Protein AF-0000000080208603 (afdb_homodimer)

Organism: Vibrio parahaemolyticus (NCBI:txid670)

Secondary structure (DSSP, 8-state):
-EEEHHHHEEEEEPBPPSS-----TT-SEEEE-GGGB-TTSBB-GGGPEEE--S---GGGB--TT-EEE--BSS---EEE--S--SSEEEBTTSEEEEE--TTS-HHHHHHHHTSHHHHHHHHHT-B-SSS-B--HHHHHT-EEE---HHHHHHHHHHHHHHHHHHHHHHHHHHHHHHHHHHHHHHHHHH--/-EEEHHHHEEEEEPBPPSS-----TT-SEEEE-GGGB-TTSBB-GGGPEEE--S---GGGB--TT-EEE--BSS---EEE--S--SSEEEBTT-EEEEE--TTS-HHHHHHHHTSHHHHHHHHHT-B-SSS-B--HHHHHT-EEE---HHHHHHHHHHHHHHHHHHHHHHHHHHHHHHHHHHHHHHHHHH--

Structure (mmCIF, N/CA/C/O backbone):
data_AF-0000000080208603-model_v1
#
loop_
_entity.id
_entity.type
_entity.pdbx_description
1 polymer 'Restriction endonuclease subunit S'
#
loop_
_atom_site.group_PDB
_atom_site.id
_atom_site.type_symbol
_atom_site.label_atom_id
_atom_site.label_alt_id
_atom_site.label_comp_id
_atom_site.label_asym_id
_atom_site.label_entity_id
_atom_site.label_seq_id
_atom_site.pdbx_PDB_ins_code
_atom_site.Cartn_x
_atom_site.Cartn_y
_atom_site.Cartn_z
_atom_site.occupancy
_atom_site.B_iso_or_equiv
_atom_site.auth_seq_id
_atom_site.auth_comp_id
_atom_site.auth_asym_id
_atom_site.auth_atom_id
_atom_site.pdbx_PDB_model_num
ATOM 1 N N . MET A 1 1 ? 10.594 -24.516 -26.125 1 76.94 1 MET A N 1
ATOM 2 C CA . MET A 1 1 ? 9.398 -25.312 -26.359 1 76.94 1 MET A CA 1
ATOM 3 C C . MET A 1 1 ? 8.258 -24.875 -25.453 1 76.94 1 MET A C 1
ATOM 5 O O . MET A 1 1 ? 8.484 -24.484 -24.312 1 76.94 1 MET A O 1
ATOM 9 N N . LYS A 1 2 ? 7.055 -24.609 -26.016 1 90.62 2 LYS A N 1
ATOM 10 C CA . LYS A 1 2 ? 5.855 -24.297 -25.234 1 90.62 2 LYS A CA 1
ATOM 11 C C . LYS A 1 2 ? 5.008 -25.547 -25.016 1 90.62 2 LYS A C 1
ATOM 13 O O . LYS A 1 2 ? 4.844 -26.359 -25.938 1 90.62 2 LYS A O 1
ATOM 18 N N . VAL A 1 3 ? 4.707 -25.734 -23.766 1 94.31 3 VAL A N 1
ATOM 19 C CA . VAL A 1 3 ? 3.875 -26.891 -23.438 1 94.31 3 VAL A CA 1
ATOM 20 C C . VAL A 1 3 ? 2.682 -26.438 -22.594 1 94.31 3 VAL A C 1
ATOM 22 O O . VAL A 1 3 ? 2.785 -25.5 -21.812 1 94.31 3 VAL A O 1
ATOM 25 N N . ASN A 1 4 ? 1.584 -27.078 -22.781 1 96.12 4 ASN A N 1
ATOM 26 C CA . ASN A 1 4 ? 0.442 -26.812 -21.922 1 96.12 4 ASN A CA 1
ATOM 27 C C . ASN A 1 4 ? 0.724 -27.203 -20.484 1 96.12 4 ASN A C 1
ATOM 29 O O . ASN A 1 4 ? 1.347 -28.234 -20.234 1 96.12 4 ASN A O 1
ATOM 33 N N . LEU A 1 5 ? 0.228 -26.406 -19.594 1 98.06 5 LEU A N 1
ATOM 34 C CA . LEU A 1 5 ? 0.46 -26.656 -18.188 1 98.06 5 LEU A CA 1
ATOM 35 C C . LEU A 1 5 ? 0.043 -28.078 -17.812 1 98.06 5 LEU A C 1
ATOM 37 O O . LEU A 1 5 ? 0.718 -28.734 -17.016 1 98.06 5 LEU A O 1
ATOM 41 N N . THR A 1 6 ? -1 -28.594 -18.453 1 96.25 6 THR A N 1
ATOM 42 C CA . THR A 1 6 ? -1.561 -29.891 -18.109 1 96.25 6 THR A CA 1
ATOM 43 C C . THR A 1 6 ? -0.566 -31.016 -18.422 1 96.25 6 THR A C 1
ATOM 45 O O . THR A 1 6 ? -0.66 -32.094 -17.875 1 96.25 6 THR A O 1
ATOM 48 N N . LYS A 1 7 ? 0.311 -30.797 -19.266 1 96.56 7 LYS A N 1
ATOM 49 C CA . LYS A 1 7 ? 1.296 -31.797 -19.641 1 96.56 7 LYS A CA 1
ATOM 50 C C . LYS A 1 7 ? 2.393 -31.922 -18.594 1 96.56 7 LYS A C 1
ATOM 52 O O . LYS A 1 7 ? 3.131 -32.906 -18.562 1 96.56 7 LYS A O 1
ATOM 57 N N . ILE A 1 8 ? 2.484 -30.922 -17.766 1 97.56 8 ILE A N 1
ATOM 58 C CA . ILE A 1 8 ? 3.633 -30.953 -16.859 1 97.56 8 ILE A CA 1
ATOM 59 C C . ILE A 1 8 ? 3.154 -30.875 -15.414 1 97.56 8 ILE A C 1
ATOM 61 O O . ILE A 1 8 ? 3.928 -31.125 -14.484 1 97.56 8 ILE A O 1
ATOM 65 N N . ALA A 1 9 ? 1.922 -30.547 -15.18 1 98.31 9 ALA A N 1
ATOM 66 C CA . ALA A 1 9 ? 1.404 -30.359 -13.82 1 98.31 9 ALA A CA 1
ATOM 67 C C . ALA A 1 9 ? -0.078 -30.719 -13.75 1 98.31 9 ALA A C 1
ATOM 69 O O . ALA A 1 9 ? -0.779 -30.688 -14.766 1 98.31 9 ALA A O 1
ATOM 70 N N . SER A 1 10 ? -0.504 -31.109 -12.578 1 97.94 10 SER A N 1
ATOM 71 C CA . SER A 1 10 ? -1.923 -31.328 -12.32 1 97.94 10 SER A CA 1
ATOM 72 C C . SER A 1 10 ? -2.537 -30.141 -11.586 1 97.94 10 SER A C 1
ATOM 74 O O . SER A 1 10 ? -1.849 -29.453 -10.836 1 97.94 10 SER A O 1
ATOM 76 N N . VAL A 1 11 ? -3.754 -29.828 -11.875 1 97.88 11 VAL A N 1
ATOM 77 C CA . VAL A 1 11 ? -4.52 -28.766 -11.242 1 97.88 11 VAL A CA 1
ATOM 78 C C . VAL A 1 11 ? -5.734 -29.359 -10.531 1 97.88 11 VAL A C 1
ATOM 80 O O . VAL A 1 11 ? -6.469 -30.156 -11.102 1 97.88 11 VAL A O 1
ATOM 83 N N . GLN A 1 12 ? -5.859 -28.984 -9.305 1 96.69 12 GLN A N 1
ATOM 84 C CA . GLN A 1 12 ? -6.973 -29.516 -8.516 1 96.69 12 GLN A CA 1
ATOM 85 C C . GLN A 1 12 ? -7.633 -28.406 -7.695 1 96.69 12 GLN A C 1
ATOM 87 O O . GLN A 1 12 ? -6.949 -27.531 -7.148 1 96.69 12 GLN A O 1
ATOM 92 N N . MET A 1 13 ? -8.953 -28.453 -7.625 1 95.88 13 MET A N 1
ATOM 93 C CA . MET A 1 13 ? -9.68 -27.531 -6.758 1 95.88 13 MET A CA 1
ATOM 94 C C . MET A 1 13 ? -9.391 -27.812 -5.289 1 95.88 13 MET A C 1
ATOM 96 O O . MET A 1 13 ? -9.312 -28.969 -4.883 1 95.88 13 MET A O 1
ATOM 100 N N . GLY A 1 14 ? -9.188 -26.688 -4.551 1 96.12 14 GLY A N 1
ATOM 101 C CA . GLY A 1 14 ? -9.047 -26.859 -3.113 1 96.12 14 GLY A CA 1
ATOM 102 C C . GLY A 1 14 ? -10.266 -27.5 -2.465 1 96.12 14 GLY A C 1
ATOM 103 O O . GLY A 1 14 ? -11.328 -27.578 -3.078 1 96.12 14 GLY A O 1
ATOM 104 N N . HIS A 1 15 ? -10 -27.922 -1.301 1 93.19 15 HIS A N 1
ATOM 105 C CA . HIS A 1 15 ? -11.062 -28.594 -0.557 1 93.19 15 HIS A CA 1
ATOM 106 C C . HIS A 1 15 ? -12.203 -27.641 -0.233 1 93.19 15 HIS A C 1
ATOM 108 O O . HIS A 1 15 ? -11.969 -26.547 0.281 1 93.19 15 HIS A O 1
ATOM 114 N N . SER A 1 16 ? -13.406 -28.094 -0.528 1 91.19 16 SER A N 1
ATOM 115 C CA . SER A 1 16 ? -14.594 -27.312 -0.211 1 91.19 16 SER A CA 1
ATOM 116 C C . SER A 1 16 ? -15.109 -27.625 1.189 1 91.19 16 SER A C 1
ATOM 118 O O . SER A 1 16 ? -15.445 -28.781 1.49 1 91.19 16 SER A O 1
ATOM 120 N N . PHE A 1 17 ? -15.094 -26.594 1.971 1 86.75 17 PHE A N 1
ATOM 121 C CA . PHE A 1 17 ? -15.641 -26.781 3.312 1 86.75 17 PHE A CA 1
ATOM 122 C C . PHE A 1 17 ? -17.094 -26.328 3.369 1 86.75 17 PHE A C 1
ATOM 124 O O . PHE A 1 17 ? -17.438 -25.234 2.928 1 86.75 17 PHE A O 1
ATOM 131 N N . ARG A 1 18 ? -17.984 -27.188 3.691 1 78.31 18 ARG A N 1
ATOM 132 C CA . ARG A 1 18 ? -19.422 -26.969 3.695 1 78.31 18 ARG A CA 1
ATOM 133 C C . ARG A 1 18 ? -19.828 -25.969 4.773 1 78.31 18 ARG A C 1
ATOM 135 O O . ARG A 1 18 ? -20.844 -25.281 4.648 1 78.31 18 ARG A O 1
ATOM 142 N N . SER A 1 19 ? -19.109 -25.953 5.812 1 76.81 19 SER A N 1
ATOM 143 C CA . SER A 1 19 ? -19.391 -25.031 6.906 1 76.81 19 SER A CA 1
ATOM 144 C C . SER A 1 19 ? -18.188 -24.156 7.227 1 76.81 19 SER A C 1
ATOM 146 O O . SER A 1 19 ? -17.094 -24.391 6.695 1 76.81 19 SER A O 1
ATOM 148 N N . LYS A 1 20 ? -18.484 -23.062 7.953 1 82.69 20 LYS A N 1
ATOM 149 C CA . LYS A 1 20 ? -17.406 -22.234 8.453 1 82.69 20 LYS A CA 1
ATOM 150 C C . LYS A 1 20 ? -16.359 -23.078 9.172 1 82.69 20 LYS A C 1
ATOM 152 O O . LYS A 1 20 ? -16.688 -24 9.922 1 82.69 20 LYS A O 1
ATOM 157 N N . LEU A 1 21 ? -15.125 -22.781 8.859 1 86.81 21 LEU A N 1
ATOM 158 C CA . LEU A 1 21 ? -14.039 -23.5 9.516 1 86.81 21 LEU A CA 1
ATOM 159 C C . LEU A 1 21 ? -14.109 -23.312 11.031 1 86.81 21 LEU A C 1
ATOM 161 O O . LEU A 1 21 ? -14.312 -22.203 11.516 1 86.81 21 LEU A O 1
ATOM 165 N N . GLU A 1 22 ? -14.18 -24.406 11.727 1 86.56 22 GLU A N 1
ATOM 166 C CA . GLU A 1 22 ? -14.125 -24.375 13.188 1 86.56 22 GLU A CA 1
ATOM 167 C C . GLU A 1 22 ? -12.703 -24.625 13.688 1 86.56 22 GLU A C 1
ATOM 169 O O . GLU A 1 22 ? -12.266 -25.781 13.766 1 86.56 22 GLU A O 1
ATOM 174 N N . PRO A 1 23 ? -12.156 -23.5 13.953 1 90.75 23 PRO A N 1
ATOM 175 C CA . PRO A 1 23 ? -10.773 -23.688 14.414 1 90.75 23 PRO A CA 1
ATOM 176 C C . PRO A 1 23 ? -10.672 -24.594 15.633 1 90.75 23 PRO A C 1
ATOM 178 O O . PRO A 1 23 ? -11.539 -24.562 16.5 1 90.75 23 PRO A O 1
ATOM 181 N N . ASP A 1 24 ? -9.734 -25.438 15.602 1 90.62 24 ASP A N 1
ATOM 182 C CA . ASP A 1 24 ? -9.406 -26.359 16.688 1 90.62 24 ASP A CA 1
ATOM 183 C C . ASP A 1 24 ? -7.906 -26.328 17 1 90.62 24 ASP A C 1
ATOM 185 O O . ASP A 1 24 ? -7.094 -26.797 16.203 1 90.62 24 ASP A O 1
ATOM 189 N N . ALA A 1 25 ? -7.582 -25.797 18.156 1 86.44 25 ALA A N 1
ATOM 190 C CA . ALA A 1 25 ? -6.176 -25.672 18.531 1 86.44 25 ALA A CA 1
ATOM 191 C C . ALA A 1 25 ? -5.488 -27.031 18.531 1 86.44 25 ALA A C 1
ATOM 193 O O . ALA A 1 25 ? -4.273 -27.125 18.344 1 86.44 25 ALA A O 1
ATOM 194 N N . ASN A 1 26 ? -6.273 -28.062 18.766 1 88.69 26 ASN A N 1
ATOM 195 C CA . ASN A 1 26 ? -5.727 -29.422 18.766 1 88.69 26 ASN A CA 1
ATOM 196 C C . ASN A 1 26 ? -5.969 -30.125 17.422 1 88.69 26 ASN A C 1
ATOM 198 O O . ASN A 1 26 ? -5.891 -31.344 17.344 1 88.69 26 ASN A O 1
ATOM 202 N N . GLY A 1 27 ? -6.199 -29.359 16.469 1 89.25 27 GLY A N 1
ATOM 203 C CA . GLY A 1 27 ? -6.473 -29.922 15.156 1 89.25 27 GLY A CA 1
ATOM 204 C C . GLY A 1 27 ? -5.254 -30.547 14.516 1 89.25 27 GLY A C 1
ATOM 205 O O . GLY A 1 27 ? -4.121 -30.203 14.852 1 89.25 27 GLY A O 1
ATOM 206 N N . ASN A 1 28 ? -5.523 -31.516 13.578 1 90.94 28 ASN A N 1
ATOM 207 C CA . ASN A 1 28 ? -4.438 -32.25 12.961 1 90.94 28 ASN A CA 1
ATOM 208 C C . ASN A 1 28 ? -4.184 -31.797 11.523 1 90.94 28 ASN A C 1
ATOM 210 O O . ASN A 1 28 ? -3.256 -32.281 10.867 1 90.94 28 ASN A O 1
ATOM 214 N N . ILE A 1 29 ? -5.012 -30.891 11.047 1 92.81 29 ILE A N 1
ATOM 215 C CA . ILE A 1 29 ? -4.883 -30.453 9.664 1 92.81 29 ILE A CA 1
ATOM 216 C C . ILE A 1 29 ? -4.824 -28.938 9.594 1 92.81 29 ILE A C 1
ATOM 218 O O . ILE A 1 29 ? -5.625 -28.25 10.234 1 92.81 29 ILE A O 1
ATOM 222 N N . SER A 1 30 ? -3.846 -28.484 8.852 1 94.25 30 SER A N 1
ATOM 223 C CA . SER A 1 30 ? -3.771 -27.047 8.578 1 94.25 30 SER A CA 1
ATOM 224 C C . SER A 1 30 ? -4.516 -26.703 7.293 1 94.25 30 SER A C 1
ATOM 226 O O . SER A 1 30 ? -4.445 -27.438 6.305 1 94.25 30 SER A O 1
ATOM 228 N N . VAL A 1 31 ? -5.195 -25.609 7.352 1 95.44 31 VAL A N 1
ATOM 229 C CA . VAL A 1 31 ? -5.953 -25.188 6.176 1 95.44 31 VAL A CA 1
ATOM 230 C C . VAL A 1 31 ? -5.344 -23.922 5.59 1 95.44 31 VAL A C 1
ATOM 232 O O . VAL A 1 31 ? -5.215 -22.906 6.285 1 95.44 31 VAL A O 1
ATOM 235 N N . ILE A 1 32 ? -4.926 -24 4.328 1 96.62 32 ILE A N 1
ATOM 236 C CA . ILE A 1 32 ? -4.426 -22.844 3.607 1 96.62 32 ILE A CA 1
ATOM 237 C C . ILE A 1 32 ? -5.578 -22.125 2.91 1 96.62 32 ILE A C 1
ATOM 239 O O . ILE A 1 32 ? -6.258 -22.719 2.064 1 96.62 32 ILE A O 1
ATOM 243 N N . GLN A 1 33 ? -5.742 -20.922 3.293 1 96.12 33 GLN A N 1
ATOM 244 C CA . GLN A 1 33 ? -6.809 -20.094 2.73 1 96.12 33 GLN A CA 1
ATOM 245 C C . GLN A 1 33 ? -6.238 -18.906 1.979 1 96.12 33 GLN A C 1
ATOM 247 O O . GLN A 1 33 ? -5.027 -18.672 1.981 1 96.12 33 GLN A O 1
ATOM 252 N N . MET A 1 34 ? -7.062 -18.172 1.329 1 94.88 34 MET A N 1
ATOM 253 C CA . MET A 1 34 ? -6.66 -17 0.562 1 94.88 34 MET A CA 1
ATOM 254 C C . MET A 1 34 ? -5.895 -16.016 1.438 1 94.88 34 MET A C 1
ATOM 256 O O . MET A 1 34 ? -4.859 -15.484 1.024 1 94.88 34 MET A O 1
ATOM 260 N N . LYS A 1 35 ? -6.336 -15.766 2.617 1 93.5 35 LYS A N 1
ATOM 261 C CA . LYS A 1 35 ? -5.742 -14.797 3.531 1 93.5 35 LYS A CA 1
ATOM 262 C C . LYS A 1 35 ? -4.332 -15.211 3.941 1 93.5 35 LYS A C 1
ATOM 264 O O . LYS A 1 35 ? -3.572 -14.406 4.477 1 93.5 35 LYS A O 1
ATOM 269 N N . ASP A 1 36 ? -4.047 -16.516 3.729 1 95.88 36 ASP A N 1
ATOM 270 C CA . ASP A 1 36 ? -2.771 -17.031 4.199 1 95.88 36 ASP A CA 1
ATOM 271 C C . ASP A 1 36 ? -1.681 -16.859 3.145 1 95.88 36 ASP A C 1
ATOM 273 O O . ASP A 1 36 ? -0.514 -17.172 3.393 1 95.88 36 ASP A O 1
ATOM 277 N N . LEU A 1 37 ? -2.07 -16.406 1.951 1 95.5 37 LEU A N 1
ATOM 278 C CA . LEU A 1 37 ? -1.105 -16.141 0.892 1 95.5 37 LEU A CA 1
ATOM 279 C C . LEU A 1 37 ? -0.621 -14.695 0.958 1 95.5 37 LEU A C 1
ATOM 281 O O . LEU A 1 37 ? -1.43 -13.758 0.954 1 95.5 37 LEU A O 1
ATOM 285 N N . THR A 1 38 ? 0.679 -14.602 0.962 1 91.69 38 THR A N 1
ATOM 286 C CA . THR A 1 38 ? 1.281 -13.289 1.161 1 91.69 38 THR A CA 1
ATOM 287 C C . THR A 1 38 ? 1.367 -12.531 -0.158 1 91.69 38 THR A C 1
ATOM 289 O O . THR A 1 38 ? 1.154 -13.102 -1.228 1 91.69 38 THR A O 1
ATOM 292 N N . GLU A 1 39 ? 1.696 -11.273 -0.062 1 86.62 39 GLU A N 1
ATOM 293 C CA . GLU A 1 39 ? 1.803 -10.406 -1.234 1 86.62 39 GLU A CA 1
ATOM 294 C C . GLU A 1 39 ? 2.918 -10.875 -2.166 1 86.62 39 GLU A C 1
ATOM 296 O O . GLU A 1 39 ? 2.818 -10.727 -3.385 1 86.62 39 GLU A O 1
ATOM 301 N N . ASP A 1 40 ? 3.938 -11.477 -1.636 1 86.12 40 ASP A N 1
ATOM 302 C CA . ASP A 1 40 ? 5.062 -11.93 -2.449 1 86.12 40 ASP A CA 1
ATOM 303 C C . ASP A 1 40 ? 4.863 -13.375 -2.895 1 86.12 40 ASP A C 1
ATOM 305 O O . ASP A 1 40 ? 5.824 -14.055 -3.268 1 86.12 40 ASP A O 1
ATOM 309 N N . ASN A 1 41 ? 3.633 -13.852 -2.779 1 93 41 ASN A N 1
ATOM 310 C CA . ASN A 1 41 ? 3.234 -15.141 -3.328 1 93 41 ASN A CA 1
ATOM 311 C C . ASN A 1 41 ? 3.916 -16.297 -2.6 1 93 41 ASN A C 1
ATOM 313 O O . ASN A 1 41 ? 4.457 -17.203 -3.234 1 93 41 ASN A O 1
ATOM 317 N N . ARG A 1 42 ? 3.879 -16.203 -1.329 1 93.31 42 ARG A N 1
ATOM 318 C CA . ARG A 1 42 ? 4.277 -17.266 -0.427 1 93.31 42 ARG A CA 1
ATOM 319 C C . ARG A 1 42 ? 3.156 -17.609 0.548 1 93.31 42 ARG A C 1
ATOM 321 O O . ARG A 1 42 ? 2.092 -17 0.52 1 93.31 42 ARG A O 1
ATOM 328 N N . VAL A 1 43 ? 3.359 -18.656 1.32 1 95.19 43 VAL A N 1
ATOM 329 C CA . VAL A 1 43 ? 2.387 -19.047 2.336 1 95.19 43 VAL A CA 1
ATOM 330 C C . VAL A 1 43 ? 2.871 -18.609 3.715 1 95.19 43 VAL A C 1
ATOM 332 O O . VAL A 1 43 ? 4.02 -18.859 4.086 1 95.19 43 VAL A O 1
ATOM 335 N N . ASN A 1 44 ? 2.002 -17.891 4.363 1 94.38 44 ASN A N 1
ATOM 336 C CA . ASN A 1 44 ? 2.256 -17.594 5.77 1 94.38 44 ASN A CA 1
ATOM 337 C C . ASN A 1 44 ? 1.862 -18.75 6.672 1 94.38 44 ASN A C 1
ATOM 339 O O . ASN A 1 44 ? 0.725 -18.828 7.141 1 94.38 44 ASN A O 1
ATOM 343 N N . ALA A 1 45 ? 2.781 -19.562 6.992 1 90.81 45 ALA A N 1
ATOM 344 C CA . ALA A 1 45 ? 2.514 -20.828 7.668 1 90.81 45 ALA A CA 1
ATOM 345 C C . ALA A 1 45 ? 2.242 -20.625 9.148 1 90.81 45 ALA A C 1
ATOM 347 O O . ALA A 1 45 ? 1.638 -21.469 9.812 1 90.81 45 ALA A O 1
ATOM 348 N N . GLN A 1 46 ? 2.664 -19.5 9.688 1 88.25 46 GLN A N 1
ATOM 349 C CA . GLN A 1 46 ? 2.588 -19.25 11.117 1 88.25 46 GLN A CA 1
ATOM 350 C C . GLN A 1 46 ? 1.15 -18.969 11.555 1 88.25 46 GLN A C 1
ATOM 352 O O . GLN A 1 46 ? 0.813 -19.109 12.727 1 88.25 46 GLN A O 1
ATOM 357 N N . GLU A 1 47 ? 0.269 -18.719 10.633 1 88.38 47 GLU A N 1
ATOM 358 C CA . GLU A 1 47 ? -1.065 -18.266 11.016 1 88.38 47 GLU A CA 1
ATOM 359 C C . GLU A 1 47 ? -2.145 -19.172 10.43 1 88.38 47 GLU A C 1
ATOM 361 O O . GLU A 1 47 ? -3.312 -18.781 10.352 1 88.38 47 GLU A O 1
ATOM 366 N N . LEU A 1 48 ? -1.795 -20.328 10.07 1 93.62 48 LEU A N 1
ATOM 367 C CA . LEU A 1 48 ? -2.768 -21.219 9.438 1 93.62 48 LEU A CA 1
ATOM 368 C C . LEU A 1 48 ? -3.777 -21.734 10.453 1 93.62 48 LEU A C 1
ATOM 370 O O . LEU A 1 48 ? -3.41 -22.062 11.586 1 93.62 48 LEU A O 1
ATOM 374 N N . VAL A 1 49 ? -4.969 -21.75 10.039 1 93.56 49 VAL A N 1
ATOM 375 C CA . VAL A 1 49 ? -6.027 -22.312 10.867 1 93.56 49 VAL A CA 1
ATOM 376 C C . VAL A 1 49 ? -5.859 -23.828 10.945 1 93.56 49 VAL A C 1
ATOM 378 O O . VAL A 1 49 ? -5.594 -24.5 9.938 1 93.56 49 VAL A O 1
ATOM 381 N N . GLN A 1 50 ? -6.012 -24.312 12.156 1 93.31 50 GLN A N 1
ATOM 382 C CA . GLN A 1 50 ? -5.98 -25.766 12.375 1 93.31 50 GLN A CA 1
ATOM 383 C C . GLN A 1 50 ? -7.387 -26.312 12.578 1 93.31 50 GLN A C 1
ATOM 385 O O . GLN A 1 50 ? -8.203 -25.703 13.266 1 93.31 50 GLN A O 1
ATOM 390 N N . ILE A 1 51 ? -7.617 -27.484 11.906 1 92.19 51 ILE A N 1
ATOM 391 C CA . ILE A 1 51 ? -8.914 -28.125 12.086 1 92.19 51 ILE A CA 1
ATOM 392 C C . ILE A 1 51 ? -8.711 -29.625 12.367 1 92.19 51 ILE A C 1
ATOM 394 O O . ILE A 1 51 ? -7.652 -30.172 12.062 1 92.19 51 ILE A O 1
ATOM 398 N N . ALA A 1 52 ? -9.781 -30.172 13.016 1 89.31 52 ALA A N 1
ATOM 399 C CA . ALA A 1 52 ? -9.812 -31.625 13.203 1 89.31 52 ALA A CA 1
ATOM 400 C C . ALA A 1 52 ? -10.609 -32.312 12.094 1 89.31 52 ALA A C 1
ATOM 402 O O . ALA A 1 52 ? -11.797 -32.031 11.906 1 89.31 52 ALA A O 1
ATOM 403 N N . MET A 1 53 ? -9.844 -33 11.391 1 83.31 53 MET A N 1
ATOM 404 C CA . MET A 1 53 ? -10.492 -33.719 10.297 1 83.31 53 MET A CA 1
ATOM 405 C C . MET A 1 53 ? -9.992 -35.156 10.227 1 83.31 53 MET A C 1
ATOM 407 O O . MET A 1 53 ? -8.797 -35.438 10.367 1 83.31 53 MET A O 1
ATOM 411 N N . GLN A 1 54 ? -10.922 -36.188 10.234 1 79.69 54 GLN A N 1
ATOM 412 C CA . GLN A 1 54 ? -10.547 -37.594 10.273 1 79.69 54 GLN A CA 1
ATOM 413 C C . GLN A 1 54 ? -10.352 -38.156 8.867 1 79.69 54 GLN A C 1
ATOM 415 O O . GLN A 1 54 ? -9.578 -39.094 8.672 1 79.69 54 GLN A O 1
ATOM 420 N N . ASP A 1 55 ? -10.945 -37.625 7.859 1 79.06 55 ASP A N 1
ATOM 421 C CA . ASP A 1 55 ? -10.953 -38.281 6.555 1 79.06 55 ASP A CA 1
ATOM 422 C C . ASP A 1 55 ? -10.414 -37.344 5.473 1 79.06 55 ASP A C 1
ATOM 424 O O . ASP A 1 55 ? -11.094 -37.062 4.484 1 79.06 55 ASP A O 1
ATOM 428 N N . LEU A 1 56 ? -9.141 -36.938 5.762 1 79.38 56 LEU A N 1
ATOM 429 C CA . LEU A 1 56 ? -8.57 -36.188 4.66 1 79.38 56 LEU A CA 1
ATOM 430 C C . LEU A 1 56 ? -8.016 -37.094 3.582 1 79.38 56 LEU A C 1
ATOM 432 O O . LEU A 1 56 ? -7.16 -37.938 3.861 1 79.38 56 LEU A O 1
ATOM 436 N N . LYS A 1 57 ? -8.617 -36.969 2.438 1 84.62 57 LYS A N 1
ATOM 437 C CA . LYS A 1 57 ? -8.148 -37.781 1.31 1 84.62 57 LYS A CA 1
ATOM 438 C C . LYS A 1 57 ? -6.723 -37.406 0.925 1 84.62 57 LYS A C 1
ATOM 440 O O . LYS A 1 57 ? -6.352 -36.219 0.968 1 84.62 57 LYS A O 1
ATOM 445 N N . ASP A 1 58 ? -5.914 -38.375 0.511 1 85.31 58 ASP A N 1
ATOM 446 C CA . ASP A 1 58 ? -4.496 -38.188 0.197 1 85.31 58 ASP A CA 1
ATOM 447 C C . ASP A 1 58 ? -4.305 -37.188 -0.93 1 85.31 58 ASP A C 1
ATOM 449 O O . ASP A 1 58 ? -3.375 -36.375 -0.896 1 85.31 58 ASP A O 1
ATOM 453 N N . HIS A 1 59 ? -5.223 -37.25 -1.852 1 86.88 59 HIS A N 1
ATOM 454 C CA . HIS A 1 59 ? -5.031 -36.406 -3.018 1 86.88 59 HIS A CA 1
ATOM 455 C C . HIS A 1 59 ? -5.289 -34.938 -2.678 1 86.88 59 HIS A C 1
ATOM 457 O O . HIS A 1 59 ? -4.953 -34.062 -3.459 1 86.88 59 HIS A O 1
ATOM 463 N N . HIS A 1 60 ? -5.789 -34.625 -1.473 1 90.56 60 HIS A N 1
ATOM 464 C CA . HIS A 1 60 ? -6.027 -33.25 -1.066 1 90.56 60 HIS A CA 1
ATOM 465 C C . HIS A 1 60 ? -4.895 -32.75 -0.186 1 90.56 60 HIS A C 1
ATOM 467 O O . HIS A 1 60 ? -4.816 -31.531 0.091 1 90.56 60 HIS A O 1
ATOM 473 N N . ARG A 1 61 ? -4.074 -33.625 0.165 1 92.94 61 ARG A N 1
ATOM 474 C CA . ARG A 1 61 ? -2.965 -33.219 1.023 1 92.94 61 ARG A CA 1
ATOM 475 C C . ARG A 1 61 ? -1.95 -32.406 0.251 1 92.94 61 ARG A C 1
ATOM 477 O O . ARG A 1 61 ? -1.539 -32.781 -0.849 1 92.94 61 ARG A O 1
ATOM 484 N N . VAL A 1 62 ? -1.588 -31.359 0.896 1 95.38 62 VAL A N 1
ATOM 485 C CA . VAL A 1 62 ? -0.587 -30.484 0.301 1 95.38 62 VAL A CA 1
ATOM 486 C C . VAL A 1 62 ? 0.799 -31.109 0.439 1 95.38 62 VAL A C 1
ATOM 488 O O . VAL A 1 62 ? 1.116 -31.719 1.468 1 95.38 62 VAL A O 1
ATOM 491 N N . LYS A 1 63 ? 1.603 -31 -0.606 1 94.94 63 LYS A N 1
ATOM 492 C CA . LYS A 1 63 ? 2.996 -31.438 -0.578 1 94.94 63 LYS A CA 1
ATOM 493 C C . LYS A 1 63 ? 3.945 -30.25 -0.742 1 94.94 63 LYS A C 1
ATOM 495 O O . LYS A 1 63 ? 3.559 -29.219 -1.276 1 94.94 63 LYS A O 1
ATOM 500 N N . HIS A 1 64 ? 5.145 -30.531 -0.261 1 95.62 64 HIS A N 1
ATOM 501 C CA . HIS A 1 64 ? 6.199 -29.547 -0.485 1 95.62 64 HIS A CA 1
ATOM 502 C C . HIS A 1 64 ? 6.359 -29.234 -1.97 1 95.62 64 HIS A C 1
ATOM 504 O O . HIS A 1 64 ? 6.363 -30.141 -2.801 1 95.62 64 HIS A O 1
ATOM 510 N N . ASN A 1 65 ? 6.301 -27.938 -2.373 1 97 65 ASN A N 1
ATOM 511 C CA . ASN A 1 65 ? 6.523 -27.422 -3.721 1 97 65 ASN A CA 1
ATOM 512 C C . ASN A 1 65 ? 5.238 -27.438 -4.543 1 97 65 ASN A C 1
ATOM 514 O O . ASN A 1 65 ? 5.27 -27.188 -5.75 1 97 65 ASN A O 1
ATOM 518 N N . ASP A 1 66 ? 4.109 -27.719 -3.805 1 97.94 66 ASP A N 1
ATOM 519 C CA . ASP A 1 66 ? 2.834 -27.422 -4.445 1 97.94 66 ASP A CA 1
ATOM 520 C C . ASP A 1 66 ? 2.648 -25.922 -4.625 1 97.94 66 ASP A C 1
ATOM 522 O O . ASP A 1 66 ? 3.281 -25.125 -3.928 1 97.94 66 ASP A O 1
ATOM 526 N N . LEU A 1 67 ? 1.884 -25.531 -5.641 1 98.5 67 LEU A N 1
ATOM 527 C CA . LEU A 1 67 ? 1.491 -24.125 -5.82 1 98.5 67 LEU A CA 1
ATOM 528 C C . LEU A 1 67 ? 0.024 -23.938 -5.457 1 98.5 67 LEU A C 1
ATOM 530 O O . LEU A 1 67 ? -0.824 -24.766 -5.793 1 98.5 67 LEU A O 1
ATOM 534 N N . ALA A 1 68 ? -0.267 -22.922 -4.719 1 98.12 68 ALA A N 1
ATOM 535 C CA . ALA A 1 68 ? -1.635 -22.453 -4.496 1 98.12 68 ALA A CA 1
ATOM 536 C C . ALA A 1 68 ? -1.982 -21.297 -5.422 1 98.12 68 ALA A C 1
ATOM 538 O O . ALA A 1 68 ? -1.298 -20.266 -5.426 1 98.12 68 ALA A O 1
ATOM 539 N N . PHE A 1 69 ? -2.996 -21.438 -6.211 1 98.38 69 PHE A N 1
ATOM 540 C CA . PHE A 1 69 ? -3.395 -20.438 -7.188 1 98.38 69 PHE A CA 1
ATOM 541 C C . PHE A 1 69 ? -4.68 -19.734 -6.754 1 98.38 69 PHE A C 1
ATOM 543 O O . PHE A 1 69 ? -5.668 -20.391 -6.43 1 98.38 69 PHE A O 1
ATOM 550 N N . ARG A 1 70 ? -4.613 -18.453 -6.711 1 97.25 70 ARG A N 1
ATOM 551 C CA . ARG A 1 70 ? -5.789 -17.656 -6.41 1 97.25 70 ARG A CA 1
ATOM 552 C C . ARG A 1 70 ? -6.746 -17.609 -7.598 1 97.25 70 ARG A C 1
ATOM 554 O O . ARG A 1 70 ? -6.602 -16.781 -8.492 1 97.25 70 ARG A O 1
ATOM 561 N N . SER A 1 71 ? -7.766 -18.375 -7.539 1 96.06 71 SER A N 1
ATOM 562 C CA . SER A 1 71 ? -8.641 -18.516 -8.703 1 96.06 71 SER A CA 1
ATOM 563 C C . SER A 1 71 ? -9.695 -17.422 -8.734 1 96.06 71 SER A C 1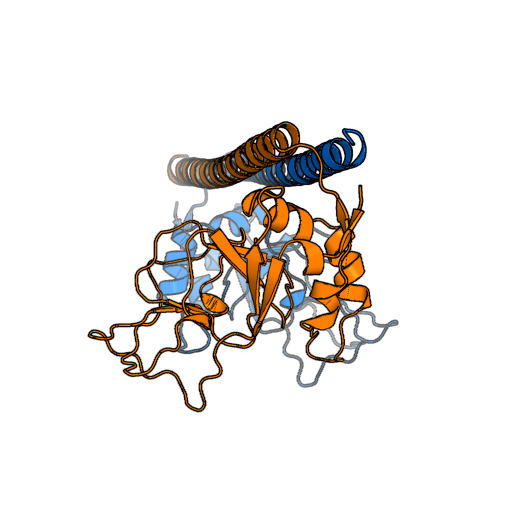
ATOM 565 O O . SER A 1 71 ? -10.328 -17.188 -9.766 1 96.06 71 SER A O 1
ATOM 567 N N . ARG A 1 72 ? -9.852 -16.734 -7.574 1 91.5 72 ARG A N 1
ATOM 568 C CA . ARG A 1 72 ? -10.859 -15.68 -7.473 1 91.5 72 ARG A CA 1
ATOM 569 C C . ARG A 1 72 ? -10.281 -14.438 -6.812 1 91.5 72 ARG A C 1
ATOM 571 O O . ARG A 1 72 ? -9.359 -14.531 -6 1 91.5 72 ARG A O 1
ATOM 578 N N . GLY A 1 73 ? -10.898 -13.305 -7.203 1 84 73 GLY A N 1
ATOM 579 C CA . GLY A 1 73 ? -10.523 -12.07 -6.531 1 84 73 GLY A CA 1
ATOM 580 C C . GLY A 1 73 ? -9.781 -11.102 -7.438 1 84 73 GLY A C 1
ATOM 581 O O . GLY A 1 73 ? -9.844 -11.227 -8.664 1 84 73 GLY A O 1
ATOM 582 N N . GLN A 1 74 ? -9.109 -10.164 -6.797 1 80.88 74 GLN A N 1
ATOM 583 C CA . GLN A 1 74 ? -8.453 -9.094 -7.531 1 80.88 74 GLN A CA 1
ATOM 584 C C . GLN A 1 74 ? -7.07 -9.523 -8.023 1 80.88 74 GLN A C 1
ATOM 586 O O . GLN A 1 74 ? -6.543 -8.961 -8.977 1 80.88 74 GLN A O 1
ATOM 591 N N . THR A 1 75 ? -6.504 -10.492 -7.367 1 88.19 75 THR A N 1
ATOM 592 C CA . THR A 1 75 ? -5.18 -10.984 -7.723 1 88.19 75 THR A CA 1
ATOM 593 C C . THR A 1 75 ? -5.227 -12.469 -8.062 1 88.19 75 THR A C 1
ATOM 595 O O . THR A 1 75 ? -5.66 -13.281 -7.246 1 88.19 75 THR A O 1
ATOM 598 N N . ASN A 1 76 ? -4.891 -12.805 -9.258 1 94 76 ASN A N 1
ATOM 599 C CA . ASN A 1 76 ? -4.867 -14.195 -9.695 1 94 76 ASN A CA 1
ATOM 600 C C . ASN A 1 76 ? -3.441 -14.711 -9.867 1 94 76 ASN A C 1
ATOM 602 O O . ASN A 1 76 ? -3.043 -15.086 -10.969 1 94 76 ASN A O 1
ATOM 606 N N . THR A 1 77 ? -2.752 -14.781 -8.797 1 96.69 77 THR A N 1
ATOM 607 C CA . THR A 1 77 ? -1.365 -15.234 -8.836 1 96.69 77 THR A CA 1
ATOM 608 C C . THR A 1 77 ? -1.221 -16.594 -8.156 1 96.69 77 THR A C 1
ATOM 610 O O . THR A 1 77 ? -2.145 -17.062 -7.488 1 96.69 77 THR A O 1
ATOM 613 N N . ALA A 1 78 ? -0.101 -17.203 -8.438 1 98.19 78 ALA A N 1
ATOM 614 C CA . ALA A 1 78 ? 0.282 -18.469 -7.789 1 98.19 78 ALA A CA 1
ATOM 615 C C . ALA A 1 78 ? 1.272 -18.219 -6.656 1 98.19 78 ALA A C 1
ATOM 617 O O . ALA A 1 78 ? 2.143 -17.344 -6.762 1 98.19 78 ALA A O 1
ATOM 618 N N . ALA A 1 79 ? 1.108 -18.969 -5.613 1 98 79 ALA A N 1
ATOM 619 C CA . ALA A 1 79 ? 2.027 -18.938 -4.48 1 98 79 ALA A CA 1
ATOM 620 C C . ALA A 1 79 ? 2.711 -20.281 -4.281 1 98 79 ALA A C 1
ATOM 622 O O . ALA A 1 79 ? 2.066 -21.328 -4.371 1 98 79 ALA A O 1
ATOM 623 N N . LEU A 1 80 ? 3.986 -20.266 -4.059 1 97.88 80 LEU A N 1
ATOM 624 C CA . LEU A 1 80 ? 4.766 -21.469 -3.844 1 97.88 80 LEU A CA 1
ATOM 625 C C . LEU A 1 80 ? 4.715 -21.906 -2.381 1 97.88 80 LEU A C 1
ATOM 627 O O . LEU A 1 80 ? 4.926 -21.078 -1.483 1 97.88 80 LEU A O 1
ATOM 631 N N . ILE A 1 81 ? 4.371 -23.109 -2.129 1 96.75 81 ILE A N 1
ATOM 632 C CA . ILE A 1 81 ? 4.438 -23.703 -0.794 1 96.75 81 ILE A CA 1
ATOM 633 C C . ILE A 1 81 ? 5.816 -24.312 -0.57 1 96.75 81 ILE A C 1
ATOM 635 O O . ILE A 1 81 ? 6.023 -25.5 -0.837 1 96.75 81 ILE A O 1
ATOM 639 N N . ASP A 1 82 ? 6.691 -23.5 -0.073 1 93.06 82 ASP A N 1
ATO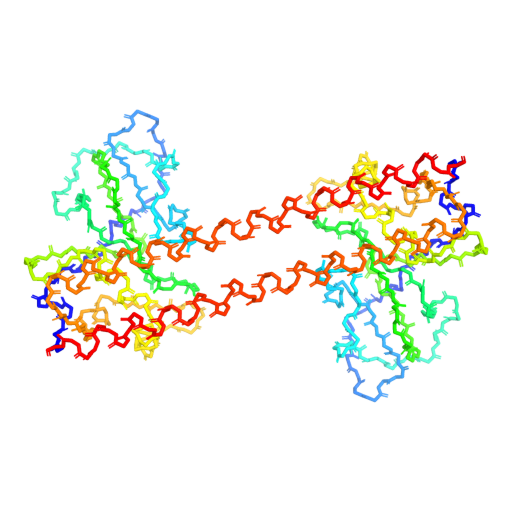M 640 C CA . ASP A 1 82 ? 8.094 -23.922 -0.009 1 93.06 82 ASP A CA 1
ATOM 641 C C . ASP A 1 82 ? 8.469 -24.359 1.4 1 93.06 82 ASP A C 1
ATOM 643 O O . ASP A 1 82 ? 9.633 -24.641 1.679 1 93.06 82 ASP A O 1
ATOM 647 N N . GLN A 1 83 ? 7.465 -24.406 2.252 1 91.19 83 GLN A N 1
ATOM 648 C CA . GLN A 1 83 ? 7.676 -24.906 3.605 1 91.19 83 GLN A CA 1
ATOM 649 C C . GLN A 1 83 ? 7.117 -26.328 3.764 1 91.19 83 GLN A C 1
ATOM 651 O O . GLN A 1 83 ? 6.191 -26.719 3.051 1 91.19 83 GLN A O 1
ATOM 656 N N . GLU A 1 84 ? 7.836 -27.016 4.605 1 88.44 84 GLU A N 1
ATOM 657 C CA . GLU A 1 84 ? 7.277 -28.312 4.957 1 88.44 84 GLU A CA 1
ATOM 658 C C . GLU A 1 84 ? 6.117 -28.172 5.934 1 88.44 84 GLU A C 1
ATOM 660 O O . GLU A 1 84 ? 6.285 -27.641 7.035 1 88.44 84 GLU A O 1
ATOM 665 N N . LEU A 1 85 ? 5.031 -28.406 5.441 1 85.94 85 LEU A N 1
ATOM 666 C CA . LEU A 1 85 ? 3.838 -28.344 6.277 1 85.94 85 LEU A CA 1
ATOM 667 C C . LEU A 1 85 ? 3.385 -29.734 6.699 1 85.94 85 LEU A C 1
ATOM 669 O O . LEU A 1 85 ? 3.527 -30.688 5.941 1 85.94 85 LEU A O 1
ATOM 673 N N . SER A 1 86 ? 3.111 -29.75 7.961 1 79.88 86 SER A N 1
ATOM 674 C CA . SER A 1 86 ? 2.428 -30.984 8.336 1 79.88 86 SER A CA 1
ATOM 675 C C . SER A 1 86 ? 1.155 -31.188 7.516 1 79.88 86 SER A C 1
ATOM 677 O O . SER A 1 86 ? 0.922 -30.469 6.539 1 79.88 86 SER A O 1
ATOM 679 N N . ASP A 1 87 ? 0.243 -32.219 7.852 1 88.69 87 ASP A N 1
ATOM 680 C CA . ASP A 1 87 ? -1.006 -32.469 7.137 1 88.69 87 ASP A CA 1
ATOM 681 C C . ASP A 1 87 ? -1.767 -31.156 6.883 1 88.69 87 ASP A C 1
ATOM 683 O O . ASP A 1 87 ? -2.152 -30.469 7.824 1 88.69 87 ASP A O 1
ATOM 687 N N . ALA A 1 88 ? -1.686 -30.719 5.57 1 94.62 88 ALA A N 1
ATOM 688 C CA . ALA A 1 88 ? -2.355 -29.484 5.195 1 94.62 88 ALA A CA 1
ATOM 689 C C . ALA A 1 88 ? -3.227 -29.672 3.957 1 94.62 88 ALA A C 1
ATOM 691 O O . ALA A 1 88 ? -2.992 -30.594 3.164 1 94.62 88 ALA A O 1
ATOM 692 N N . VAL A 1 89 ? -4.227 -28.828 3.902 1 95.56 89 VAL A N 1
ATOM 693 C CA . VAL A 1 89 ? -5.09 -28.812 2.729 1 95.56 89 VAL A CA 1
ATOM 694 C C . VAL A 1 89 ? -5.285 -27.375 2.244 1 95.56 89 VAL A C 1
ATOM 696 O O . VAL A 1 89 ? -5.25 -26.438 3.043 1 95.56 89 VAL A O 1
ATOM 699 N N . ILE A 1 90 ? -5.352 -27.188 0.942 1 96.62 90 ILE A N 1
ATOM 700 C CA . ILE A 1 90 ? -5.727 -25.906 0.345 1 96.62 90 ILE A CA 1
ATOM 701 C C . ILE A 1 90 ? -7.25 -25.812 0.265 1 96.62 90 ILE A C 1
ATOM 703 O O . ILE A 1 90 ? -7.922 -26.75 -0.154 1 96.62 90 ILE A O 1
ATOM 707 N N . ALA A 1 91 ? -7.742 -24.719 0.726 1 95.62 91 ALA A N 1
ATOM 708 C CA . ALA A 1 91 ? -9.188 -24.531 0.697 1 95.62 91 ALA A CA 1
ATOM 709 C C . ALA A 1 91 ? -9.625 -23.875 -0.611 1 95.62 91 ALA A C 1
ATOM 711 O O . ALA A 1 91 ? -8.961 -22.969 -1.116 1 95.62 91 ALA A O 1
ATOM 712 N N . ALA A 1 92 ? -10.758 -24.359 -1.09 1 94.19 92 ALA A N 1
ATOM 713 C CA . ALA A 1 92 ? -11.406 -23.625 -2.166 1 94.19 92 ALA A CA 1
ATOM 714 C C . ALA A 1 92 ? -11.703 -22.188 -1.742 1 94.19 92 ALA A C 1
ATOM 716 O O . ALA A 1 92 ? -11.922 -21.906 -0.559 1 94.19 92 ALA A O 1
ATOM 717 N N . PRO A 1 93 ? -11.625 -21.219 -2.67 1 95.19 93 PRO A N 1
ATOM 718 C CA . PRO A 1 93 ? -11.57 -21.391 -4.125 1 95.19 93 PRO A CA 1
ATOM 719 C C . PRO A 1 93 ? -10.141 -21.438 -4.656 1 95.19 93 PRO A C 1
ATOM 721 O O . PRO A 1 93 ? -9.914 -21.297 -5.859 1 95.19 93 PRO A O 1
ATOM 724 N N . LEU A 1 94 ? -9.203 -21.609 -3.768 1 97.25 94 LEU A N 1
ATOM 725 C CA . LEU A 1 94 ? -7.84 -21.781 -4.258 1 97.25 94 LEU A CA 1
ATOM 726 C C . LEU A 1 94 ? -7.715 -23.078 -5.066 1 97.25 94 LEU A C 1
ATOM 728 O O . LEU A 1 94 ? -8.414 -24.047 -4.793 1 97.25 94 LEU A O 1
ATOM 732 N N . LEU A 1 95 ? -6.863 -23.016 -6.023 1 97.94 95 LEU A N 1
ATOM 733 C CA . LEU A 1 95 ? -6.496 -24.219 -6.77 1 97.94 95 LEU A CA 1
ATOM 734 C C . LEU A 1 95 ? -5.094 -24.672 -6.395 1 97.94 95 LEU A C 1
ATOM 736 O O . LEU A 1 95 ? -4.203 -23.859 -6.16 1 97.94 95 LEU A O 1
ATOM 740 N N . ARG A 1 96 ? -4.941 -25.969 -6.355 1 98.12 96 ARG A N 1
ATOM 741 C CA . ARG A 1 96 ? -3.617 -26.562 -6.152 1 98.12 96 ARG A CA 1
ATOM 742 C C . ARG A 1 96 ? -2.988 -26.969 -7.48 1 98.12 96 ARG A C 1
ATOM 744 O O . ARG A 1 96 ? -3.627 -27.641 -8.297 1 98.12 96 ARG A O 1
ATOM 751 N N . ILE A 1 97 ? -1.792 -26.5 -7.766 1 98.44 97 ILE A N 1
ATOM 752 C CA . ILE A 1 97 ? -0.994 -26.922 -8.906 1 98.44 97 ILE A CA 1
ATOM 753 C C . ILE A 1 97 ? 0.187 -27.766 -8.422 1 98.44 97 ILE A C 1
ATOM 755 O O . ILE A 1 97 ? 0.95 -27.344 -7.559 1 98.44 97 ILE A O 1
ATOM 759 N N . ARG A 1 98 ? 0.327 -29.062 -8.945 1 98.06 98 ARG A N 1
ATOM 760 C CA . ARG A 1 98 ? 1.438 -29.938 -8.586 1 98.06 98 ARG A CA 1
ATOM 761 C C . ARG A 1 98 ? 2.234 -30.344 -9.82 1 98.06 98 ARG A C 1
ATOM 763 O O . ARG A 1 98 ? 1.687 -30.938 -10.75 1 98.06 98 ARG A O 1
ATOM 770 N N . VAL A 1 99 ? 3.494 -30 -9.789 1 98.38 99 VAL A N 1
ATOM 771 C CA . VAL A 1 99 ? 4.363 -30.375 -10.891 1 98.38 99 VAL A CA 1
ATOM 772 C C . VAL A 1 99 ? 4.562 -31.891 -10.898 1 98.38 99 VAL A C 1
ATOM 774 O O . VAL A 1 99 ? 4.875 -32.5 -9.859 1 98.38 99 VAL A O 1
ATOM 777 N N . GLU A 1 100 ? 4.32 -32.5 -12.062 1 97.06 100 GLU A N 1
ATOM 778 C CA . GLU A 1 100 ? 4.438 -33.938 -12.219 1 97.06 100 GLU A CA 1
ATOM 779 C C . GLU A 1 100 ? 5.609 -34.281 -13.133 1 97.06 100 GLU A C 1
ATOM 781 O O . GLU A 1 100 ? 5.945 -35.469 -13.281 1 97.06 100 GLU A O 1
ATOM 786 N N . SER A 1 101 ? 6.191 -33.344 -13.664 1 96.19 101 SER A N 1
ATOM 787 C CA . SER A 1 101 ? 7.289 -33.562 -14.602 1 96.19 101 SER A CA 1
ATOM 788 C C . SER A 1 101 ? 8.633 -33.219 -13.961 1 96.19 101 SER A C 1
ATOM 790 O O . SER A 1 101 ? 8.742 -32.25 -13.195 1 96.19 101 SER A O 1
ATOM 792 N N . ASP A 1 102 ? 9.664 -33.938 -14.336 1 96.38 102 ASP A N 1
ATOM 793 C CA . ASP A 1 102 ? 11.008 -33.656 -13.844 1 96.38 102 ASP A CA 1
ATOM 794 C C . ASP A 1 102 ? 11.68 -32.562 -14.664 1 96.38 102 ASP A C 1
ATOM 796 O O . ASP A 1 102 ? 12.797 -32.156 -14.344 1 96.38 102 ASP A O 1
ATOM 800 N N . SER A 1 103 ? 10.953 -32.094 -15.641 1 95.69 103 SER A N 1
ATOM 801 C CA . SER A 1 103 ? 11.555 -31.125 -16.531 1 95.69 103 SER A CA 1
ATOM 802 C C . SER A 1 103 ? 11.266 -29.703 -16.062 1 95.69 103 SER A C 1
ATOM 804 O O . SER A 1 103 ? 11.773 -28.734 -16.641 1 95.69 103 SER A O 1
ATOM 806 N N . VAL A 1 104 ? 10.5 -29.562 -15 1 97.81 104 VAL A N 1
ATOM 807 C CA . VAL A 1 104 ? 10.109 -28.219 -14.578 1 97.81 104 VAL A CA 1
ATOM 808 C C . VAL A 1 104 ? 10.297 -28.078 -13.07 1 97.81 104 VAL A C 1
ATOM 810 O O . VAL A 1 104 ? 9.859 -28.938 -12.305 1 97.81 104 VAL A O 1
ATOM 813 N N . ILE A 1 105 ? 10.977 -27.016 -12.711 1 97.94 105 ILE A N 1
ATOM 814 C CA . ILE A 1 105 ? 11.125 -26.656 -11.305 1 97.94 105 ILE A CA 1
ATOM 815 C C . ILE A 1 105 ? 9.875 -25.938 -10.82 1 97.94 105 ILE A C 1
ATOM 817 O O . ILE A 1 105 ? 9.422 -24.984 -11.445 1 97.94 105 ILE A O 1
ATOM 821 N N . PRO A 1 106 ? 9.289 -26.406 -9.734 1 98.5 106 PRO A N 1
ATOM 822 C CA . PRO A 1 106 ? 8.047 -25.797 -9.25 1 98.5 106 PRO A CA 1
ATOM 823 C C . PRO A 1 106 ? 8.172 -24.281 -9.078 1 98.5 106 PRO A C 1
ATOM 825 O O . PRO A 1 106 ? 7.266 -23.547 -9.469 1 98.5 106 PRO A O 1
ATOM 828 N N . ALA A 1 107 ? 9.281 -23.859 -8.578 1 97.88 107 ALA A N 1
ATOM 829 C CA . ALA A 1 107 ? 9.508 -22.422 -8.391 1 97.88 107 ALA A CA 1
ATOM 830 C C . ALA A 1 107 ? 9.508 -21.688 -9.727 1 97.88 107 ALA A C 1
ATOM 832 O O . ALA A 1 107 ? 9.031 -20.547 -9.812 1 97.88 107 ALA A O 1
ATOM 833 N N . TYR A 1 108 ? 10.055 -22.312 -10.742 1 98 108 TYR A N 1
ATOM 834 C CA . TYR A 1 108 ? 10.047 -21.719 -12.07 1 98 108 TYR A CA 1
ATOM 835 C C . TYR A 1 108 ? 8.625 -21.594 -12.609 1 98 108 TYR A C 1
ATOM 837 O O . TYR A 1 108 ? 8.242 -20.562 -13.148 1 98 108 TYR A O 1
ATOM 845 N N . LEU A 1 109 ? 7.926 -22.656 -12.445 1 98.38 109 LEU A N 1
ATOM 846 C CA . LEU A 1 109 ? 6.543 -22.625 -12.898 1 98.38 109 LEU A CA 1
ATOM 847 C C . LEU A 1 109 ? 5.758 -21.516 -12.195 1 98.38 109 LEU A C 1
ATOM 849 O O . LEU A 1 109 ? 5.004 -20.781 -12.844 1 98.38 109 LEU A O 1
ATOM 853 N N . CYS A 1 110 ? 5.934 -21.406 -10.891 1 98.25 110 CYS A N 1
ATOM 854 C CA . CYS A 1 110 ? 5.289 -20.344 -10.117 1 98.25 110 CYS A CA 1
ATOM 855 C C . CYS A 1 110 ? 5.637 -18.969 -10.672 1 98.25 110 CYS A C 1
ATOM 857 O O . CYS A 1 110 ? 4.75 -18.141 -10.891 1 98.25 110 CYS A O 1
ATOM 859 N N . TRP A 1 111 ? 6.895 -18.766 -10.867 1 97.44 111 TRP A N 1
ATOM 860 C CA . TRP A 1 111 ? 7.383 -17.516 -11.422 1 97.44 111 TRP A CA 1
ATOM 861 C C . TRP A 1 111 ? 6.754 -17.234 -12.781 1 97.44 111 TRP A C 1
ATOM 863 O O . TRP A 1 111 ? 6.25 -16.141 -13.031 1 97.44 111 TRP A O 1
ATOM 873 N N . PHE A 1 112 ? 6.73 -18.219 -13.641 1 97.44 112 PHE A N 1
ATOM 874 C CA . PHE A 1 112 ? 6.25 -18.062 -15.008 1 97.44 112 PHE A CA 1
ATOM 875 C C . PHE A 1 112 ? 4.77 -17.703 -15.023 1 97.44 112 PHE A C 1
ATOM 877 O O . PHE A 1 112 ? 4.348 -16.797 -15.742 1 97.44 112 PHE A O 1
ATOM 884 N N . ILE A 1 113 ? 4.035 -18.375 -14.195 1 97.62 113 ILE A N 1
ATOM 885 C CA . ILE A 1 113 ? 2.596 -18.141 -14.109 1 97.62 113 ILE A CA 1
ATOM 886 C C . ILE A 1 113 ? 2.328 -16.703 -13.703 1 97.62 113 ILE A C 1
ATOM 888 O O . ILE A 1 113 ? 1.369 -16.078 -14.18 1 97.62 113 ILE A O 1
ATOM 892 N N . ASN A 1 114 ? 3.188 -16.188 -12.945 1 96.56 114 ASN A N 1
ATOM 893 C CA . ASN A 1 114 ? 2.949 -14.875 -12.359 1 96.56 114 ASN A CA 1
ATOM 894 C C . ASN A 1 114 ? 3.486 -13.758 -13.25 1 96.56 114 ASN A C 1
ATOM 896 O O . ASN A 1 114 ? 3.324 -12.578 -12.938 1 96.56 114 ASN A O 1
ATOM 900 N N . GLN A 1 115 ? 4.094 -14.094 -14.359 1 94.75 115 GLN A N 1
ATOM 901 C CA . GLN A 1 115 ? 4.609 -13.086 -15.281 1 94.75 115 GLN A CA 1
ATOM 902 C C . GLN A 1 115 ? 3.471 -12.352 -15.992 1 94.75 115 GLN A C 1
ATOM 904 O O . GLN A 1 115 ? 2.416 -12.945 -16.25 1 94.75 115 GLN A O 1
ATOM 909 N N . PRO A 1 116 ? 3.697 -11.086 -16.391 1 93.25 116 PRO A N 1
ATOM 910 C CA . PRO A 1 116 ? 2.65 -10.281 -17.016 1 93.25 116 PRO A CA 1
ATOM 911 C C . PRO A 1 116 ? 2.064 -10.945 -18.266 1 93.25 116 PRO A C 1
ATOM 913 O O . PRO A 1 116 ? 0.85 -10.898 -18.469 1 93.25 116 PRO A O 1
ATOM 916 N N . THR A 1 117 ? 2.844 -11.555 -19.016 1 92.69 117 THR A N 1
ATOM 917 C CA . THR A 1 117 ? 2.363 -12.188 -20.234 1 92.69 117 THR A CA 1
ATOM 918 C C . THR A 1 117 ? 1.439 -13.359 -19.906 1 92.69 117 THR A C 1
ATOM 920 O O . THR A 1 117 ? 0.391 -13.523 -20.547 1 92.69 117 THR A O 1
ATOM 923 N N . SER A 1 118 ? 1.833 -14.211 -18.969 1 95.94 118 SER A N 1
ATOM 924 C CA . SER A 1 118 ? 0.992 -15.32 -18.531 1 95.94 118 SER A CA 1
ATOM 925 C C . SER A 1 118 ? -0.301 -14.82 -17.891 1 95.94 118 SER A C 1
ATOM 927 O O . SER A 1 118 ? -1.382 -15.336 -18.188 1 95.94 118 SER A O 1
ATOM 929 N N . GLN A 1 119 ? -0.152 -13.781 -17.078 1 95.5 119 GLN A N 1
ATOM 930 C CA . GLN A 1 119 ? -1.311 -13.203 -16.406 1 95.5 119 GLN A CA 1
ATOM 931 C C . GLN A 1 119 ? -2.295 -12.609 -17.422 1 95.5 119 GLN A C 1
ATOM 933 O O . GLN A 1 119 ? -3.51 -12.742 -17.25 1 95.5 119 GLN A O 1
ATOM 938 N N . ALA A 1 120 ? -1.793 -12.016 -18.438 1 94.75 120 ALA A N 1
ATOM 939 C CA . ALA A 1 120 ? -2.654 -11.461 -19.469 1 94.75 120 ALA A CA 1
ATOM 940 C C . ALA A 1 120 ? -3.477 -12.555 -20.141 1 94.75 120 ALA A C 1
ATOM 942 O O . ALA A 1 120 ? -4.672 -12.383 -20.391 1 94.75 120 ALA A O 1
ATOM 943 N N . VAL A 1 121 ? -2.854 -13.641 -20.438 1 95.81 121 VAL A N 1
ATOM 944 C CA . VAL A 1 121 ? -3.531 -14.781 -21.047 1 95.81 121 VAL A CA 1
ATOM 945 C C . VAL A 1 121 ? -4.613 -15.305 -20.109 1 95.81 121 VAL A C 1
ATOM 947 O O . VAL A 1 121 ? -5.754 -15.523 -20.516 1 95.81 121 VAL A O 1
ATOM 950 N N . LEU A 1 122 ? -4.293 -15.461 -18.844 1 96.25 122 LEU A N 1
ATOM 951 C CA . LEU A 1 122 ? -5.238 -15.969 -17.859 1 96.25 122 LEU A CA 1
ATOM 952 C C . LEU A 1 122 ? -6.414 -15.016 -17.688 1 96.25 122 LEU A C 1
ATOM 954 O O . LEU A 1 122 ? -7.57 -15.445 -17.641 1 96.25 122 LEU A O 1
ATOM 958 N N . GLN A 1 123 ? -6.125 -13.727 -17.656 1 93.75 123 GLN A N 1
ATOM 959 C CA . GLN A 1 123 ? -7.168 -12.719 -17.484 1 93.75 123 GLN A CA 1
ATOM 960 C C . GLN A 1 123 ? -8.125 -12.711 -18.672 1 93.75 123 GLN A C 1
ATOM 962 O O . GLN A 1 123 ? -9.32 -12.461 -18.516 1 93.75 123 GLN A O 1
ATOM 967 N N . SER A 1 124 ? -7.594 -12.914 -19.812 1 94 124 SER A N 1
ATOM 968 C CA . SER A 1 124 ? -8.43 -12.953 -21.016 1 94 124 SER A CA 1
ATOM 969 C C . SER A 1 124 ? -9.406 -14.125 -20.969 1 94 124 SER A C 1
ATOM 971 O O . SER A 1 124 ? -10.414 -14.133 -21.688 1 94 124 SER A O 1
ATOM 973 N N . LYS A 1 125 ? -9.117 -15.086 -20.141 1 93.75 125 LYS A N 1
ATOM 974 C CA . LYS A 1 125 ? -9.953 -16.281 -20.031 1 93.75 125 LYS A CA 1
ATOM 975 C C . LYS A 1 125 ? -10.82 -16.234 -18.766 1 93.75 125 LYS A C 1
ATOM 977 O O . LYS A 1 125 ? -11.5 -17.203 -18.438 1 93.75 125 LYS A O 1
ATOM 982 N N . ALA A 1 126 ? -10.633 -15.148 -18.078 1 91.19 126 ALA A N 1
ATOM 983 C CA . ALA A 1 126 ? -11.375 -14.992 -16.828 1 91.19 126 ALA A CA 1
ATOM 984 C C . ALA A 1 126 ? -12.875 -14.859 -17.094 1 91.19 126 ALA A C 1
ATOM 986 O O . ALA A 1 126 ? -13.273 -14.359 -18.156 1 91.19 126 ALA A O 1
ATOM 987 N N . THR A 1 127 ? -13.578 -15.391 -16.234 1 86.69 127 THR A N 1
ATOM 988 C CA . THR A 1 127 ? -15.031 -15.273 -16.312 1 86.69 127 THR A CA 1
ATOM 989 C C . THR A 1 127 ? -15.578 -14.531 -15.094 1 86.69 127 THR A C 1
ATOM 991 O O . THR A 1 127 ? -14.875 -14.375 -14.086 1 86.69 127 THR A O 1
ATOM 994 N N . GLY A 1 128 ? -16.797 -13.977 -15.203 1 79 128 GLY A N 1
ATOM 995 C CA . GLY A 1 128 ? -17.422 -13.273 -14.094 1 79 128 GLY A CA 1
ATOM 996 C C . GLY A 1 128 ? -17.297 -11.766 -14.188 1 79 128 GLY A C 1
ATOM 997 O O . GLY A 1 128 ? -16.328 -11.25 -14.758 1 79 128 GLY A O 1
ATOM 998 N N . THR A 1 129 ? -18.234 -10.914 -13.914 1 68.69 129 THR A N 1
ATOM 999 C CA . THR A 1 129 ? -18.281 -9.461 -14.07 1 68.69 129 THR A CA 1
ATOM 1000 C C . THR A 1 129 ? -17.812 -8.773 -12.789 1 68.69 129 THR A C 1
ATOM 1002 O O . THR A 1 129 ? -16.906 -7.941 -12.82 1 68.69 129 THR A O 1
ATOM 1005 N N . ALA A 1 130 ? -18.344 -9.109 -11.664 1 69.62 130 ALA A N 1
ATOM 1006 C CA . ALA A 1 130 ? -18.047 -8.391 -10.43 1 69.62 130 ALA A CA 1
ATOM 1007 C C . ALA A 1 130 ? -16.797 -8.961 -9.758 1 69.62 130 ALA A C 1
ATOM 1009 O O . ALA A 1 130 ? -15.906 -8.211 -9.344 1 69.62 130 ALA A O 1
ATOM 1010 N N . VAL A 1 131 ? -16.812 -10.344 -9.688 1 76.94 131 VAL A N 1
ATOM 1011 C CA . VAL A 1 131 ? -15.672 -11.086 -9.156 1 76.94 131 VAL A CA 1
ATOM 1012 C C . VAL A 1 131 ? -15.039 -11.922 -10.266 1 76.94 131 VAL A C 1
ATOM 1014 O O . VAL A 1 131 ? -15.633 -12.883 -10.75 1 76.94 131 VAL A O 1
ATOM 1017 N N . ARG A 1 132 ? -13.82 -11.5 -10.672 1 84.44 132 ARG A N 1
ATOM 1018 C CA . ARG A 1 132 ? -13.133 -12.227 -11.727 1 84.44 132 ARG A CA 1
ATOM 1019 C C . ARG A 1 132 ? -12.727 -13.617 -11.266 1 84.44 132 ARG A C 1
ATOM 1021 O O . ARG A 1 132 ? -12.219 -13.781 -10.148 1 84.44 132 ARG A O 1
ATOM 1028 N N . MET A 1 133 ? -13.078 -14.656 -12.148 1 92.62 133 MET A N 1
ATOM 1029 C CA . MET A 1 133 ? -12.75 -16.047 -11.828 1 92.62 133 MET A CA 1
ATOM 1030 C C . MET A 1 133 ? -11.914 -16.672 -12.938 1 92.62 133 MET A C 1
ATOM 1032 O O . MET A 1 133 ? -12.258 -16.562 -14.117 1 92.62 133 MET A O 1
ATOM 1036 N N . ILE A 1 134 ? -10.773 -17.203 -12.562 1 95.25 134 ILE A N 1
ATOM 1037 C CA . ILE A 1 134 ? -9.953 -18.016 -13.453 1 95.25 134 ILE A CA 1
ATOM 1038 C C . ILE A 1 134 ? -10.039 -19.484 -13.039 1 95.25 134 ILE A C 1
ATOM 1040 O O . ILE A 1 134 ? -9.523 -19.875 -11.992 1 95.25 134 ILE A O 1
ATOM 1044 N N . GLY A 1 135 ? -10.656 -20.234 -13.859 1 94.31 135 GLY A N 1
ATOM 1045 C CA . GLY A 1 135 ? -10.922 -21.625 -13.508 1 94.31 135 GLY A CA 1
ATOM 1046 C C . GLY A 1 135 ? -9.812 -22.578 -13.922 1 94.31 135 GLY A C 1
ATOM 1047 O O . GLY A 1 135 ? -8.836 -22.156 -14.547 1 94.31 135 GLY A O 1
ATOM 1048 N N . LYS A 1 136 ? -10.039 -23.844 -13.5 1 95.88 136 LYS A N 1
ATOM 1049 C CA . LYS A 1 136 ? -9.094 -24.922 -13.758 1 95.88 136 LYS A CA 1
ATOM 1050 C C . LYS A 1 136 ? -8.789 -25.047 -15.25 1 95.88 136 LYS A C 1
ATOM 1052 O O . LYS A 1 136 ? -7.625 -25.125 -15.648 1 95.88 136 LYS A O 1
ATOM 1057 N N . PRO A 1 137 ? -9.781 -24.922 -16.141 1 95.38 137 PRO A N 1
ATOM 1058 C CA . PRO A 1 137 ? -9.477 -25.078 -17.562 1 95.38 137 PRO A CA 1
ATOM 1059 C C . PRO A 1 137 ? -8.547 -23.984 -18.094 1 95.38 137 PRO A C 1
ATOM 1061 O O . PRO A 1 137 ? -7.664 -24.25 -18.906 1 95.38 137 PRO A O 1
ATOM 1064 N N . ALA A 1 138 ? -8.781 -22.781 -17.641 1 95.69 138 AL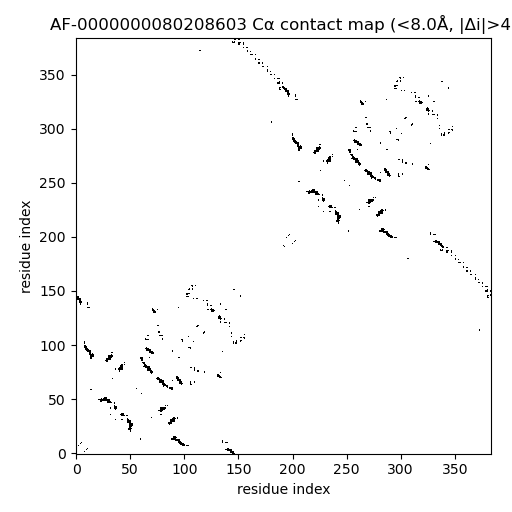A A N 1
ATOM 1065 C CA . ALA A 1 138 ? -7.934 -21.672 -18.078 1 95.69 138 ALA A CA 1
ATOM 1066 C C . ALA A 1 138 ? -6.477 -21.922 -17.703 1 95.69 138 ALA A C 1
ATOM 1068 O O . ALA A 1 138 ? -5.574 -21.672 -18.5 1 95.69 138 ALA A O 1
ATOM 1069 N N . LEU A 1 139 ? -6.195 -22.406 -16.516 1 96.94 139 LEU A N 1
ATOM 1070 C CA . LEU A 1 139 ? -4.848 -22.734 -16.062 1 96.94 139 LEU A CA 1
ATOM 1071 C C . LEU A 1 139 ? -4.262 -23.875 -16.859 1 96.94 139 LEU A C 1
ATOM 1073 O O . LEU A 1 139 ? -3.107 -23.828 -17.297 1 96.94 139 LEU A O 1
ATOM 1077 N N . GLU A 1 140 ? -5.113 -24.875 -17.078 1 96.69 140 GLU A N 1
ATOM 1078 C CA . GLU A 1 140 ? -4.672 -26.062 -17.781 1 96.69 140 GLU A CA 1
ATOM 1079 C C . GLU A 1 140 ? -4.246 -25.734 -19.203 1 96.69 140 GLU A C 1
ATOM 1081 O O . GLU A 1 140 ? -3.328 -26.359 -19.75 1 96.69 140 GLU A O 1
ATOM 1086 N N . ASP A 1 141 ? -4.828 -24.719 -19.734 1 95.5 141 ASP A N 1
ATOM 1087 C CA . ASP A 1 141 ? -4.59 -24.359 -21.125 1 95.5 141 ASP A CA 1
ATOM 1088 C C . ASP A 1 141 ? -3.414 -23.391 -21.25 1 95.5 141 ASP A C 1
ATOM 1090 O O . ASP A 1 141 ? -2.99 -23.047 -22.344 1 95.5 141 ASP A O 1
ATOM 1094 N N . LEU A 1 142 ? -2.916 -22.984 -20.188 1 97.5 142 LEU A N 1
ATOM 1095 C CA . LEU A 1 142 ? -1.812 -22.031 -20.234 1 97.5 142 LEU A CA 1
ATOM 1096 C C . LEU A 1 142 ? -0.568 -22.656 -20.844 1 97.5 142 LEU A C 1
ATOM 1098 O O . LEU A 1 142 ? -0.177 -23.766 -20.469 1 97.5 142 LEU A O 1
ATOM 1102 N N . GLU A 1 143 ? -0.006 -21.969 -21.812 1 97.19 143 GLU A N 1
ATOM 1103 C CA . GLU A 1 143 ? 1.236 -22.438 -22.422 1 97.19 143 GLU A CA 1
ATOM 1104 C C . GLU A 1 143 ? 2.451 -21.969 -21.609 1 97.19 143 GLU A C 1
ATOM 1106 O O . GLU A 1 143 ? 2.598 -20.781 -21.328 1 97.19 143 GLU A O 1
ATOM 1111 N N . ILE A 1 144 ? 3.301 -22.891 -21.281 1 97 144 ILE A N 1
ATOM 1112 C CA . ILE A 1 144 ? 4.477 -22.625 -20.453 1 97 144 ILE A CA 1
ATOM 1113 C C . ILE A 1 144 ? 5.742 -22.797 -21.297 1 97 144 ILE A C 1
ATOM 1115 O O . ILE A 1 144 ? 5.891 -23.781 -22.016 1 97 144 ILE A O 1
ATOM 1119 N N . VAL A 1 145 ? 6.609 -21.844 -21.266 1 96.38 145 VAL A N 1
ATOM 1120 C CA . VAL A 1 145 ? 7.941 -21.984 -21.828 1 96.38 145 VAL A CA 1
ATOM 1121 C C . VAL A 1 145 ? 8.836 -22.766 -20.875 1 96.38 145 VAL A C 1
ATOM 1123 O O . VAL A 1 145 ? 8.984 -22.406 -19.703 1 96.38 145 VAL A O 1
ATOM 1126 N N . VAL A 1 146 ? 9.422 -23.859 -21.359 1 96 146 VAL A N 1
ATOM 1127 C CA . VAL A 1 146 ? 10.211 -24.719 -20.5 1 96 146 VAL A CA 1
ATOM 1128 C C . VAL A 1 146 ? 11.648 -24.812 -21.016 1 96 146 VAL A C 1
ATOM 1130 O O . VAL A 1 146 ? 11.977 -25.688 -21.812 1 96 146 VAL A O 1
ATOM 1133 N N . PRO A 1 147 ? 12.477 -23.969 -20.531 1 96.38 147 PRO A N 1
ATOM 1134 C CA . PRO A 1 147 ? 13.891 -24.094 -20.875 1 96.38 147 PRO A CA 1
ATOM 1135 C C . PRO A 1 147 ? 14.586 -25.203 -20.078 1 96.38 147 PRO A C 1
ATOM 1137 O O . PRO A 1 147 ? 13.922 -25.984 -19.375 1 96.38 147 PRO A O 1
ATOM 1140 N N . SER A 1 148 ? 15.891 -25.328 -20.297 1 95.62 148 SER A N 1
ATOM 1141 C CA . SER A 1 148 ? 16.641 -26.328 -19.547 1 95.62 148 SER A CA 1
ATOM 1142 C C . SER A 1 148 ? 16.562 -26.078 -18.047 1 95.62 148 SER A C 1
ATOM 1144 O O . SER A 1 148 ? 16.344 -24.953 -17.609 1 95.62 148 SER A O 1
ATOM 1146 N N . LEU A 1 149 ? 16.766 -27.109 -17.297 1 96.88 149 LEU A N 1
ATOM 1147 C CA . LEU A 1 149 ? 16.734 -26.984 -15.852 1 96.88 149 LEU A CA 1
ATOM 1148 C C . LEU A 1 149 ? 17.781 -25.984 -15.359 1 96.88 149 LEU A C 1
ATOM 1150 O O . LEU A 1 149 ? 17.547 -25.266 -14.391 1 96.88 149 LEU A O 1
ATOM 1154 N N . ASP A 1 150 ? 18.875 -26 -16.016 1 96.44 150 ASP A N 1
ATOM 1155 C CA . ASP A 1 150 ? 19.938 -25.062 -15.648 1 96.44 150 ASP A CA 1
ATOM 1156 C C . ASP A 1 150 ? 19.469 -23.625 -15.812 1 96.44 150 ASP A C 1
ATOM 1158 O O . ASP A 1 150 ? 19.703 -22.781 -14.93 1 96.44 150 ASP A O 1
ATOM 1162 N N . VAL A 1 151 ? 18.828 -23.312 -16.859 1 96.5 151 VAL A N 1
ATOM 1163 C CA . VAL A 1 151 ? 18.297 -21.969 -17.125 1 96.5 151 VAL A CA 1
ATOM 1164 C C . VAL A 1 151 ? 17.203 -21.641 -16.125 1 96.5 151 VAL A C 1
ATOM 1166 O O . VAL A 1 151 ? 17.141 -20.531 -15.609 1 96.5 151 VAL A O 1
ATOM 1169 N N . GLN A 1 152 ? 16.344 -22.562 -15.82 1 97.56 152 GLN A N 1
ATOM 1170 C CA . GLN A 1 152 ? 15.289 -22.359 -14.828 1 97.56 152 GLN A CA 1
ATOM 1171 C C . GLN A 1 152 ? 15.883 -22 -13.469 1 97.56 152 GLN A C 1
ATOM 1173 O O . GLN A 1 152 ? 15.414 -21.062 -12.82 1 97.56 152 GLN A O 1
ATOM 1178 N N . LYS A 1 153 ? 16.891 -22.703 -13.094 1 97.44 153 LYS A N 1
ATOM 1179 C CA . LYS A 1 153 ? 17.562 -22.453 -11.82 1 97.44 153 LYS A CA 1
ATOM 1180 C C . LYS A 1 153 ? 18.141 -21.031 -11.781 1 97.44 153 LYS A C 1
ATOM 1182 O O . LYS A 1 153 ? 18.016 -20.328 -10.773 1 97.44 153 LYS A O 1
ATOM 1187 N N . LYS A 1 154 ? 18.75 -20.625 -12.859 1 96.56 154 LYS A N 1
ATOM 1188 C CA . LYS A 1 154 ? 19.312 -19.281 -12.938 1 96.56 154 LYS A CA 1
ATOM 1189 C C . LYS A 1 154 ? 18.234 -18.219 -12.836 1 96.56 154 LYS A C 1
ATOM 1191 O O . LYS A 1 154 ? 18.391 -17.219 -12.133 1 96.56 154 LYS A O 1
ATOM 1196 N N . ILE A 1 155 ? 17.156 -18.422 -13.516 1 96.81 155 ILE A N 1
ATOM 1197 C CA . ILE A 1 155 ? 16.031 -17.484 -13.492 1 96.81 155 ILE A CA 1
ATOM 1198 C C . ILE A 1 155 ? 15.523 -17.328 -12.062 1 96.81 155 ILE A C 1
ATOM 1200 O O . ILE A 1 155 ? 15.367 -16.219 -11.562 1 96.81 155 ILE A O 1
ATOM 1204 N N . ILE A 1 156 ? 15.375 -18.422 -11.383 1 97 156 ILE A N 1
ATOM 1205 C CA . ILE A 1 156 ? 14.797 -18.391 -10.047 1 97 156 ILE A CA 1
ATOM 1206 C C . ILE A 1 156 ? 15.789 -17.75 -9.07 1 97 156 ILE A C 1
ATOM 1208 O O . ILE A 1 156 ? 15.391 -17 -8.18 1 97 156 ILE A O 1
ATOM 1212 N N . GLU A 1 157 ? 17.016 -18.047 -9.266 1 96.75 157 GLU A N 1
ATOM 1213 C CA . GLU A 1 157 ? 18.031 -17.453 -8.398 1 96.75 157 GLU A CA 1
ATOM 1214 C C . GLU A 1 157 ? 18.062 -15.93 -8.547 1 96.75 157 GLU A C 1
ATOM 1216 O O . GLU A 1 157 ? 18.062 -15.203 -7.551 1 96.75 157 GLU A O 1
ATOM 1221 N N . ILE A 1 158 ? 18.062 -15.461 -9.766 1 96.56 158 ILE A N 1
ATOM 1222 C CA . ILE A 1 158 ? 18.094 -14.023 -10.031 1 96.56 158 ILE A CA 1
ATOM 1223 C C . ILE A 1 158 ? 16.797 -13.383 -9.531 1 96.56 158 ILE A C 1
ATOM 1225 O O . ILE A 1 158 ? 16.828 -12.312 -8.93 1 96.56 158 ILE A O 1
ATOM 1229 N N . TYR A 1 159 ? 15.75 -14.039 -9.773 1 95.19 159 TYR A N 1
ATOM 1230 C CA . TYR A 1 159 ? 14.453 -13.539 -9.32 1 95.19 159 TYR A CA 1
ATOM 1231 C C . TYR A 1 159 ? 14.43 -13.383 -7.805 1 95.19 159 TYR A C 1
ATOM 1233 O O . TYR A 1 159 ? 14.047 -12.328 -7.293 1 95.19 159 TYR A O 1
ATOM 1241 N N . GLN A 1 160 ? 14.898 -14.383 -7.129 1 93.38 160 GLN A N 1
ATOM 1242 C CA . GLN A 1 160 ? 14.922 -14.344 -5.668 1 93.38 160 GLN A CA 1
ATOM 1243 C C . GLN A 1 160 ? 15.82 -13.219 -5.164 1 93.38 160 GLN A C 1
ATOM 1245 O O . GLN A 1 160 ? 15.461 -12.516 -4.215 1 93.38 160 GLN A O 1
ATOM 1250 N N . LEU A 1 161 ? 16.938 -13.039 -5.785 1 94.06 161 LEU A N 1
ATOM 1251 C CA . LEU A 1 161 ? 17.844 -11.969 -5.414 1 94.06 161 LEU A CA 1
ATOM 1252 C C . LEU A 1 161 ? 17.219 -10.602 -5.668 1 94.06 161 LEU A C 1
ATOM 1254 O O . LEU A 1 161 ? 17.406 -9.672 -4.883 1 94.06 161 LEU A O 1
ATOM 1258 N N . SER A 1 162 ? 16.516 -10.531 -6.773 1 94.25 162 SER A N 1
ATOM 1259 C CA . SER A 1 162 ? 15.844 -9.281 -7.105 1 94.25 162 SER A CA 1
ATOM 1260 C C . SER A 1 162 ? 14.766 -8.938 -6.086 1 94.25 162 SER A C 1
ATOM 1262 O O . SER A 1 162 ? 14.602 -7.777 -5.707 1 94.25 162 SER A O 1
ATOM 1264 N N . ILE A 1 163 ? 14.047 -9.922 -5.629 1 91.88 163 ILE A N 1
ATOM 1265 C CA . ILE A 1 163 ? 13.031 -9.727 -4.605 1 91.88 163 ILE A CA 1
ATOM 1266 C C . ILE A 1 163 ? 13.68 -9.242 -3.312 1 91.88 163 ILE A C 1
ATOM 1268 O O . ILE A 1 163 ? 13.195 -8.305 -2.682 1 91.88 163 ILE A O 1
ATOM 1272 N N . ASN A 1 164 ? 14.734 -9.875 -2.951 1 92.81 164 ASN A N 1
ATOM 1273 C CA . ASN A 1 164 ? 15.445 -9.484 -1.74 1 92.81 164 ASN A CA 1
ATOM 1274 C C . ASN A 1 164 ? 15.961 -8.047 -1.835 1 92.81 164 ASN A C 1
ATOM 1276 O O . ASN A 1 164 ? 15.891 -7.293 -0.863 1 92.81 164 ASN A O 1
ATOM 1280 N N . GLU A 1 165 ? 16.5 -7.738 -2.975 1 93.5 165 GLU A N 1
ATOM 1281 C CA . GLU A 1 165 ? 16.969 -6.375 -3.197 1 93.5 165 GLU A CA 1
ATOM 1282 C C . GLU A 1 165 ? 15.844 -5.363 -3.037 1 93.5 165 GLU A C 1
ATOM 1284 O O . GLU A 1 165 ? 16.016 -4.324 -2.395 1 93.5 165 GLU A O 1
ATOM 1289 N N . GLN A 1 166 ? 14.766 -5.676 -3.631 1 92.94 166 GLN A N 1
ATOM 1290 C CA . GLN A 1 166 ? 13.609 -4.789 -3.547 1 92.94 166 GLN A CA 1
ATOM 1291 C C . GLN A 1 166 ? 13.156 -4.613 -2.102 1 92.94 166 GLN A C 1
ATOM 1293 O O . GLN A 1 166 ? 12.891 -3.49 -1.662 1 92.94 166 GLN A O 1
ATOM 1298 N N . LYS A 1 167 ? 13.125 -5.625 -1.333 1 92 167 LYS A N 1
ATOM 1299 C CA . LYS A 1 167 ? 12.75 -5.574 0.077 1 92 167 LYS A CA 1
ATOM 1300 C C . LYS A 1 167 ? 13.711 -4.699 0.874 1 92 167 LYS A C 1
ATOM 1302 O O . LYS A 1 167 ? 13.281 -3.881 1.689 1 92 167 LYS A O 1
ATOM 1307 N N . LEU A 1 168 ? 14.93 -4.863 0.609 1 92.81 168 LEU A N 1
ATOM 1308 C CA . LEU A 1 168 ? 15.953 -4.105 1.315 1 92.81 168 LEU A CA 1
ATOM 1309 C C . LEU A 1 168 ? 15.883 -2.623 0.957 1 92.81 168 LEU A C 1
ATOM 1311 O O . LEU A 1 168 ? 16.031 -1.762 1.827 1 92.81 168 LEU A O 1
ATOM 1315 N N . MET A 1 169 ? 15.672 -2.348 -0.329 1 93 169 MET A N 1
ATOM 1316 C CA . MET A 1 169 ? 15.547 -0.964 -0.778 1 93 169 MET A CA 1
ATOM 1317 C C . MET A 1 169 ? 14.352 -0.285 -0.122 1 93 169 MET A C 1
ATOM 1319 O O . MET A 1 169 ? 14.445 0.862 0.319 1 93 169 MET A O 1
ATOM 1323 N N . ASN A 1 170 ? 13.32 -0.983 -0.052 1 93.19 170 ASN A N 1
ATOM 1324 C CA . ASN A 1 170 ? 12.125 -0.438 0.588 1 93.19 170 ASN A CA 1
ATOM 1325 C C . ASN A 1 170 ? 12.336 -0.231 2.086 1 93.19 170 ASN A C 1
ATOM 1327 O O . ASN A 1 170 ? 11.922 0.788 2.641 1 93.19 170 ASN A O 1
ATOM 1331 N N . ALA A 1 171 ? 12.961 -1.173 2.771 1 93.12 171 ALA A N 1
ATOM 1332 C CA . ALA A 1 171 ? 13.266 -1.042 4.191 1 93.12 171 ALA A CA 1
ATOM 1333 C C . ALA A 1 171 ? 14.188 0.145 4.449 1 93.12 171 ALA A C 1
ATOM 1335 O O . ALA A 1 171 ? 14 0.892 5.41 1 93.12 171 ALA A O 1
ATOM 1336 N N . LEU A 1 172 ? 15.164 0.309 3.586 1 93.12 172 LEU A N 1
ATOM 1337 C CA . LEU A 1 172 ? 16.109 1.418 3.699 1 93.12 172 LEU A CA 1
ATOM 1338 C C . LEU A 1 172 ? 15.391 2.756 3.555 1 93.12 172 LEU A C 1
ATOM 1340 O O . LEU A 1 172 ? 15.633 3.684 4.328 1 93.12 172 LEU A O 1
ATOM 1344 N N . ALA A 1 173 ? 14.562 2.822 2.553 1 92.44 173 ALA A N 1
ATOM 1345 C CA . ALA A 1 173 ? 13.789 4.043 2.328 1 92.44 173 ALA A CA 1
ATOM 1346 C C . ALA A 1 173 ? 12.961 4.402 3.559 1 92.44 173 ALA A C 1
ATOM 1348 O O . ALA A 1 173 ? 12.93 5.559 3.98 1 92.44 173 ALA A O 1
ATOM 1349 N N . LYS A 1 174 ? 12.367 3.428 4.148 1 93.25 174 LYS A N 1
ATOM 1350 C CA . LYS A 1 174 ? 11.531 3.652 5.328 1 93.25 174 LYS A CA 1
ATOM 1351 C C . LYS A 1 174 ? 12.375 4.078 6.527 1 93.25 174 LYS A C 1
ATOM 1353 O O . LYS A 1 174 ? 12 4.992 7.262 1 93.25 174 LYS A O 1
ATOM 1358 N N . LYS A 1 175 ? 13.469 3.463 6.766 1 93.56 175 LYS A N 1
ATOM 1359 C CA . LYS A 1 175 ? 14.352 3.797 7.883 1 93.56 175 LYS A CA 1
ATOM 1360 C C . LYS A 1 175 ? 14.922 5.203 7.73 1 93.56 175 LYS A C 1
ATOM 1362 O O . LYS A 1 175 ? 15.047 5.938 8.719 1 93.56 175 LYS A O 1
ATOM 1367 N N . LYS A 1 176 ? 15.258 5.551 6.52 1 93.44 176 LYS A N 1
ATOM 1368 C CA . LYS A 1 176 ? 15.758 6.895 6.242 1 93.44 176 LYS A CA 1
ATOM 1369 C C . LYS A 1 176 ? 14.703 7.949 6.562 1 93.44 176 LYS A C 1
ATOM 1371 O O . LYS A 1 176 ? 15.016 9 7.121 1 93.44 176 LYS A O 1
ATOM 1376 N N . GLU A 1 177 ? 13.5 7.605 6.18 1 91.69 177 GLU A N 1
ATOM 1377 C CA . GLU A 1 177 ? 12.391 8.508 6.477 1 91.69 177 GLU A CA 1
ATOM 1378 C C . GLU A 1 177 ? 12.234 8.719 7.98 1 91.69 177 GLU A C 1
ATOM 1380 O O . GLU A 1 177 ? 12.156 9.859 8.438 1 91.69 177 GLU A O 1
ATOM 1385 N N . VAL A 1 178 ? 12.273 7.695 8.773 1 90.81 178 VAL A N 1
ATOM 1386 C CA . VAL A 1 178 ? 12.109 7.75 10.219 1 90.81 178 VAL A CA 1
ATOM 1387 C C . VAL A 1 178 ? 13.266 8.539 10.836 1 90.81 178 VAL A C 1
ATOM 1389 O O . VAL A 1 178 ? 13.047 9.398 11.695 1 90.81 178 VAL A O 1
ATOM 1392 N N . LEU A 1 179 ? 14.461 8.258 10.367 1 93.12 179 LEU A N 1
ATOM 1393 C CA . LEU A 1 179 ? 15.648 8.93 10.883 1 93.12 179 LEU A CA 1
ATOM 1394 C C . LEU A 1 179 ? 15.586 10.43 10.586 1 93.12 179 LEU A C 1
ATOM 1396 O O . LEU A 1 179 ? 15.852 11.25 11.469 1 93.12 179 LEU A O 1
ATOM 1400 N N . THR A 1 180 ? 15.219 10.742 9.375 1 94.56 180 THR A N 1
ATOM 1401 C CA . THR A 1 180 ? 15.133 12.141 8.984 1 94.56 180 THR A CA 1
ATOM 1402 C C . THR A 1 180 ? 14.102 12.883 9.836 1 94.56 180 THR A C 1
ATOM 1404 O O . THR A 1 180 ? 14.375 13.969 10.344 1 94.56 180 THR A O 1
ATOM 1407 N N . ASP A 1 181 ? 12.961 12.266 10.023 1 91.5 181 ASP A N 1
ATOM 1408 C CA . ASP A 1 181 ? 11.922 12.875 10.836 1 91.5 181 ASP A CA 1
ATOM 1409 C C . ASP A 1 181 ? 12.406 13.109 12.266 1 91.5 181 ASP A C 1
ATOM 1411 O O . ASP A 1 181 ? 12.148 14.164 12.852 1 91.5 181 ASP A O 1
ATOM 1415 N N . ALA A 1 182 ? 13.109 12.156 12.844 1 91.75 182 ALA A N 1
ATOM 1416 C CA . ALA A 1 182 ? 13.625 12.273 14.203 1 91.75 182 ALA A CA 1
ATOM 1417 C C . ALA A 1 182 ? 14.641 13.414 14.305 1 91.75 182 ALA A C 1
ATOM 1419 O O . ALA A 1 182 ? 14.617 14.188 15.266 1 91.75 182 ALA A O 1
ATOM 1420 N N . ILE A 1 183 ? 15.469 13.523 13.344 1 93.56 183 ILE A N 1
ATOM 1421 C CA . ILE A 1 183 ? 16.5 14.562 13.328 1 93.56 183 ILE A CA 1
ATOM 1422 C C . ILE A 1 183 ? 15.836 15.938 13.219 1 93.56 183 ILE A C 1
ATOM 1424 O O . ILE A 1 183 ? 16.203 16.875 13.922 1 93.56 183 ILE A O 1
ATOM 1428 N N . LEU A 1 184 ? 14.828 16.031 12.367 1 94.75 184 LEU A N 1
ATOM 1429 C CA . LEU A 1 184 ? 14.148 17.312 12.164 1 94.75 184 LEU A CA 1
ATOM 1430 C C . LEU A 1 184 ? 13.375 17.719 13.414 1 94.75 184 LEU A C 1
ATOM 1432 O O . LEU A 1 184 ? 13.344 18.906 13.773 1 94.75 184 LEU A O 1
ATOM 1436 N N . MET A 1 185 ? 12.789 16.734 14.07 1 92.94 185 MET A N 1
ATOM 1437 C CA . MET A 1 185 ? 12.102 17.047 15.32 1 92.94 185 MET A CA 1
ATOM 1438 C C . MET A 1 185 ? 13.078 17.531 16.375 1 92.94 185 MET A C 1
ATOM 1440 O O . MET A 1 185 ? 12.789 18.469 17.125 1 92.94 185 MET A O 1
ATOM 1444 N N . ASN A 1 186 ? 14.211 16.906 16.422 1 92.56 186 ASN A N 1
ATOM 1445 C CA . ASN A 1 186 ? 15.258 17.344 17.344 1 92.56 186 ASN A CA 1
ATOM 1446 C C . ASN A 1 186 ? 15.719 18.766 17.047 1 92.56 186 ASN A C 1
ATOM 1448 O O . ASN A 1 186 ? 15.961 19.547 17.953 1 92.56 186 ASN A O 1
ATOM 1452 N N . LEU A 1 187 ? 15.844 19.062 15.789 1 91.75 187 LEU A N 1
ATOM 1453 C CA . LEU A 1 187 ? 16.219 20.406 15.375 1 91.75 187 LEU A CA 1
ATOM 1454 C C . LEU A 1 187 ? 15.172 21.422 15.805 1 91.75 187 LEU A C 1
ATOM 1456 O O . LEU A 1 187 ? 15.516 22.5 16.281 1 91.75 187 LEU A O 1
ATOM 1460 N N . ALA A 1 188 ? 13.875 21.078 15.688 1 92.38 188 ALA A N 1
ATOM 1461 C CA . ALA A 1 188 ? 12.781 21.969 16.078 1 92.38 188 ALA A CA 1
ATOM 1462 C C . ALA A 1 188 ? 12.781 22.219 17.578 1 92.38 188 ALA A C 1
ATOM 1464 O O . ALA A 1 188 ? 12.555 23.359 18.016 1 92.38 188 ALA A O 1
ATOM 1465 N N . MET A 1 189 ? 13.125 21.234 18.328 1 90.12 189 MET A N 1
ATOM 1466 C CA . MET A 1 189 ? 13.008 21.297 19.781 1 90.12 189 MET A CA 1
ATOM 1467 C C . MET A 1 189 ? 14.234 21.953 20.406 1 90.12 189 MET A C 1
ATOM 1469 O O . MET A 1 189 ? 14.156 22.531 21.484 1 90.12 189 MET A O 1
ATOM 1473 N N . ASN A 1 190 ? 15.438 21.828 19.859 1 83.19 190 ASN A N 1
ATOM 1474 C CA . ASN A 1 190 ? 16.672 22.266 20.5 1 83.19 190 ASN A CA 1
ATOM 1475 C C . ASN A 1 190 ? 17.141 23.625 19.984 1 83.19 190 ASN A C 1
ATOM 1477 O O . ASN A 1 190 ? 18.141 24.172 20.453 1 83.19 190 ASN A O 1
ATOM 1481 N N . THR A 1 191 ? 16.656 24.156 18.906 1 69.69 191 THR A N 1
ATOM 1482 C CA . THR A 1 191 ? 17.094 25.469 18.438 1 69.69 191 THR A CA 1
ATOM 1483 C C . THR A 1 191 ? 16.156 26.562 18.922 1 69.69 191 THR A C 1
ATOM 1485 O O . THR A 1 191 ? 16.203 27.688 18.422 1 69.69 191 THR A O 1
ATOM 1488 N N . GLN A 1 192 ? 15.492 26.281 20.109 1 56.34 192 GLN A N 1
ATOM 1489 C CA . GLN A 1 192 ? 14.789 27.391 20.734 1 56.34 192 GLN A CA 1
ATOM 1490 C C . GLN A 1 192 ? 15.773 28.391 21.344 1 56.34 192 GLN A C 1
ATOM 1492 O O . GLN A 1 192 ? 16.844 28 21.812 1 56.34 192 GLN A O 1
ATOM 1497 N N . MET B 1 1 ? 10.062 27.531 22.484 1 76.94 1 MET B N 1
ATOM 1498 C CA . MET B 1 1 ? 8.812 27.938 23.109 1 76.94 1 MET B CA 1
ATOM 1499 C C . MET B 1 1 ? 7.641 27.125 22.578 1 76.94 1 MET B C 1
ATOM 1501 O O . MET B 1 1 ? 7.621 26.766 21.406 1 76.94 1 MET B O 1
ATOM 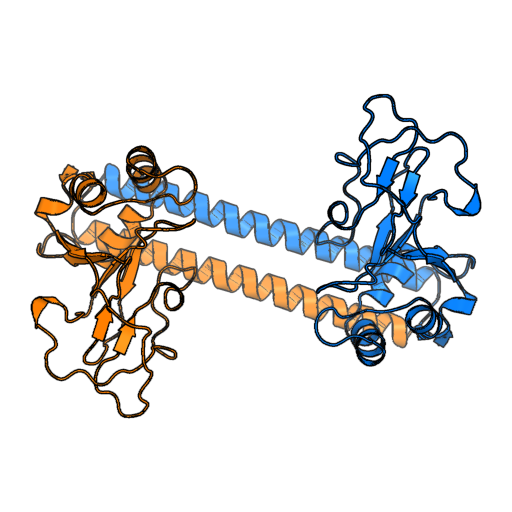1505 N N . LYS B 1 2 ? 6.801 26.531 23.438 1 90.69 2 LYS B N 1
ATOM 1506 C CA . LYS B 1 2 ? 5.578 25.844 23.047 1 90.69 2 LYS B CA 1
ATOM 1507 C C . LYS B 1 2 ? 4.367 26.766 23.156 1 90.69 2 LYS B C 1
ATOM 1509 O O . LYS B 1 2 ? 4.25 27.547 24.109 1 90.69 2 LYS B O 1
ATOM 1514 N N . VAL B 1 3 ? 3.648 26.781 22.078 1 94.31 3 VAL B N 1
ATOM 1515 C CA . VAL B 1 3 ? 2.447 27.609 22.062 1 94.31 3 VAL B CA 1
ATOM 1516 C C . VAL B 1 3 ? 1.252 26.781 21.609 1 94.31 3 VAL B C 1
ATOM 1518 O O . VAL B 1 3 ? 1.399 25.875 20.781 1 94.31 3 VAL B O 1
ATOM 1521 N N . ASN B 1 4 ? 0.127 27.062 22.141 1 96.12 4 ASN B N 1
ATOM 1522 C CA . ASN B 1 4 ? -1.084 26.406 21.656 1 96.12 4 ASN B CA 1
ATOM 1523 C C . ASN B 1 4 ? -1.386 26.812 20.219 1 96.12 4 ASN B C 1
ATOM 1525 O O . ASN B 1 4 ? -1.212 27.969 19.828 1 96.12 4 ASN B O 1
ATOM 1529 N N . LEU B 1 5 ? -1.857 25.859 19.484 1 98.06 5 LEU B N 1
ATOM 1530 C CA . LEU B 1 5 ? -2.15 26.094 18.078 1 98.06 5 LEU B CA 1
ATOM 1531 C C . LEU B 1 5 ? -3.068 27.297 17.922 1 98.06 5 LEU B C 1
ATOM 1533 O O . LEU B 1 5 ? -2.896 28.094 16.984 1 98.06 5 LEU B O 1
ATOM 1537 N N . THR B 1 6 ? -3.977 27.516 18.859 1 96.25 6 THR B N 1
ATOM 1538 C CA . THR B 1 6 ? -4.98 28.562 18.766 1 96.25 6 THR B CA 1
ATOM 1539 C C . THR B 1 6 ? -4.324 29.938 18.828 1 96.25 6 THR B C 1
ATOM 1541 O O . THR B 1 6 ? -4.91 30.938 18.375 1 96.25 6 THR B O 1
ATOM 1544 N N . LYS B 1 7 ? -3.205 30.047 19.328 1 96.56 7 LYS B N 1
ATOM 1545 C CA . LYS B 1 7 ? -2.504 31.328 19.453 1 96.56 7 LYS B CA 1
ATOM 1546 C C . LYS B 1 7 ? -1.866 31.719 18.125 1 96.56 7 LYS B C 1
ATOM 1548 O O . LYS B 1 7 ? -1.502 32.875 17.938 1 96.56 7 LYS B O 1
ATOM 1553 N N . ILE B 1 8 ? -1.73 30.75 17.266 1 97.56 8 ILE B N 1
ATOM 1554 C CA . ILE B 1 8 ? -0.972 31.078 16.062 1 97.56 8 ILE B CA 1
ATOM 1555 C C . ILE B 1 8 ? -1.82 30.797 14.82 1 97.56 8 ILE B C 1
ATOM 1557 O O . ILE B 1 8 ? -1.477 31.219 13.711 1 97.56 8 ILE B O 1
ATOM 1561 N N . ALA B 1 9 ? -2.904 30.094 14.953 1 98.31 9 ALA B N 1
ATOM 1562 C CA . ALA B 1 9 ? -3.729 29.703 13.812 1 98.31 9 ALA B CA 1
ATOM 1563 C C . ALA B 1 9 ? -5.195 29.578 14.211 1 98.31 9 ALA B C 1
ATOM 1565 O O . ALA B 1 9 ? -5.512 29.391 15.383 1 98.31 9 ALA B O 1
ATOM 1566 N N . SER B 1 10 ? -6.059 29.781 13.242 1 97.94 10 SER B N 1
ATOM 1567 C CA . SER B 1 10 ? -7.484 29.547 13.43 1 97.94 10 SER B CA 1
ATOM 1568 C C . SER B 1 10 ? -7.898 28.188 12.867 1 97.94 10 SER B C 1
ATOM 1570 O O . SER B 1 10 ? -7.293 27.688 11.914 1 97.94 10 SER B O 1
ATOM 1572 N N . VAL B 1 11 ? -8.812 27.531 13.5 1 97.88 11 VAL B N 1
ATOM 1573 C CA . VAL B 1 11 ? -9.375 26.25 13.078 1 97.88 11 VAL B CA 1
ATOM 1574 C C . VAL B 1 11 ? -10.867 26.406 12.789 1 97.88 11 VAL B C 1
ATOM 1576 O O . VAL B 1 11 ? -11.602 26.984 13.602 1 97.88 11 VAL B O 1
ATOM 1579 N N . GLN B 1 12 ? -11.242 25.984 11.641 1 96.75 12 GLN B N 1
ATOM 1580 C CA . GLN B 1 12 ? -12.641 26.109 11.25 1 96.75 12 GLN B CA 1
ATOM 1581 C C . GLN B 1 12 ? -13.148 24.812 10.625 1 96.75 12 GLN B C 1
ATOM 1583 O O . GLN B 1 12 ? -12.438 24.172 9.852 1 96.75 12 GLN B O 1
ATOM 1588 N N . MET B 1 13 ? -14.383 24.453 10.953 1 95.88 13 MET B N 1
ATOM 1589 C CA . MET B 1 13 ? -15.023 23.312 10.305 1 95.88 13 MET B CA 1
ATOM 1590 C C . MET B 1 13 ? -15.289 23.609 8.836 1 95.88 13 MET B C 1
ATOM 1592 O O . MET B 1 13 ? -15.695 24.703 8.477 1 95.88 13 MET B O 1
ATOM 1596 N N . GLY B 1 14 ? -15 22.547 8.023 1 96.12 14 GLY B N 1
ATOM 1597 C CA . GLY B 1 14 ? -15.359 22.688 6.617 1 96.12 14 GLY B CA 1
ATOM 1598 C C . GLY B 1 14 ? -16.844 22.891 6.398 1 96.12 14 GLY B C 1
ATOM 1599 O O . GLY B 1 14 ? -17.656 22.688 7.309 1 96.12 14 GLY B O 1
ATOM 1600 N N . HIS B 1 15 ? -17.078 23.328 5.23 1 93.25 15 HIS B N 1
ATOM 1601 C CA . HIS B 1 15 ? -18.469 23.609 4.871 1 93.25 15 HIS B CA 1
ATOM 1602 C C . HIS B 1 15 ? -19.312 22.344 4.867 1 93.25 15 HIS B C 1
ATOM 1604 O O . HIS B 1 15 ? -18.922 21.344 4.266 1 93.25 15 HIS B O 1
ATOM 1610 N N . SER B 1 16 ? -20.438 22.422 5.535 1 91.12 16 SER B N 1
ATOM 1611 C CA . SER B 1 16 ? -21.375 21.297 5.559 1 91.12 16 SER B CA 1
ATOM 1612 C C . SER B 1 16 ? -22.359 21.375 4.402 1 91.12 16 SER B C 1
ATOM 1614 O O . SER B 1 16 ? -23.109 22.359 4.273 1 91.12 16 SER B O 1
ATOM 1616 N N . PHE B 1 17 ? -22.281 20.359 3.609 1 86.69 17 PHE B N 1
ATOM 1617 C CA . PHE B 1 17 ? -23.234 20.297 2.506 1 86.69 17 PHE B CA 1
ATOM 1618 C C . PHE B 1 17 ? -24.438 19.438 2.875 1 86.69 17 PHE B C 1
ATOM 1620 O O . PHE B 1 17 ? -24.281 18.312 3.355 1 86.69 17 PHE B O 1
ATOM 1627 N N . ARG B 1 18 ? -25.594 19.969 2.881 1 78.19 18 ARG B N 1
ATOM 1628 C CA . ARG B 1 18 ? -26.844 19.328 3.305 1 78.19 18 ARG B CA 1
ATOM 1629 C C . ARG B 1 18 ? -27.234 18.203 2.357 1 78.19 18 ARG B C 1
ATOM 1631 O O . ARG B 1 18 ? -27.906 17.25 2.76 1 78.19 18 ARG B O 1
ATOM 1638 N N . SER B 1 19 ? -26.875 18.344 1.158 1 76.5 19 SER B N 1
ATOM 1639 C CA . SER B 1 19 ? -27.172 17.312 0.168 1 76.5 19 SER B CA 1
ATOM 1640 C C . SER B 1 19 ? -25.906 16.844 -0.54 1 76.5 19 SER B C 1
ATOM 1642 O O . SER B 1 19 ? -24.828 17.422 -0.35 1 76.5 19 SER B O 1
ATOM 1644 N N . LYS B 1 20 ? -26.078 15.672 -1.181 1 82.38 20 LYS B N 1
ATOM 1645 C CA . LYS B 1 20 ? -25 15.188 -2.023 1 82.38 20 LYS B CA 1
ATOM 1646 C C . LYS B 1 20 ? -24.516 16.266 -2.984 1 82.38 20 LYS B C 1
ATOM 1648 O O . LYS B 1 20 ? -25.328 17 -3.555 1 82.38 20 LYS B O 1
ATOM 1653 N N . LEU B 1 21 ? -23.219 16.359 -3.08 1 86.69 21 LEU B N 1
ATOM 1654 C CA . LEU B 1 21 ? -22.656 17.344 -4.004 1 86.69 21 LEU B CA 1
ATOM 1655 C C . LEU B 1 21 ? -23.125 17.078 -5.43 1 86.69 21 LEU B C 1
ATOM 1657 O O . LEU B 1 21 ? -23.109 15.93 -5.887 1 86.69 21 LEU B O 1
ATOM 1661 N N . GLU B 1 22 ? -23.734 18.078 -6.016 1 86.44 22 GLU B N 1
ATOM 1662 C CA . GLU B 1 22 ? -24.109 17.984 -7.422 1 86.44 22 GLU B CA 1
ATOM 1663 C C . GLU B 1 22 ? -23.062 18.625 -8.32 1 86.44 22 GLU B C 1
ATOM 1665 O O . GLU B 1 22 ? -23.031 19.844 -8.469 1 86.44 22 GLU B O 1
ATOM 1670 N N . PRO B 1 23 ? -22.297 17.703 -8.797 1 90.69 23 PRO B N 1
ATOM 1671 C CA . PRO B 1 23 ? -21.234 18.266 -9.648 1 90.69 23 PRO B CA 1
ATOM 1672 C C . PRO B 1 23 ? -21.781 19.109 -10.797 1 90.69 23 PRO B C 1
ATOM 1674 O O . PRO B 1 23 ? -22.828 18.781 -11.367 1 90.69 23 PRO B O 1
ATOM 1677 N N . ASP B 1 24 ? -21.188 20.203 -11.016 1 90.62 24 ASP B N 1
ATOM 1678 C CA . ASP B 1 24 ? -21.5 21.109 -12.109 1 90.62 24 ASP B CA 1
ATOM 1679 C C . ASP B 1 24 ? -20.219 21.516 -12.859 1 90.62 24 ASP B C 1
ATOM 1681 O O . ASP B 1 24 ? -19.406 22.266 -12.328 1 90.62 24 ASP B O 1
ATOM 1685 N N . ALA B 1 25 ? -20.125 21.047 -14.062 1 86.25 25 ALA B N 1
ATOM 1686 C CA . ALA B 1 25 ? -18.938 21.328 -14.852 1 86.25 25 ALA B CA 1
ATOM 1687 C C . ALA B 1 25 ? -18.719 22.828 -15.008 1 86.25 25 ALA B C 1
ATOM 1689 O O . ALA B 1 25 ? -17.594 23.297 -15.195 1 86.25 25 ALA B O 1
ATOM 1690 N N . ASN B 1 26 ? -19.812 23.578 -14.945 1 88.56 26 ASN B N 1
ATOM 1691 C CA . ASN B 1 26 ? -19.719 25.031 -15.055 1 88.56 26 ASN B CA 1
ATOM 1692 C C . ASN B 1 26 ? -19.75 25.688 -13.68 1 88.56 26 ASN B C 1
ATOM 1694 O O . ASN B 1 26 ? -20.031 26.891 -13.57 1 88.56 26 ASN B O 1
ATOM 1698 N N . GLY B 1 27 ? -19.453 24.953 -12.75 1 89.31 27 GLY B N 1
ATOM 1699 C CA . GLY B 1 27 ? -19.469 25.484 -11.391 1 89.31 27 GLY B CA 1
ATOM 1700 C C . GLY B 1 27 ? -18.359 26.469 -11.125 1 89.31 27 GLY B C 1
ATOM 1701 O O . GLY B 1 27 ? -17.328 26.469 -11.805 1 89.31 27 GLY B O 1
ATOM 1702 N N . ASN B 1 28 ? -18.609 27.359 -10.125 1 90.88 28 ASN B N 1
ATOM 1703 C CA . ASN B 1 28 ? -17.656 28.422 -9.828 1 90.88 28 ASN B CA 1
ATOM 1704 C C . ASN B 1 28 ? -16.859 28.125 -8.57 1 90.88 28 ASN B C 1
ATOM 1706 O O . ASN B 1 28 ? -15.961 28.891 -8.203 1 90.88 28 ASN B O 1
ATOM 1710 N N . ILE B 1 29 ? -17.203 27.047 -7.898 1 92.81 29 ILE B N 1
ATOM 1711 C CA . ILE B 1 29 ? -16.531 26.75 -6.637 1 92.81 29 ILE B CA 1
ATOM 1712 C C . ILE B 1 29 ? -16 25.312 -6.66 1 92.81 29 ILE B C 1
ATOM 1714 O O . ILE B 1 29 ? -16.703 24.391 -7.055 1 92.81 29 ILE B O 1
ATOM 1718 N N . SER B 1 30 ? -14.75 25.203 -6.266 1 94.25 30 SER B N 1
ATOM 1719 C CA . SER B 1 30 ? -14.172 23.875 -6.086 1 94.25 30 SER B CA 1
ATOM 1720 C C . SER B 1 30 ? -14.344 23.375 -4.656 1 94.25 30 SER B C 1
ATOM 1722 O O . SER B 1 30 ? -14.211 24.156 -3.705 1 94.25 30 SER B O 1
ATOM 1724 N N . VAL B 1 31 ? -14.648 22.141 -4.562 1 95.5 31 VAL B N 1
ATOM 1725 C CA . VAL B 1 31 ? -14.852 21.578 -3.234 1 95.5 31 VAL B CA 1
ATOM 1726 C C . VAL B 1 31 ? -13.742 20.578 -2.92 1 95.5 31 VAL B C 1
ATOM 1728 O O . VAL B 1 31 ? -13.523 19.625 -3.67 1 95.5 31 VAL B O 1
ATOM 1731 N N . ILE B 1 32 ? -13 20.844 -1.84 1 96.62 32 ILE B N 1
ATOM 1732 C CA . ILE B 1 32 ? -11.977 19.922 -1.361 1 96.62 32 ILE B CA 1
ATOM 1733 C C . ILE B 1 32 ? -12.594 18.922 -0.378 1 96.62 32 ILE B C 1
ATOM 1735 O O . ILE B 1 32 ? -13.125 19.328 0.661 1 96.62 32 ILE B O 1
ATOM 1739 N N . GLN B 1 33 ? -12.5 17.719 -0.739 1 96.19 33 GLN B N 1
ATOM 1740 C CA . GLN B 1 33 ? -13.047 16.641 0.082 1 96.19 33 GLN B CA 1
ATOM 1741 C C . GLN B 1 33 ? -11.945 15.703 0.568 1 96.19 33 GLN B C 1
ATOM 1743 O O . GLN B 1 33 ? -10.781 15.859 0.185 1 96.19 33 GLN B O 1
ATOM 1748 N N . MET B 1 34 ? -12.266 14.805 1.401 1 94.94 34 MET B N 1
ATOM 1749 C CA . MET B 1 34 ? -11.32 13.844 1.953 1 94.94 34 MET B CA 1
ATOM 1750 C C . MET B 1 34 ? -10.594 13.094 0.839 1 94.94 34 MET B C 1
ATOM 1752 O O . MET B 1 34 ? -9.375 12.922 0.896 1 94.94 34 MET B O 1
ATOM 1756 N N . LYS B 1 35 ? -11.273 12.672 -0.157 1 93.56 35 LYS B N 1
ATOM 1757 C CA . LYS B 1 35 ? -10.727 11.875 -1.253 1 93.56 35 LYS B CA 1
ATOM 1758 C C . LYS B 1 35 ? -9.703 12.68 -2.053 1 93.56 35 LYS B C 1
ATOM 1760 O O . LYS B 1 35 ? -8.938 12.117 -2.836 1 93.56 35 LYS B O 1
ATOM 1765 N N . ASP B 1 36 ? -9.766 14.008 -1.893 1 95.88 36 ASP B N 1
ATOM 1766 C CA . ASP B 1 36 ? -8.906 14.875 -2.701 1 95.88 36 ASP B CA 1
ATOM 1767 C C . ASP B 1 36 ? -7.551 15.086 -2.037 1 95.88 36 ASP B C 1
ATOM 1769 O O . ASP B 1 36 ? -6.664 15.719 -2.613 1 95.88 36 ASP B O 1
ATOM 1773 N N . LEU B 1 37 ? -7.41 14.602 -0.792 1 95.56 37 LEU B N 1
ATOM 1774 C CA . LEU B 1 37 ? -6.133 14.68 -0.088 1 95.56 37 LEU B CA 1
ATOM 1775 C C . LEU B 1 37 ? -5.277 13.453 -0.364 1 95.56 37 LEU B C 1
ATOM 1777 O O . LEU B 1 37 ? -5.723 12.32 -0.161 1 95.56 37 LEU B O 1
ATOM 1781 N N . THR B 1 38 ? -4.078 13.766 -0.763 1 91.69 38 THR B N 1
ATOM 1782 C CA . THR B 1 38 ? -3.195 12.688 -1.196 1 91.69 38 THR B CA 1
ATOM 1783 C C . THR B 1 38 ? -2.49 12.055 -0 1 91.69 38 THR B C 1
ATOM 1785 O O . THR B 1 38 ? -2.537 12.586 1.109 1 91.69 38 THR B O 1
ATOM 1788 N N . GLU B 1 39 ? -1.83 10.953 -0.241 1 86.69 39 GLU B N 1
ATOM 1789 C CA . GLU B 1 39 ? -1.118 10.219 0.803 1 86.69 39 GLU B CA 1
ATOM 1790 C C . GLU B 1 39 ? 0.026 11.047 1.376 1 86.69 39 GLU B C 1
ATOM 1792 O O . GLU B 1 39 ? 0.343 10.945 2.562 1 86.69 39 GLU B O 1
ATOM 1797 N N . ASP B 1 40 ? 0.602 11.898 0.58 1 86 40 ASP B N 1
ATOM 1798 C CA . ASP B 1 40 ? 1.722 12.719 1.037 1 86 40 ASP B CA 1
ATOM 1799 C C . ASP B 1 40 ? 1.235 14.055 1.588 1 86 40 ASP B C 1
ATOM 1801 O O . ASP B 1 40 ? 2.01 15.016 1.688 1 86 40 ASP B O 1
ATOM 1805 N N . ASN B 1 41 ? -0.052 14.133 1.873 1 93.06 41 ASN B N 1
ATOM 1806 C CA . ASN B 1 41 ? -0.638 15.266 2.578 1 93.06 41 ASN B CA 1
ATOM 1807 C C . ASN B 1 41 ? -0.592 16.531 1.731 1 93.06 41 ASN B C 1
ATOM 1809 O O . ASN B 1 41 ? -0.186 17.594 2.213 1 93.06 41 ASN B O 1
ATOM 1813 N N . ARG B 1 42 ? -0.979 16.359 0.531 1 93.31 42 ARG B N 1
ATOM 1814 C CA . ARG B 1 42 ? -1.216 17.469 -0.4 1 93.31 42 ARG B CA 1
ATOM 1815 C C . ARG B 1 42 ? -2.627 17.406 -0.975 1 93.31 42 ARG B C 1
ATOM 1817 O O . ARG B 1 42 ? -3.395 16.484 -0.653 1 93.31 42 ARG B O 1
ATOM 1824 N N . VAL B 1 43 ? -2.986 18.406 -1.729 1 95.19 43 VAL B N 1
ATOM 1825 C CA . VAL B 1 43 ? -4.289 18.438 -2.385 1 95.19 43 VAL B CA 1
ATOM 1826 C C . VAL B 1 43 ? -4.133 18.094 -3.863 1 95.19 43 VAL B C 1
ATOM 1828 O O . VAL B 1 43 ? -3.287 18.656 -4.555 1 95.19 43 VAL B O 1
ATOM 1831 N N . ASN B 1 44 ? -4.91 17.125 -4.25 1 94.31 44 ASN B N 1
ATOM 1832 C CA . ASN B 1 44 ? -5.016 16.844 -5.68 1 94.31 44 ASN B CA 1
ATOM 1833 C C . ASN B 1 44 ? -5.996 17.781 -6.363 1 94.31 44 ASN B C 1
ATOM 1835 O O . ASN B 1 44 ? -7.188 17.484 -6.465 1 94.31 44 ASN B O 1
ATOM 1839 N N . ALA B 1 45 ? -5.512 18.812 -6.922 1 90.69 45 ALA B N 1
ATOM 1840 C CA . ALA B 1 45 ? -6.344 19.906 -7.418 1 90.69 45 ALA B CA 1
ATOM 1841 C C . ALA B 1 45 ? -6.977 19.547 -8.758 1 90.69 45 ALA B C 1
ATOM 1843 O O . ALA B 1 45 ? -7.973 20.141 -9.164 1 90.69 45 ALA B O 1
ATOM 1844 N N . GLN B 1 46 ? -6.414 18.594 -9.438 1 88.25 46 GLN B N 1
ATOM 1845 C CA . GLN B 1 46 ? -6.844 18.266 -10.797 1 88.25 46 GLN B CA 1
ATOM 1846 C C . GLN B 1 46 ? -8.188 17.547 -10.789 1 88.25 46 GLN B C 1
ATOM 1848 O O . GLN B 1 46 ? -8.898 17.531 -11.797 1 88.25 46 GLN B O 1
ATOM 1853 N N . GLU B 1 47 ? -8.625 17.078 -9.672 1 88.25 47 GLU B N 1
ATOM 1854 C CA . GLU B 1 47 ? -9.812 16.234 -9.656 1 88.25 47 GLU B CA 1
ATOM 1855 C C . GLU B 1 47 ? -10.883 16.797 -8.719 1 88.25 47 GLU B C 1
ATOM 1857 O O . GLU B 1 47 ? -11.797 16.078 -8.312 1 88.25 47 GLU B O 1
ATOM 1862 N N . LEU B 1 48 ? -10.812 18.016 -8.422 1 93.69 48 LEU B N 1
ATOM 1863 C CA . LEU B 1 48 ? -11.758 18.594 -7.477 1 93.69 48 LEU B CA 1
ATOM 1864 C C . LEU B 1 48 ? -13.141 18.719 -8.117 1 93.69 48 LEU B C 1
ATOM 1866 O O . LEU B 1 48 ? -13.258 19.094 -9.281 1 93.69 48 LEU B O 1
ATOM 1870 N N . VAL B 1 49 ? -14.094 18.406 -7.355 1 93.56 49 VAL B N 1
ATOM 1871 C CA . VAL B 1 49 ? -15.469 18.594 -7.793 1 93.56 49 VAL B CA 1
ATOM 1872 C C . VAL B 1 49 ? -15.805 20.078 -7.848 1 93.56 49 VAL B C 1
ATOM 1874 O O . VAL B 1 49 ? -15.461 20.844 -6.938 1 93.56 49 VAL B O 1
ATOM 1877 N N . GLN B 1 50 ? -16.453 20.422 -8.938 1 93.31 50 GLN B N 1
ATOM 1878 C CA . GLN B 1 50 ? -16.922 21.797 -9.078 1 93.31 50 GLN B CA 1
ATOM 1879 C C . GLN B 1 50 ? -18.422 21.891 -8.82 1 93.31 50 GLN B C 1
ATOM 1881 O O . GLN B 1 50 ? -19.188 21.031 -9.25 1 93.31 50 GLN B O 1
ATOM 1886 N N . ILE B 1 51 ? -18.781 22.984 -8.055 1 92.12 51 ILE B N 1
ATOM 1887 C CA . ILE B 1 51 ? -20.203 23.188 -7.809 1 92.12 51 ILE B CA 1
ATOM 1888 C C . ILE B 1 51 ? -20.562 24.656 -8.062 1 92.12 51 ILE B C 1
ATOM 1890 O O . ILE B 1 51 ? -19.672 25.516 -8.07 1 92.12 51 ILE B O 1
ATOM 1894 N N . ALA B 1 52 ? -21.891 24.812 -8.352 1 89.38 52 ALA B N 1
ATOM 1895 C CA . ALA B 1 52 ? -22.406 26.188 -8.453 1 89.38 52 ALA B CA 1
ATOM 1896 C C . ALA B 1 52 ? -23 26.641 -7.121 1 89.38 52 ALA B C 1
ATOM 1898 O O . ALA B 1 52 ? -23.922 26.031 -6.598 1 89.38 52 ALA B O 1
ATOM 1899 N N . MET B 1 53 ? -22.312 27.578 -6.633 1 83.31 53 MET B N 1
ATOM 1900 C CA . MET B 1 53 ? -22.781 28.125 -5.363 1 83.31 53 MET B CA 1
ATOM 1901 C C . MET B 1 53 ? -22.75 29.656 -5.383 1 83.31 53 MET B C 1
ATOM 1903 O O . MET B 1 53 ? -21.797 30.25 -5.871 1 83.31 53 MET B O 1
ATOM 1907 N N . GLN B 1 54 ? -23.891 30.328 -5.07 1 79.56 54 GLN B N 1
ATOM 1908 C CA . GLN B 1 54 ? -24 31.781 -5.156 1 79.56 54 GLN B CA 1
ATOM 1909 C C . GLN B 1 54 ? -23.578 32.438 -3.852 1 79.56 54 GLN B C 1
ATOM 1911 O O . GLN B 1 54 ? -23.094 33.594 -3.852 1 79.56 54 GLN B O 1
ATOM 1916 N N . ASP B 1 55 ? -23.656 31.812 -2.734 1 78.94 55 ASP B N 1
ATOM 1917 C CA . ASP B 1 55 ? -23.469 32.5 -1.458 1 78.94 55 ASP B CA 1
ATOM 1918 C C . ASP B 1 55 ? -22.359 31.828 -0.637 1 78.94 55 ASP B C 1
ATOM 1920 O O . ASP B 1 55 ? -22.594 31.406 0.496 1 78.94 55 ASP B O 1
ATOM 1924 N N . LEU B 1 56 ? -21.188 31.812 -1.312 1 79.25 56 LEU B N 1
ATOM 1925 C CA . LEU B 1 56 ? -20.109 31.312 -0.481 1 79.25 56 LEU B CA 1
ATOM 1926 C C . LEU B 1 56 ? -19.562 32.406 0.427 1 79.25 56 LEU B C 1
ATOM 1928 O O . LEU B 1 56 ? -19.141 33.469 -0.053 1 79.25 56 LEU B O 1
ATOM 1932 N N . LYS B 1 57 ? -19.719 32.156 1.68 1 84.5 57 LYS B N 1
ATOM 1933 C CA . LYS B 1 57 ? -19.188 33.125 2.652 1 84.5 57 LYS B CA 1
ATOM 1934 C C . LYS B 1 57 ? -17.672 33.219 2.57 1 84.5 57 LYS B C 1
ATOM 1936 O O . LYS B 1 57 ? -16.984 32.188 2.359 1 84.5 57 LYS B O 1
ATOM 1941 N N . ASP B 1 58 ? -17.109 34.406 2.764 1 85.12 58 ASP B N 1
ATOM 1942 C CA . ASP B 1 58 ? -15.68 34.656 2.627 1 85.12 58 ASP B CA 1
ATOM 1943 C C . ASP B 1 58 ? -14.859 33.812 3.596 1 85.12 58 ASP B C 1
ATOM 1945 O O . ASP B 1 58 ? -13.781 33.344 3.246 1 85.12 58 ASP B O 1
ATOM 1949 N N . HIS B 1 59 ? -15.438 33.656 4.758 1 86.81 59 HIS B N 1
ATOM 1950 C CA . HIS B 1 59 ? -14.648 32.969 5.77 1 86.81 59 HIS B CA 1
ATOM 1951 C C . HIS B 1 59 ? -14.547 31.484 5.461 1 86.81 59 HIS B C 1
ATOM 1953 O O . HIS B 1 59 ? -13.734 30.781 6.062 1 86.81 59 HIS B O 1
ATOM 1959 N N . HIS B 1 60 ? -15.266 30.984 4.449 1 90.56 60 HIS B N 1
ATOM 1960 C CA . HIS B 1 60 ? -15.18 29.578 4.07 1 90.56 60 HIS B CA 1
ATOM 1961 C C . HIS B 1 60 ? -14.258 29.375 2.869 1 90.56 60 HIS B C 1
ATOM 1963 O O . HIS B 1 60 ? -13.898 28.25 2.533 1 90.56 60 HIS B O 1
ATOM 1969 N N . ARG B 1 61 ? -13.898 30.469 2.328 1 93 61 ARG B N 1
ATOM 1970 C CA . ARG B 1 61 ? -13.031 30.375 1.157 1 93 61 ARG B CA 1
ATOM 1971 C C . ARG B 1 61 ? -11.625 29.922 1.547 1 93 61 ARG B C 1
ATOM 1973 O O . ARG B 1 61 ? -11.039 30.453 2.494 1 93 61 ARG B O 1
ATOM 1980 N N . VAL B 1 62 ? -11.188 29.031 0.772 1 95.38 62 VAL B N 1
ATOM 1981 C CA . VAL B 1 62 ? -9.836 28.516 0.991 1 95.38 62 VAL B CA 1
ATOM 1982 C C . VAL B 1 62 ? -8.812 29.531 0.471 1 95.38 62 VAL B C 1
ATOM 1984 O O . VAL B 1 62 ? -9.023 30.141 -0.575 1 95.38 62 VAL B O 1
ATOM 1987 N N . LYS B 1 63 ? -7.73 29.719 1.213 1 94.94 63 LYS B N 1
ATOM 1988 C CA . LYS B 1 63 ? -6.609 30.562 0.786 1 94.94 63 LYS B CA 1
ATOM 1989 C C . LYS B 1 63 ? -5.344 29.719 0.601 1 94.94 63 LYS B C 1
ATOM 1991 O O . LYS B 1 63 ? -5.219 28.641 1.178 1 94.94 63 LYS B O 1
ATOM 1996 N N . HIS B 1 64 ? -4.492 30.312 -0.204 1 95.62 64 HIS B N 1
ATOM 1997 C CA . HIS B 1 64 ? -3.174 29.719 -0.358 1 95.62 64 HIS B CA 1
ATOM 1998 C C . HIS B 1 64 ? -2.486 29.531 0.992 1 95.62 64 HIS B C 1
ATOM 2000 O O . HIS B 1 64 ? -2.51 30.438 1.829 1 95.62 64 HIS B O 1
ATOM 2006 N N . ASN B 1 65 ? -2.027 28.312 1.329 1 97.06 65 ASN B N 1
ATOM 2007 C CA . ASN B 1 65 ? -1.264 27.938 2.52 1 97.06 65 ASN B CA 1
ATOM 2008 C C . ASN B 1 65 ? -2.18 27.594 3.689 1 97.06 65 ASN B C 1
ATOM 2010 O O . ASN B 1 65 ? -1.713 27.422 4.816 1 97.06 65 ASN B O 1
ATOM 2014 N N . ASP B 1 66 ? -3.516 27.516 3.34 1 97.94 66 ASP B N 1
ATOM 2015 C CA . ASP B 1 66 ? -4.383 26.875 4.324 1 97.94 66 ASP B CA 1
ATOM 2016 C C . ASP B 1 66 ? -4.043 25.391 4.48 1 97.94 66 ASP B C 1
ATOM 2018 O O . ASP B 1 66 ? -3.438 24.797 3.588 1 97.94 66 ASP B O 1
ATOM 2022 N N . LEU B 1 67 ? -4.305 24.844 5.66 1 98.5 67 LEU B N 1
ATOM 2023 C CA . LEU B 1 67 ? -4.188 23.406 5.883 1 98.5 67 LEU B CA 1
ATOM 2024 C C . LEU B 1 67 ? -5.562 22.75 5.973 1 98.5 67 LEU B C 1
ATOM 2026 O O . LEU B 1 67 ? -6.477 23.297 6.59 1 98.5 67 LEU B O 1
ATOM 2030 N N . ALA B 1 68 ? -5.742 21.656 5.309 1 98.12 68 ALA B N 1
ATOM 2031 C CA . ALA B 1 68 ? -6.906 20.797 5.488 1 98.12 68 ALA B CA 1
ATOM 2032 C C . ALA B 1 68 ? -6.59 19.641 6.422 1 98.12 68 ALA B C 1
ATOM 2034 O O . ALA B 1 68 ? -5.656 18.875 6.176 1 98.12 68 ALA B O 1
ATOM 2035 N N . PHE B 1 69 ? -7.324 19.5 7.484 1 98.38 69 PHE B N 1
ATOM 2036 C CA . PHE B 1 69 ? -7.082 18.484 8.492 1 98.38 69 PHE B CA 1
ATOM 2037 C C . PHE B 1 69 ? -8.164 17.406 8.43 1 98.38 69 PHE B C 1
ATOM 2039 O O . PHE B 1 69 ? -9.352 17.719 8.453 1 98.38 69 PHE B O 1
ATOM 2046 N N . ARG B 1 70 ? -7.727 16.203 8.328 1 97.25 70 ARG B N 1
ATOM 2047 C CA . ARG B 1 70 ? -8.633 15.062 8.352 1 97.25 70 ARG B CA 1
ATOM 2048 C C . ARG B 1 70 ? -9.133 14.789 9.773 1 97.25 70 ARG B C 1
ATOM 2050 O O . ARG B 1 70 ? -8.484 14.086 10.539 1 97.25 70 ARG B O 1
ATOM 2057 N N . SER B 1 71 ? -10.305 15.211 10.055 1 96.12 71 SER B N 1
ATOM 2058 C CA . SER B 1 71 ? -10.789 15.141 11.43 1 96.12 71 SER B CA 1
ATOM 2059 C C . SER B 1 71 ? -11.406 13.781 11.734 1 96.12 71 SER B C 1
ATOM 2061 O O . SER B 1 71 ? -11.586 13.414 12.898 1 96.12 71 SER B O 1
ATOM 2063 N N . ARG B 1 72 ? -11.688 13.039 10.656 1 91.56 72 ARG B N 1
ATOM 2064 C CA . ARG B 1 72 ? -12.305 11.727 10.82 1 91.56 72 ARG B CA 1
ATOM 2065 C C . ARG B 1 72 ? -11.617 10.688 9.945 1 91.56 72 ARG B C 1
ATOM 2067 O O . ARG B 1 72 ? -11.062 11.016 8.898 1 91.56 72 ARG B O 1
ATOM 2074 N N . GLY B 1 73 ? -11.703 9.43 10.438 1 84.12 73 GLY B N 1
ATOM 2075 C CA . GLY B 1 73 ? -11.195 8.336 9.625 1 84.12 73 GLY B CA 1
ATOM 2076 C C . GLY B 1 73 ? -9.961 7.676 10.219 1 84.12 73 GLY B C 1
ATOM 2077 O O . GLY B 1 73 ? -9.68 7.832 11.406 1 84.12 73 GLY B O 1
ATOM 2078 N N . GLN B 1 74 ? -9.273 6.957 9.367 1 81.06 74 GLN B N 1
ATOM 2079 C CA . GLN B 1 74 ? -8.133 6.168 9.812 1 81.06 74 GLN B CA 1
ATOM 2080 C C . GLN B 1 74 ? -6.871 7.02 9.891 1 81.06 74 GLN B C 1
ATOM 2082 O O . GLN B 1 74 ? -5.934 6.684 10.617 1 81.06 74 GLN B O 1
ATOM 2087 N N . THR B 1 75 ? -6.844 8.078 9.148 1 88.25 75 THR B N 1
ATOM 2088 C CA . THR B 1 75 ? -5.684 8.961 9.117 1 88.25 75 THR B CA 1
ATOM 2089 C C . THR B 1 75 ? -6.074 10.375 9.523 1 88.25 75 THR B C 1
ATOM 2091 O O . THR B 1 75 ? -6.969 10.977 8.93 1 88.25 75 THR B O 1
ATOM 2094 N N . ASN B 1 76 ? -5.504 10.867 10.562 1 93.94 76 ASN B N 1
ATOM 2095 C CA . ASN B 1 76 ? -5.773 12.219 11.039 1 93.94 76 ASN B CA 1
ATOM 2096 C C . ASN B 1 76 ? -4.586 13.148 10.797 1 93.94 76 ASN B C 1
ATOM 2098 O O . ASN B 1 76 ? -4.004 13.68 11.742 1 93.94 76 ASN B O 1
ATOM 2102 N N . THR B 1 77 ? -4.301 13.367 9.57 1 96.69 77 THR B N 1
ATOM 2103 C CA . THR B 1 77 ? -3.17 14.219 9.211 1 96.69 77 THR B CA 1
ATOM 2104 C C . THR B 1 77 ? -3.656 15.523 8.586 1 96.69 77 THR B C 1
ATOM 2106 O O . THR B 1 77 ? -4.836 15.656 8.25 1 96.69 77 THR B O 1
ATOM 2109 N N . ALA B 1 78 ? -2.748 16.453 8.547 1 98.19 78 ALA B N 1
ATOM 2110 C CA . ALA B 1 78 ? -2.975 17.734 7.871 1 98.19 78 ALA B CA 1
ATOM 2111 C C . ALA B 1 78 ? -2.346 17.75 6.48 1 98.19 78 ALA B C 1
ATOM 2113 O O . ALA B 1 78 ? -1.265 17.188 6.277 1 98.19 78 ALA B O 1
ATOM 2114 N N . ALA B 1 79 ? -3.037 18.359 5.574 1 98 79 ALA B N 1
ATOM 2115 C CA . ALA B 1 79 ? -2.535 18.547 4.215 1 98 79 ALA B CA 1
ATOM 2116 C C . ALA B 1 79 ? -2.383 20.031 3.879 1 98 79 ALA B C 1
ATOM 2118 O O . ALA B 1 79 ? -3.25 20.844 4.215 1 98 79 ALA B O 1
ATOM 2119 N N . LEU B 1 80 ? -1.294 20.375 3.275 1 97.88 80 LEU B N 1
ATOM 2120 C CA . LEU B 1 80 ? -1.021 21.766 2.891 1 97.88 80 LEU B CA 1
ATOM 2121 C C . LEU B 1 80 ? -1.639 22.078 1.533 1 97.88 80 LEU B C 1
ATOM 2123 O O . LEU B 1 80 ? -1.479 21.312 0.579 1 97.88 80 LEU B O 1
ATOM 2127 N N . ILE B 1 81 ? -2.389 23.109 1.458 1 96.81 81 ILE B N 1
ATOM 2128 C CA . ILE B 1 81 ? -2.908 23.625 0.194 1 96.81 81 ILE B CA 1
ATOM 2129 C C . ILE B 1 81 ? -1.917 24.609 -0.41 1 96.81 81 ILE B C 1
ATOM 2131 O O . ILE B 1 81 ? -2.002 25.828 -0.157 1 96.81 81 ILE B O 1
ATOM 2135 N N . ASP B 1 82 ? -1.045 24.094 -1.192 1 93.12 82 ASP B N 1
ATOM 2136 C CA . ASP B 1 82 ? 0.076 24.906 -1.659 1 93.12 82 ASP B CA 1
ATOM 2137 C C . ASP B 1 82 ? -0.147 25.375 -3.096 1 93.12 82 ASP B C 1
ATOM 2139 O O . ASP B 1 82 ? 0.743 25.984 -3.703 1 93.12 82 ASP B O 1
ATOM 2143 N N . GLN B 1 83 ? -1.323 25.062 -3.598 1 91.19 83 GLN B N 1
ATOM 2144 C CA . GLN B 1 83 ? -1.693 25.547 -4.926 1 91.19 83 GLN B CA 1
ATOM 2145 C C . GLN B 1 83 ? -2.668 26.719 -4.84 1 91.19 83 GLN B C 1
ATOM 2147 O O . GLN B 1 83 ? -3.408 26.844 -3.859 1 91.19 83 GLN B O 1
ATOM 2152 N N . GLU B 1 84 ? -2.477 27.531 -5.828 1 88.19 84 GLU B N 1
ATOM 2153 C CA . GLU B 1 84 ? -3.479 28.594 -5.93 1 88.19 84 GLU B CA 1
ATOM 2154 C C . GLU B 1 84 ? -4.785 28.062 -6.516 1 88.19 84 GLU B C 1
ATOM 2156 O O . GLU B 1 84 ? -4.805 27.562 -7.645 1 88.19 84 GLU B O 1
ATOM 2161 N N . LEU B 1 85 ? -5.688 28 -5.703 1 85.69 85 LEU B N 1
ATOM 2162 C CA . LEU B 1 85 ? -6.996 27.531 -6.141 1 85.69 85 LEU B CA 1
ATOM 2163 C C . LEU B 1 85 ? -7.953 28.703 -6.332 1 85.69 85 LEU B C 1
ATOM 2165 O O . LEU B 1 85 ? -7.883 29.688 -5.605 1 85.69 85 LEU B O 1
ATOM 2169 N N . SER B 1 86 ? -8.594 28.578 -7.449 1 80 86 SER B N 1
ATOM 2170 C CA . SER B 1 86 ? -9.688 29.547 -7.527 1 80 86 SER B CA 1
ATOM 2171 C C . SER B 1 86 ? -10.648 29.375 -6.355 1 80 86 SER B C 1
ATOM 2173 O O . SER B 1 86 ? -10.344 28.688 -5.383 1 80 86 SER B O 1
ATOM 2175 N N . ASP B 1 87 ? -11.891 30.047 -6.367 1 88.69 87 ASP B N 1
ATOM 2176 C CA . ASP B 1 87 ? -12.891 29.938 -5.305 1 88.69 87 ASP B CA 1
ATOM 2177 C C . ASP B 1 87 ? -13.102 28.484 -4.891 1 88.69 87 ASP B C 1
ATOM 2179 O O . ASP B 1 87 ? -13.531 27.672 -5.707 1 88.69 87 ASP B O 1
ATOM 2183 N N . ALA B 1 88 ? -12.492 28.172 -3.684 1 94.62 88 ALA B N 1
ATOM 2184 C CA . ALA B 1 88 ? -12.609 26.797 -3.184 1 94.62 88 ALA B CA 1
ATOM 2185 C C . ALA B 1 88 ? -13.078 26.781 -1.731 1 94.62 88 ALA B C 1
ATOM 2187 O O . ALA B 1 88 ? -12.898 27.766 -1.005 1 94.62 88 ALA B O 1
ATOM 2188 N N . VAL B 1 89 ? -13.711 25.672 -1.409 1 95.5 89 VAL B N 1
ATOM 2189 C CA . VAL B 1 89 ? -14.117 25.453 -0.027 1 95.5 89 VAL B CA 1
ATOM 2190 C C . VAL B 1 89 ? -13.711 24.047 0.419 1 95.5 89 VAL B C 1
ATOM 2192 O O . VAL B 1 89 ? -13.633 23.141 -0.398 1 95.5 89 VAL B O 1
ATOM 2195 N N . ILE B 1 90 ? -13.328 23.922 1.668 1 96.5 90 ILE B N 1
ATOM 2196 C CA . ILE B 1 90 ? -13.109 22.609 2.287 1 96.5 90 ILE B CA 1
ATOM 2197 C C . ILE B 1 90 ? -14.43 22.062 2.816 1 96.5 90 ILE B C 1
ATOM 2199 O O . ILE B 1 90 ? -15.203 22.781 3.453 1 96.5 90 ILE B O 1
ATOM 2203 N N . ALA B 1 91 ? -14.68 20.859 2.484 1 95.69 91 ALA B N 1
ATOM 2204 C CA . ALA B 1 91 ? -15.922 20.234 2.939 1 95.69 91 ALA B CA 1
ATOM 2205 C C . ALA B 1 91 ? -15.727 19.547 4.285 1 95.69 91 ALA B C 1
ATOM 2207 O O . ALA B 1 91 ? -14.695 18.906 4.52 1 95.69 91 ALA B O 1
ATOM 2208 N N . ALA B 1 92 ? -16.75 19.688 5.105 1 94.25 92 ALA B N 1
ATOM 2209 C CA . ALA B 1 92 ? -16.797 18.828 6.285 1 94.25 92 ALA B CA 1
ATOM 2210 C C . ALA B 1 92 ? -16.75 17.344 5.898 1 94.25 92 ALA B C 1
ATOM 2212 O O . ALA B 1 92 ? -17.219 16.969 4.82 1 94.25 92 ALA B O 1
ATOM 2213 N N . PRO B 1 93 ? -16.109 16.5 6.711 1 95.19 93 PRO B N 1
ATOM 2214 C CA . PRO B 1 93 ? -15.68 16.766 8.086 1 95.19 93 PRO B CA 1
ATOM 2215 C C . PRO B 1 93 ? -14.242 17.266 8.164 1 95.19 93 PRO B C 1
ATOM 2217 O O . PRO B 1 93 ? -13.633 17.266 9.234 1 95.19 93 PRO B O 1
ATOM 2220 N N . LEU B 1 94 ? -13.711 17.672 7.047 1 97.25 94 LEU B N 1
ATOM 2221 C CA . LEU B 1 94 ? -12.383 18.281 7.113 1 97.25 94 LEU B CA 1
ATOM 2222 C C . LEU B 1 94 ? -12.414 19.578 7.906 1 97.25 94 LEU B C 1
ATOM 2224 O O . LEU B 1 94 ? -13.422 20.297 7.902 1 97.25 94 LEU B O 1
ATOM 2228 N N . LEU B 1 95 ? -11.336 19.828 8.555 1 97.94 95 LEU B N 1
ATOM 2229 C CA . LEU B 1 95 ? -11.141 21.125 9.219 1 97.94 95 LEU B CA 1
ATOM 2230 C C . LEU B 1 95 ? -10.125 21.969 8.453 1 97.94 95 LEU B C 1
ATOM 2232 O O . LEU B 1 95 ? -9.148 21.438 7.922 1 97.94 95 LEU B O 1
ATOM 2236 N N . ARG B 1 96 ? -10.391 23.25 8.43 1 98.12 96 ARG B N 1
ATOM 2237 C CA . ARG B 1 96 ? -9.43 24.188 7.867 1 98.12 96 ARG B CA 1
ATOM 2238 C C . ARG B 1 96 ? -8.578 24.828 8.961 1 98.12 96 ARG B C 1
ATOM 2240 O O . ARG B 1 96 ? -9.109 25.312 9.961 1 98.12 96 ARG B O 1
ATOM 2247 N N . ILE B 1 97 ? -7.277 24.75 8.844 1 98.44 97 ILE B N 1
ATOM 2248 C CA . ILE B 1 97 ? -6.34 25.469 9.711 1 98.44 97 ILE B CA 1
ATOM 2249 C C . ILE B 1 97 ? -5.672 26.594 8.93 1 98.44 97 ILE B C 1
ATOM 2251 O O . ILE B 1 97 ? -5.117 26.375 7.852 1 98.44 97 ILE B O 1
ATOM 2255 N N . ARG B 1 98 ? -5.77 27.891 9.453 1 98.06 98 ARG B N 1
ATOM 2256 C CA . ARG B 1 98 ? -5.141 29.047 8.812 1 98.06 98 ARG B CA 1
ATOM 2257 C C . ARG B 1 98 ? -4.172 29.734 9.758 1 98.06 98 ARG B C 1
ATOM 2259 O O . ARG B 1 98 ? -4.566 30.188 10.836 1 98.06 98 ARG B O 1
ATOM 2266 N N . VAL B 1 99 ? -2.943 29.797 9.328 1 98.38 99 VAL B N 1
ATOM 2267 C CA . VAL B 1 99 ? -1.936 30.469 10.133 1 98.38 99 VAL B CA 1
ATOM 2268 C C . VAL B 1 99 ? -2.213 31.969 10.148 1 98.38 99 VAL B C 1
ATOM 2270 O O . VAL B 1 99 ? -2.428 32.594 9.102 1 98.38 99 VAL B O 1
ATOM 2273 N N . GLU B 1 100 ? -2.258 32.531 11.352 1 97.06 100 GLU B N 1
ATOM 2274 C CA . GLU B 1 100 ? -2.539 33.938 11.539 1 97.06 100 GLU B CA 1
ATOM 2275 C C . GLU B 1 100 ? -1.316 34.688 12.07 1 97.06 100 GLU B C 1
ATOM 2277 O O . GLU B 1 100 ? -1.324 35.906 12.18 1 97.06 100 GLU B O 1
ATOM 2282 N N . SER B 1 101 ? -0.327 33.969 12.359 1 96.25 101 SER B N 1
ATOM 2283 C CA . SER B 1 101 ? 0.885 34.531 12.93 1 96.25 101 SER B CA 1
ATOM 2284 C C . SER B 1 101 ? 2.008 34.594 11.898 1 96.25 101 SER B C 1
ATOM 2286 O O . SER B 1 101 ? 2.168 33.688 11.094 1 96.25 101 SER B O 1
ATOM 2288 N N . ASP B 1 102 ? 2.826 35.594 11.984 1 96.31 102 ASP B N 1
ATOM 2289 C CA . ASP B 1 102 ? 3.977 35.75 11.094 1 96.31 102 ASP B CA 1
ATOM 2290 C C . ASP B 1 102 ? 5.164 34.938 11.617 1 96.31 102 ASP B C 1
ATOM 2292 O O . ASP B 1 102 ? 6.207 34.844 10.961 1 96.31 102 ASP B O 1
ATOM 2296 N N . SER B 1 103 ? 4.938 34.312 12.75 1 95.75 103 SER B N 1
ATOM 2297 C CA . SER B 1 103 ? 6.051 33.594 13.367 1 95.75 103 SER B CA 1
ATOM 2298 C C . SER B 1 103 ? 6.074 32.125 12.945 1 95.75 103 SER B C 1
ATOM 2300 O O . SER B 1 103 ? 7.004 31.406 13.289 1 95.75 103 SER B O 1
ATOM 2302 N N . VAL B 1 104 ? 5.094 31.719 12.156 1 97.81 104 VAL B N 1
ATOM 2303 C CA . VAL B 1 104 ? 5.02 30.312 11.812 1 97.81 104 VAL B CA 1
ATOM 2304 C C . VAL B 1 104 ? 4.773 30.156 10.312 1 97.81 104 VAL B C 1
ATOM 2306 O O . VAL B 1 104 ? 3.893 30.812 9.75 1 97.81 104 VAL B O 1
ATOM 2309 N N . ILE B 1 105 ? 5.594 29.344 9.719 1 97.94 105 ILE B N 1
ATOM 2310 C CA . ILE B 1 105 ? 5.414 28.969 8.32 1 97.94 105 ILE B CA 1
ATOM 2311 C C . ILE B 1 105 ? 4.348 27.891 8.203 1 97.94 105 ILE B C 1
ATOM 2313 O O . ILE B 1 105 ? 4.414 26.875 8.891 1 97.94 105 ILE B O 1
ATOM 2317 N N . PRO B 1 106 ? 3.355 28.109 7.367 1 98.5 106 PRO B N 1
ATOM 2318 C CA . PRO B 1 106 ? 2.275 27.125 7.246 1 98.5 106 PRO B CA 1
ATOM 2319 C C . PRO B 1 106 ? 2.791 25.719 6.98 1 98.5 106 PRO B C 1
ATOM 2321 O O . PRO B 1 106 ? 2.318 24.75 7.59 1 98.5 106 PRO B O 1
ATOM 2324 N N . ALA B 1 107 ? 3.771 25.609 6.141 1 97.88 107 ALA B N 1
ATOM 2325 C CA . ALA B 1 107 ? 4.348 24.312 5.828 1 97.88 107 ALA B CA 1
ATOM 2326 C C . ALA B 1 107 ? 4.973 23.672 7.066 1 97.8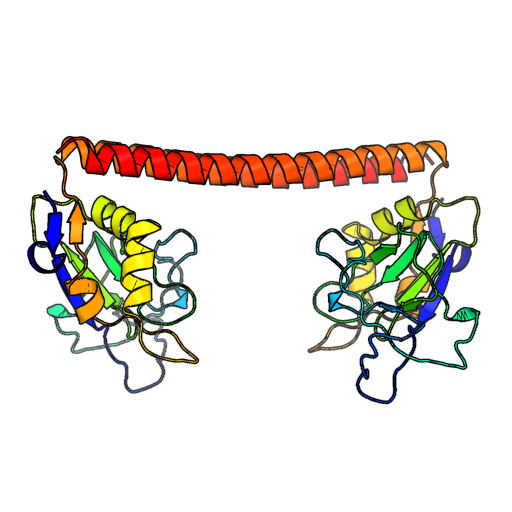8 107 ALA B C 1
ATOM 2328 O O . ALA B 1 107 ? 4.91 22.453 7.246 1 97.88 107 ALA B O 1
ATOM 2329 N N . TYR B 1 108 ? 5.59 24.484 7.898 1 98 108 TYR B N 1
ATOM 2330 C CA . TYR B 1 108 ? 6.16 23.984 9.141 1 98 108 TYR B CA 1
ATOM 2331 C C . TYR B 1 108 ? 5.07 23.469 10.078 1 98 108 TYR B C 1
ATOM 2333 O O . TYR B 1 108 ? 5.199 22.391 10.656 1 98 108 TYR B O 1
ATOM 2341 N N . LEU B 1 109 ? 4.07 24.25 10.18 1 98.44 109 LEU B N 1
ATOM 2342 C CA . LEU B 1 109 ? 2.961 23.828 11.031 1 98.44 109 LEU B CA 1
ATOM 2343 C C . LEU B 1 109 ? 2.375 22.516 10.547 1 98.44 109 LEU B C 1
ATOM 2345 O O . LEU B 1 109 ? 2.107 21.609 11.352 1 98.44 109 LEU B O 1
ATOM 2349 N N . CYS B 1 110 ? 2.178 22.391 9.25 1 98.25 110 CYS B N 1
ATOM 2350 C CA . CYS B 1 110 ? 1.677 21.156 8.656 1 98.25 110 CYS B CA 1
ATOM 2351 C C . CYS B 1 110 ? 2.574 19.984 9.008 1 98.25 110 CYS B C 1
ATOM 2353 O O . CYS B 1 110 ? 2.092 18.938 9.453 1 98.25 110 CYS B O 1
ATOM 2355 N N . TRP B 1 111 ? 3.84 20.172 8.812 1 97.38 111 TRP B N 1
ATOM 2356 C CA . TRP B 1 111 ? 4.832 19.156 9.133 1 97.38 111 TRP B CA 1
ATOM 2357 C C . TRP B 1 111 ? 4.754 18.766 10.609 1 97.38 111 TRP B C 1
ATOM 2359 O O . TRP B 1 111 ? 4.699 17.578 10.938 1 97.38 111 TRP B O 1
ATOM 2369 N N . PHE B 1 112 ? 4.699 19.734 11.484 1 97.5 112 PHE B N 1
ATOM 2370 C CA . PHE B 1 112 ? 4.727 19.5 12.922 1 97.5 112 PHE B CA 1
ATOM 2371 C C . PHE B 1 112 ? 3.496 18.719 13.367 1 97.5 112 PHE B C 1
ATOM 2373 O O . PHE B 1 112 ? 3.605 17.766 14.133 1 97.5 112 PHE B O 1
ATOM 2380 N N . ILE B 1 113 ? 2.371 19.094 12.82 1 97.62 113 ILE B N 1
ATOM 2381 C CA . ILE B 1 113 ? 1.112 18.438 13.164 1 97.62 113 ILE B CA 1
ATOM 2382 C C . ILE B 1 113 ? 1.185 16.969 12.797 1 97.62 113 ILE B C 1
ATOM 2384 O O . ILE B 1 113 ? 0.642 16.109 13.5 1 97.62 113 ILE B O 1
ATOM 2388 N N . ASN B 1 114 ? 1.891 16.703 11.797 1 96.56 114 ASN B N 1
ATOM 2389 C CA . ASN B 1 114 ? 1.896 15.344 11.25 1 96.56 114 ASN B CA 1
ATOM 2390 C C . ASN B 1 114 ? 2.986 14.484 11.883 1 96.56 114 ASN B C 1
ATOM 2392 O O . ASN B 1 114 ? 3.098 13.297 11.578 1 96.56 114 ASN B O 1
ATOM 2396 N N . GLN B 1 115 ? 3.775 15.047 12.758 1 94.69 115 GLN B N 1
ATOM 2397 C CA . GLN B 1 115 ? 4.82 14.281 13.43 1 94.69 115 GLN B CA 1
ATOM 2398 C C . GLN B 1 115 ? 4.223 13.281 14.414 1 94.69 115 GLN B C 1
ATOM 2400 O O . GLN B 1 115 ? 3.172 13.539 15.008 1 94.69 115 GLN B O 1
ATOM 2405 N N . PRO B 1 116 ? 4.93 12.148 14.664 1 93.25 116 PRO B N 1
ATOM 2406 C CA . PRO B 1 116 ? 4.414 11.102 15.547 1 93.25 116 PRO B CA 1
ATOM 2407 C C . PRO B 1 116 ? 4.059 11.617 16.938 1 93.25 116 PRO B C 1
ATOM 2409 O O . PRO B 1 116 ? 3.037 11.219 17.5 1 93.25 116 PRO B O 1
ATOM 2412 N N . THR B 1 117 ? 4.805 12.484 17.453 1 92.62 117 THR B N 1
ATOM 2413 C CA . THR B 1 117 ? 4.551 13 18.797 1 92.62 117 THR B CA 1
ATOM 2414 C C . THR B 1 117 ? 3.264 13.828 18.812 1 92.62 117 THR B C 1
ATOM 2416 O O . THR B 1 117 ? 2.457 13.695 19.734 1 92.62 117 THR B O 1
ATOM 2419 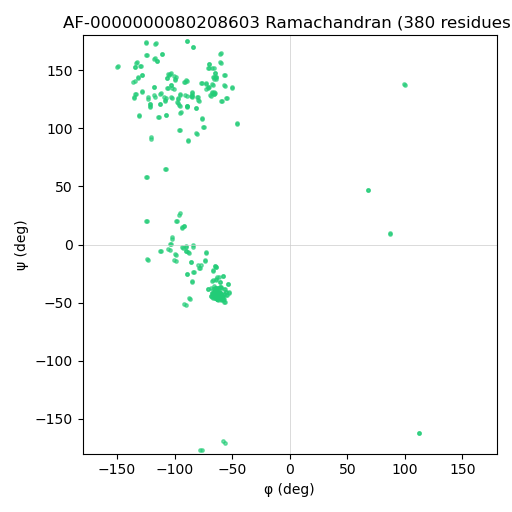N N . SER B 1 118 ? 3.072 14.695 17.828 1 95.88 118 SER B N 1
ATOM 2420 C CA . SER B 1 118 ? 1.847 15.477 17.719 1 95.88 118 SER B CA 1
ATOM 2421 C C . SER B 1 118 ? 0.637 14.578 17.484 1 95.88 118 SER B C 1
ATOM 2423 O O . SER B 1 118 ? -0.41 14.758 18.109 1 95.88 118 SER B O 1
ATOM 2425 N N . GLN B 1 119 ? 0.845 13.602 16.625 1 95.44 119 GLN B N 1
ATOM 2426 C CA . GLN B 1 119 ? -0.232 12.672 16.297 1 95.44 119 GLN B CA 1
ATOM 2427 C C . GLN B 1 119 ? -0.641 11.859 17.531 1 95.44 119 GLN B C 1
ATOM 2429 O O . GLN B 1 119 ? -1.828 11.609 17.734 1 95.44 119 GLN B O 1
ATOM 2434 N N . ALA B 1 120 ? 0.294 11.492 18.312 1 94.75 120 ALA B N 1
ATOM 2435 C CA . ALA B 1 120 ? -0.004 10.75 19.547 1 94.75 120 ALA B CA 1
ATOM 2436 C C . ALA B 1 120 ? -0.875 11.578 20.484 1 94.75 120 ALA B C 1
ATOM 2438 O O . ALA B 1 120 ? -1.834 11.062 21.062 1 94.75 120 ALA B O 1
ATOM 2439 N N . VAL B 1 121 ? -0.545 12.805 20.625 1 95.75 121 VAL B N 1
ATOM 2440 C CA . VAL B 1 121 ? -1.316 13.719 21.469 1 95.75 121 VAL B CA 1
ATOM 2441 C C . VAL B 1 121 ? -2.736 13.844 20.922 1 95.75 121 VAL B C 1
ATOM 2443 O O . VAL B 1 121 ? -3.709 13.727 21.672 1 95.75 121 VAL B O 1
ATOM 2446 N N . LEU B 1 122 ? -2.877 14.023 19.625 1 96.19 122 LEU B N 1
ATOM 2447 C CA . LEU B 1 122 ? -4.184 14.18 19 1 96.19 122 LEU B CA 1
ATOM 2448 C C . LEU B 1 122 ? -5.012 12.906 19.156 1 96.19 122 LEU B C 1
ATOM 2450 O O . LEU B 1 122 ? -6.199 12.969 19.469 1 96.19 122 LEU B O 1
ATOM 2454 N N . GLN B 1 123 ? -4.367 11.773 18.969 1 93.62 123 GLN B N 1
ATOM 2455 C CA . GLN B 1 123 ? -5.062 10.5 19.078 1 93.62 123 GLN B CA 1
ATOM 2456 C C . GLN B 1 123 ? -5.566 10.258 20.5 1 93.62 123 GLN B C 1
ATOM 2458 O O . GLN B 1 123 ? -6.625 9.656 20.688 1 93.62 123 GLN B O 1
ATOM 2463 N N . SER B 1 124 ? -4.797 10.664 21.438 1 93.94 124 SER B N 1
ATOM 2464 C CA . SER B 1 124 ? -5.203 10.508 22.828 1 93.94 124 SER B CA 1
ATOM 2465 C C . SER B 1 124 ? -6.453 11.32 23.141 1 93.94 124 SER B C 1
ATOM 2467 O O . SER B 1 124 ? -7.145 11.062 24.125 1 93.94 124 SER B O 1
ATOM 2469 N N . LYS B 1 125 ? -6.727 12.297 22.312 1 93.69 125 LYS B N 1
ATOM 2470 C CA . LYS B 1 125 ? -7.875 13.172 22.516 1 93.69 125 LYS B CA 1
ATOM 2471 C C . LYS B 1 125 ? -9.023 12.805 21.578 1 93.69 125 LYS B C 1
ATOM 2473 O O . LYS B 1 125 ? -10.031 13.508 21.516 1 93.69 125 LYS B O 1
ATOM 2478 N N . ALA B 1 126 ? -8.742 11.797 20.812 1 91.12 126 ALA B N 1
ATOM 2479 C CA . ALA B 1 126 ? -9.75 11.359 19.844 1 91.12 126 ALA B CA 1
ATOM 2480 C C . ALA B 1 126 ? -10.984 10.797 20.547 1 91.12 126 ALA B C 1
ATOM 2482 O O . ALA B 1 126 ? -10.883 10.25 21.656 1 91.12 126 ALA B O 1
ATOM 2483 N N . THR B 1 127 ? -12.039 11.047 19.984 1 86.5 127 THR B N 1
ATOM 2484 C CA . THR B 1 127 ? -13.297 10.5 20.484 1 86.5 127 THR B CA 1
ATOM 2485 C C . THR B 1 127 ? -13.922 9.57 19.453 1 86.5 127 THR B C 1
ATOM 2487 O O . THR B 1 127 ? -13.539 9.578 18.281 1 86.5 127 THR B O 1
ATOM 2490 N N . GLY B 1 128 ? -14.836 8.688 19.875 1 78.62 128 GLY B N 1
ATOM 2491 C CA . GLY B 1 128 ? -15.531 7.785 18.969 1 78.62 128 GLY B CA 1
ATOM 2492 C C . GLY B 1 128 ? -14.953 6.387 18.969 1 78.62 128 GLY B C 1
ATOM 2493 O O . GLY B 1 128 ? -13.75 6.203 19.188 1 78.62 128 GLY B O 1
ATOM 2494 N N . THR B 1 129 ? -15.633 5.301 18.969 1 68.38 129 THR B N 1
ATOM 2495 C CA . THR B 1 129 ? -15.211 3.91 19.062 1 68.38 129 THR B CA 1
ATOM 2496 C C . THR B 1 129 ? -14.961 3.32 17.688 1 68.38 129 THR B C 1
ATOM 2498 O O . THR B 1 129 ? -13.875 2.809 17.406 1 68.38 129 THR B O 1
ATOM 2501 N N . ALA B 1 130 ? -15.891 3.432 16.781 1 69.44 130 ALA B N 1
ATOM 2502 C CA . ALA B 1 130 ? -15.766 2.773 15.484 1 69.44 130 ALA B CA 1
ATOM 2503 C C . ALA B 1 130 ? -15.008 3.654 14.492 1 69.44 130 ALA B C 1
ATOM 2505 O O . ALA B 1 130 ? -14.102 3.184 13.805 1 69.44 130 ALA B O 1
ATOM 2506 N N . VAL B 1 131 ? -15.453 4.973 14.492 1 76.75 131 VAL B N 1
ATOM 2507 C CA . VAL B 1 131 ? -14.805 5.992 13.672 1 76.75 131 VAL B CA 1
ATOM 2508 C C . VAL B 1 131 ? -14.133 7.027 14.57 1 76.75 131 VAL B C 1
ATOM 2510 O O . VAL B 1 131 ? -14.812 7.785 15.266 1 76.75 131 VAL B O 1
ATOM 2513 N N . ARG B 1 132 ? -12.781 7 14.555 1 84.5 132 ARG B N 1
ATOM 2514 C CA . ARG B 1 132 ? -12.047 7.949 15.391 1 84.5 132 ARG B CA 1
ATOM 2515 C C . ARG B 1 132 ? -12.234 9.375 14.891 1 84.5 132 ARG B C 1
ATOM 2517 O O . ARG B 1 132 ? -12.164 9.633 13.688 1 84.5 132 ARG B O 1
ATOM 2524 N N . MET B 1 133 ? -12.602 10.305 15.883 1 92.56 133 MET B N 1
ATOM 2525 C CA . MET B 1 133 ? -12.812 11.711 15.539 1 92.56 133 MET B CA 1
ATOM 2526 C C . MET B 1 133 ? -11.914 12.609 16.375 1 92.56 133 MET B C 1
ATOM 2528 O O . MET B 1 133 ? -11.828 12.461 17.594 1 92.56 133 MET B O 1
ATOM 2532 N N . ILE B 1 134 ? -11.164 13.453 15.703 1 95.25 134 ILE B N 1
ATOM 2533 C CA . ILE B 1 134 ? -10.398 14.523 16.344 1 95.25 134 ILE B CA 1
ATOM 2534 C C . ILE B 1 134 ? -11.039 15.867 16.047 1 95.25 134 ILE B C 1
ATOM 2536 O O . ILE B 1 134 ? -11 16.344 14.906 1 95.25 134 ILE B O 1
ATOM 2540 N N . GLY B 1 135 ? -11.57 16.438 17.031 1 94.25 135 GLY B N 1
ATOM 2541 C CA . GLY B 1 135 ? -12.344 17.656 16.859 1 94.25 135 GLY B CA 1
ATOM 2542 C C . GLY B 1 135 ? -11.5 18.922 16.953 1 94.25 135 GLY B C 1
ATOM 2543 O O . GLY B 1 135 ? -10.305 18.844 17.234 1 94.25 135 GLY B O 1
ATOM 2544 N N . LYS B 1 136 ? -12.211 20.031 16.688 1 95.81 136 LYS B N 1
ATOM 2545 C CA . LYS B 1 136 ? -11.602 21.359 16.688 1 95.81 136 LYS B CA 1
ATOM 2546 C C . LYS B 1 136 ? -10.906 21.641 18.016 1 95.81 136 LYS B C 1
ATOM 2548 O O . LYS B 1 136 ? -9.758 22.078 18.047 1 95.81 136 LYS B O 1
ATOM 2553 N N . PRO B 1 137 ? -11.492 21.266 19.156 1 95.31 137 PRO B N 1
ATOM 2554 C CA . PRO B 1 137 ? -10.828 21.578 20.438 1 95.31 137 PRO B CA 1
ATOM 2555 C C . PRO B 1 137 ? -9.5 20.828 20.594 1 95.31 137 PRO B C 1
ATOM 2557 O O . PRO B 1 137 ? -8.539 21.406 21.125 1 95.31 137 PRO B O 1
ATOM 2560 N N . ALA B 1 138 ? -9.484 19.594 20.188 1 95.62 138 ALA B N 1
ATOM 2561 C CA . ALA B 1 138 ? -8.258 18.812 20.281 1 95.62 138 ALA B CA 1
ATOM 2562 C C . ALA B 1 138 ? -7.125 19.469 19.5 1 95.62 138 ALA B C 1
ATOM 2564 O O . ALA B 1 138 ? -5.988 19.547 19.984 1 95.62 138 ALA B O 1
ATOM 2565 N N . LEU B 1 139 ? -7.391 19.953 18.312 1 96.94 139 LEU B N 1
ATOM 2566 C CA . LEU B 1 139 ? -6.406 20.656 17.484 1 96.94 139 LEU B CA 1
ATOM 2567 C C . LEU B 1 139 ? -5.98 21.969 18.141 1 96.94 139 LEU B C 1
ATOM 2569 O O . LEU B 1 139 ? -4.789 22.281 18.188 1 96.94 139 LEU B O 1
ATOM 2573 N N . GLU B 1 140 ? -6.98 22.672 18.625 1 96.62 140 GLU B N 1
ATOM 2574 C CA . GLU B 1 140 ? -6.719 23.969 19.219 1 96.62 140 GLU B CA 1
ATOM 2575 C C . GLU B 1 140 ? -5.801 23.859 20.438 1 96.62 140 GLU B C 1
ATOM 2577 O O . GLU B 1 140 ? -4.992 24.75 20.703 1 96.62 140 GLU B O 1
ATOM 2582 N N . ASP B 1 141 ? -5.871 22.734 21.062 1 95.44 141 ASP B N 1
ATOM 2583 C CA . ASP B 1 141 ? -5.121 22.531 22.297 1 95.44 141 ASP B CA 1
ATOM 2584 C C . ASP B 1 141 ? -3.732 21.969 22.016 1 95.44 141 ASP B C 1
ATOM 2586 O O . ASP B 1 141 ? -2.912 21.828 22.922 1 95.44 141 ASP B O 1
ATOM 2590 N N . LEU B 1 142 ? -3.469 21.672 20.844 1 97.5 142 LEU B N 1
ATOM 2591 C CA . LEU B 1 142 ? -2.172 21.094 20.5 1 97.5 142 LEU B CA 1
ATOM 2592 C C . LEU B 1 142 ? -1.052 22.109 20.75 1 97.5 142 LEU B C 1
ATOM 2594 O O . LEU B 1 142 ? -1.146 23.25 20.312 1 97.5 142 LEU B O 1
ATOM 2598 N N . GLU B 1 143 ? -0.058 21.672 21.453 1 97.19 143 GLU B N 1
ATOM 2599 C CA . GLU B 1 143 ? 1.111 22.516 21.688 1 97.19 143 GLU B CA 1
ATOM 2600 C C . GLU B 1 143 ? 2.105 22.406 20.531 1 97.19 143 GLU B C 1
ATOM 2602 O O . GLU B 1 143 ? 2.51 21.297 20.156 1 97.19 143 GLU B O 1
ATOM 2607 N N . ILE B 1 144 ? 2.492 23.516 20 1 97 144 ILE B N 1
ATOM 2608 C CA . ILE B 1 144 ? 3.387 23.578 18.859 1 97 144 ILE B CA 1
ATOM 2609 C C . ILE B 1 144 ? 4.734 24.172 19.281 1 97 144 ILE B C 1
ATOM 2611 O O . ILE B 1 144 ? 4.785 25.188 19.969 1 97 144 ILE B O 1
ATOM 2615 N N . VAL B 1 145 ? 5.797 23.531 18.938 1 96.38 145 VAL B N 1
ATOM 2616 C CA . VAL B 1 145 ? 7.137 24.094 19.094 1 96.38 145 VAL B CA 1
ATOM 2617 C C . VAL B 1 145 ? 7.418 25.078 17.938 1 96.38 145 VAL B C 1
ATOM 2619 O O . VAL B 1 145 ? 7.316 24.703 16.766 1 96.38 145 VAL B O 1
ATOM 2622 N N . VAL B 1 146 ? 7.762 26.297 18.281 1 96 146 VAL B N 1
ATOM 2623 C CA . VAL B 1 146 ? 7.953 27.328 17.25 1 96 146 VAL B CA 1
ATOM 2624 C C . VAL B 1 146 ? 9.383 27.859 17.312 1 96 146 VAL B C 1
ATOM 2626 O O . VAL B 1 146 ? 9.648 28.844 18 1 96 146 VAL B O 1
ATOM 2629 N N . PRO B 1 147 ? 10.242 27.281 16.594 1 96.38 147 PRO B N 1
ATOM 2630 C CA . PRO B 1 147 ? 11.586 27.859 16.484 1 96.38 147 PRO B CA 1
ATOM 2631 C C . PRO B 1 147 ? 11.641 29.078 15.57 1 96.38 147 PRO B C 1
ATOM 2633 O O . PRO B 1 147 ? 10.594 29.578 15.148 1 96.38 147 PRO B O 1
ATOM 2636 N N . SER B 1 148 ? 12.844 29.594 15.383 1 95.62 148 SER B N 1
ATOM 2637 C CA . SER B 1 148 ? 13 30.734 14.5 1 95.62 148 SER B CA 1
ATOM 2638 C C . SER B 1 148 ? 12.547 30.406 13.078 1 95.62 148 SER B C 1
ATOM 2640 O O . SER B 1 148 ? 12.547 29.25 12.68 1 95.62 148 SER B O 1
ATOM 2642 N N . LEU B 1 149 ? 12.203 31.406 12.344 1 96.81 149 LEU B N 1
ATOM 2643 C CA . LEU B 1 149 ? 1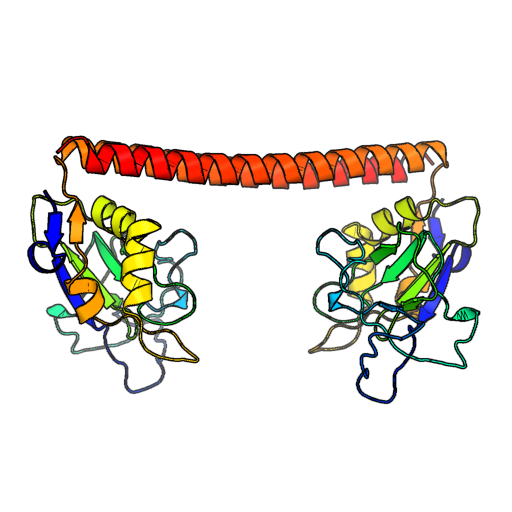1.766 31.219 10.969 1 96.81 149 LEU B CA 1
ATOM 2644 C C . LEU B 1 149 ? 12.859 30.547 10.141 1 96.81 149 LEU B C 1
ATOM 2646 O O . LEU B 1 149 ? 12.57 29.734 9.258 1 96.81 149 LEU B O 1
ATOM 2650 N N . ASP B 1 150 ? 14.062 30.922 10.438 1 96.38 150 ASP B N 1
ATOM 2651 C CA . ASP B 1 150 ? 15.188 30.328 9.719 1 96.38 150 ASP B CA 1
ATOM 2652 C C . ASP B 1 150 ? 15.25 28.812 9.945 1 96.38 150 ASP B C 1
ATOM 2654 O O . ASP B 1 150 ? 15.445 28.047 9 1 96.38 150 ASP B O 1
ATOM 2658 N N . VAL B 1 151 ? 15.062 28.391 11.125 1 96.44 151 VAL B N 1
ATOM 2659 C CA . VAL B 1 151 ? 15.078 26.969 11.469 1 96.44 151 VAL B CA 1
ATOM 2660 C C . VAL B 1 151 ? 13.883 26.266 10.836 1 96.44 151 VAL B C 1
ATOM 2662 O O . VAL B 1 151 ? 14.008 25.156 10.312 1 96.44 151 VAL B O 1
ATOM 2665 N N . GLN B 1 152 ? 12.734 26.875 10.859 1 97.56 152 GLN B N 1
ATOM 2666 C CA . GLN B 1 152 ? 11.547 26.312 10.227 1 97.56 152 GLN B CA 1
ATOM 2667 C C . GLN B 1 152 ? 11.781 26.062 8.734 1 97.56 152 GLN B C 1
ATOM 2669 O O . GLN B 1 152 ? 11.445 25 8.211 1 97.56 152 GLN B O 1
ATOM 2674 N N . LYS B 1 153 ? 12.375 27.047 8.094 1 97.38 153 LYS B N 1
ATOM 2675 C CA . LYS B 1 153 ? 12.664 26.922 6.672 1 97.38 153 LYS B CA 1
ATOM 2676 C C . LYS B 1 153 ? 13.602 25.75 6.391 1 97.38 153 LYS B C 1
ATOM 2678 O O . LYS B 1 153 ? 13.391 25 5.441 1 97.38 153 LYS B O 1
ATOM 2683 N N . LYS B 1 154 ? 14.602 25.609 7.211 1 96.44 154 LYS B N 1
ATOM 2684 C CA . LYS B 1 154 ? 15.547 24.5 7.055 1 96.44 154 LYS B CA 1
ATOM 2685 C C . LYS B 1 154 ? 14.852 23.156 7.238 1 96.44 154 LYS B C 1
ATOM 2687 O O . LYS B 1 154 ? 15.094 22.219 6.473 1 96.44 154 LYS B O 1
ATOM 2692 N N . ILE B 1 155 ? 14.031 23.047 8.211 1 96.75 155 ILE B N 1
ATOM 2693 C CA . ILE B 1 155 ? 13.289 21.828 8.484 1 96.75 155 ILE B CA 1
ATOM 2694 C C . ILE B 1 155 ? 12.438 21.453 7.273 1 96.75 155 ILE B C 1
ATOM 2696 O O . ILE B 1 155 ? 12.492 20.312 6.797 1 96.75 155 ILE B O 1
ATOM 2700 N N . ILE B 1 156 ? 11.773 22.406 6.723 1 96.88 156 ILE B N 1
ATOM 2701 C CA . ILE B 1 156 ? 10.852 22.141 5.621 1 96.88 156 ILE B CA 1
ATOM 2702 C C . ILE B 1 156 ? 11.648 21.781 4.363 1 96.88 156 ILE B C 1
ATOM 2704 O O . ILE B 1 156 ? 11.242 20.906 3.602 1 96.88 156 ILE B O 1
ATOM 2708 N N . GLU B 1 157 ? 12.727 22.453 4.195 1 96.69 157 GLU B N 1
ATOM 2709 C CA . GLU B 1 157 ? 13.562 22.156 3.039 1 96.69 157 GLU B CA 1
ATOM 2710 C C . GLU B 1 157 ? 14.094 20.719 3.098 1 96.69 157 GLU B C 1
ATOM 2712 O O . GLU B 1 157 ? 14.016 19.984 2.113 1 96.69 157 GLU B O 1
ATOM 2717 N N . ILE B 1 158 ? 14.617 20.328 4.227 1 96.5 158 ILE B N 1
ATOM 2718 C CA . ILE B 1 158 ? 15.156 18.984 4.402 1 96.5 158 ILE B CA 1
ATOM 2719 C C . ILE B 1 158 ? 14.023 17.953 4.289 1 96.5 158 ILE B C 1
ATOM 2721 O O . ILE B 1 158 ? 14.195 16.922 3.656 1 96.5 158 ILE B O 1
ATOM 2725 N N . TYR B 1 159 ? 12.953 18.266 4.879 1 95.12 159 TYR B N 1
ATOM 2726 C CA . TYR B 1 159 ? 11.797 17.391 4.816 1 95.12 159 TYR B CA 1
ATOM 2727 C C . TYR B 1 159 ? 11.367 17.156 3.373 1 95.12 159 TYR B C 1
ATOM 2729 O O . TYR B 1 159 ? 11.172 16.016 2.949 1 95.12 159 TYR B O 1
ATOM 2737 N N . GLN B 1 160 ? 11.289 18.219 2.625 1 93.25 160 GLN B N 1
ATOM 2738 C CA . GLN B 1 160 ? 10.875 18.125 1.229 1 93.25 160 GLN B CA 1
ATOM 2739 C C . GLN B 1 160 ? 11.875 17.297 0.423 1 93.25 160 GLN B C 1
ATOM 2741 O O . GLN B 1 160 ? 11.477 16.469 -0.405 1 93.25 160 GLN B O 1
ATOM 2746 N N . LEU B 1 161 ? 13.117 17.5 0.671 1 93.94 161 LEU B N 1
ATOM 2747 C CA . LEU B 1 161 ? 14.156 16.719 -0.009 1 93.94 161 LEU B CA 1
ATOM 2748 C C . LEU B 1 161 ? 14.07 15.25 0.357 1 93.94 161 LEU B C 1
ATOM 2750 O O . LEU B 1 161 ? 14.281 14.375 -0.49 1 93.94 161 LEU B O 1
ATOM 2754 N N . SER B 1 162 ? 13.781 15.023 1.625 1 94.19 162 SER B N 1
ATOM 2755 C CA . SER B 1 162 ? 13.656 13.641 2.08 1 94.19 162 SER B CA 1
ATOM 2756 C C . SER B 1 162 ? 12.469 12.953 1.416 1 94.19 162 SER B C 1
ATOM 2758 O O . SER B 1 162 ? 12.562 11.781 1.043 1 94.19 162 SER B O 1
ATOM 2760 N N . ILE B 1 163 ? 11.406 13.648 1.248 1 91.75 163 ILE B N 1
ATOM 2761 C CA . ILE B 1 163 ? 10.227 13.109 0.568 1 91.75 163 ILE B CA 1
ATOM 2762 C C . ILE B 1 163 ? 10.578 12.781 -0.882 1 91.75 163 ILE B C 1
ATOM 2764 O O . ILE B 1 163 ? 10.234 11.711 -1.384 1 91.75 163 ILE B O 1
ATOM 2768 N N . ASN B 1 164 ? 11.227 13.688 -1.521 1 92.69 164 ASN B N 1
ATOM 2769 C CA . ASN B 1 164 ? 11.625 13.469 -2.906 1 92.69 164 ASN B CA 1
ATOM 2770 C C . ASN B 1 164 ? 12.555 12.266 -3.039 1 92.69 164 ASN B C 1
ATOM 2772 O O . ASN B 1 164 ? 12.422 11.477 -3.979 1 92.69 164 ASN B O 1
ATOM 2776 N N . GLU B 1 165 ? 13.477 12.18 -2.133 1 93.44 165 GLU B N 1
ATOM 2777 C CA . GLU B 1 165 ? 14.383 11.039 -2.127 1 93.44 165 GLU B CA 1
ATOM 2778 C C . GLU B 1 165 ? 13.617 9.727 -1.991 1 93.44 165 GLU B C 1
ATOM 2780 O O . GLU B 1 165 ? 13.891 8.758 -2.707 1 93.44 165 GLU B O 1
ATOM 2785 N N . GLN B 1 166 ? 12.734 9.727 -1.092 1 92.94 166 GLN B N 1
ATOM 2786 C CA . GLN B 1 166 ? 11.93 8.531 -0.87 1 92.94 166 GLN B CA 1
ATOM 2787 C C . GLN B 1 166 ? 11.141 8.156 -2.121 1 92.94 166 GLN B C 1
ATOM 2789 O O . GLN B 1 166 ? 11.102 6.988 -2.516 1 92.94 166 GLN B O 1
ATOM 2794 N N . LYS B 1 167 ? 10.57 9.078 -2.787 1 91.88 167 LYS B N 1
ATOM 2795 C CA . LYS B 1 167 ? 9.82 8.852 -4.02 1 91.88 167 LYS B CA 1
ATOM 2796 C C . LYS B 1 167 ? 10.719 8.266 -5.109 1 91.88 167 LYS B C 1
ATOM 2798 O O . LYS B 1 167 ? 10.328 7.32 -5.801 1 91.88 167 LYS B O 1
ATOM 2803 N N . LEU B 1 168 ? 11.844 8.812 -5.219 1 92.75 168 LEU B N 1
ATOM 2804 C CA . LEU B 1 168 ? 12.789 8.367 -6.238 1 92.75 168 LEU B CA 1
ATOM 2805 C C . LEU B 1 168 ? 13.273 6.949 -5.945 1 92.75 168 LEU B C 1
ATOM 2807 O O . LEU B 1 168 ? 13.398 6.133 -6.859 1 92.75 168 LEU B O 1
ATOM 2811 N N . MET B 1 169 ? 13.555 6.684 -4.68 1 93.06 169 MET B N 1
ATOM 2812 C CA . MET B 1 169 ? 14 5.348 -4.281 1 93.06 169 MET B CA 1
ATOM 2813 C C . MET B 1 169 ? 12.922 4.309 -4.578 1 93.06 169 MET B C 1
ATOM 2815 O O . MET B 1 169 ? 13.219 3.227 -5.086 1 93.06 169 MET B O 1
ATOM 2819 N N . ASN B 1 170 ? 11.766 4.664 -4.297 1 93.25 170 ASN B N 1
ATOM 2820 C CA . ASN B 1 170 ? 10.656 3.754 -4.574 1 93.25 170 ASN B CA 1
ATOM 2821 C C . ASN B 1 170 ? 10.461 3.551 -6.074 1 93.25 170 ASN B C 1
ATOM 2823 O O . ASN B 1 170 ? 10.227 2.43 -6.527 1 93.25 170 ASN B O 1
ATOM 2827 N N . ALA B 1 171 ? 10.531 4.605 -6.871 1 93.12 171 ALA B N 1
ATOM 2828 C CA . ALA B 1 171 ? 10.422 4.508 -8.328 1 93.12 171 ALA B CA 1
ATOM 2829 C C . ALA B 1 171 ? 11.539 3.643 -8.906 1 93.12 171 ALA B C 1
ATOM 2831 O O . ALA B 1 171 ? 11.305 2.828 -9.797 1 93.12 171 ALA B O 1
ATOM 2832 N N . LEU B 1 172 ? 12.727 3.824 -8.375 1 93.19 172 LEU B N 1
ATOM 2833 C CA . LEU B 1 172 ? 13.875 3.049 -8.82 1 93.19 172 LEU B CA 1
ATOM 2834 C C . LEU B 1 172 ? 13.68 1.564 -8.531 1 93.19 172 LEU B C 1
ATOM 2836 O O . LEU B 1 172 ? 13.945 0.719 -9.383 1 93.19 172 LEU B O 1
ATOM 2840 N N . ALA B 1 173 ? 13.258 1.299 -7.332 1 92.62 173 ALA B N 1
ATOM 2841 C CA . ALA B 1 173 ? 13 -0.086 -6.945 1 92.62 173 ALA B CA 1
ATOM 2842 C C . ALA B 1 173 ? 11.984 -0.737 -7.883 1 92.62 173 ALA B C 1
ATOM 2844 O O . ALA B 1 173 ? 12.18 -1.868 -8.328 1 92.62 173 ALA B O 1
ATOM 2845 N N . LYS B 1 174 ? 10.969 -0.018 -8.219 1 93.44 174 LYS B N 1
ATOM 2846 C CA . LYS B 1 174 ? 9.93 -0.54 -9.094 1 93.44 174 LYS B CA 1
ATOM 2847 C C . LYS B 1 174 ? 10.461 -0.748 -10.508 1 93.44 174 LYS B C 1
ATOM 2849 O O . LYS B 1 174 ? 10.18 -1.77 -11.141 1 93.44 174 LYS B O 1
ATOM 2854 N N . LYS B 1 175 ? 11.188 0.16 -11.047 1 93.81 175 LYS B N 1
ATOM 2855 C CA . LYS B 1 175 ? 11.75 0.053 -12.391 1 93.81 1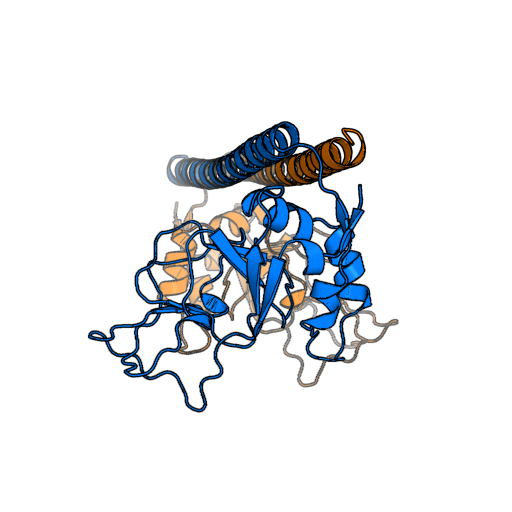75 LYS B CA 1
ATOM 2856 C C . LYS B 1 175 ? 12.734 -1.109 -12.484 1 93.81 175 LYS B C 1
ATOM 2858 O O . LYS B 1 175 ? 12.766 -1.817 -13.492 1 93.81 175 LYS B O 1
ATOM 2863 N N . LYS B 1 176 ? 13.516 -1.279 -11.445 1 93.62 176 LYS B N 1
ATOM 2864 C CA . LYS B 1 176 ? 14.453 -2.396 -11.398 1 93.62 176 LYS B CA 1
ATOM 2865 C C . LYS B 1 176 ? 13.719 -3.734 -11.43 1 93.62 176 LYS B C 1
ATOM 2867 O O . LYS B 1 176 ? 14.156 -4.672 -12.102 1 93.62 176 LYS B O 1
ATOM 2872 N N . GLU B 1 177 ? 12.648 -3.754 -10.688 1 91.94 177 GLU B N 1
ATOM 2873 C CA . GLU B 1 177 ? 11.82 -4.957 -10.672 1 91.94 177 GLU B CA 1
ATOM 2874 C C . GLU B 1 177 ? 11.305 -5.285 -12.07 1 91.94 177 GLU B C 1
ATOM 2876 O O . GLU B 1 177 ? 11.43 -6.422 -12.531 1 91.94 177 GLU B O 1
ATOM 2881 N N . VAL B 1 178 ? 10.781 -4.332 -12.789 1 91 178 VAL B N 1
ATOM 2882 C CA . VAL B 1 178 ? 10.219 -4.508 -14.125 1 91 178 VAL B CA 1
ATOM 2883 C C . VAL B 1 178 ? 11.312 -4.941 -15.094 1 91 178 VAL B C 1
ATOM 2885 O O . VAL B 1 178 ? 11.117 -5.867 -15.883 1 91 178 VAL B O 1
ATOM 2888 N N . LEU B 1 179 ? 12.453 -4.289 -14.992 1 93.38 179 LEU B N 1
ATOM 2889 C CA . LEU B 1 179 ? 13.57 -4.602 -15.867 1 93.38 179 LEU B CA 1
ATOM 2890 C C . LEU B 1 179 ? 14.055 -6.031 -15.641 1 93.38 179 LEU B C 1
ATOM 2892 O O . LEU B 1 179 ? 14.281 -6.777 -16.594 1 93.38 179 LEU B O 1
ATOM 2896 N N . THR B 1 180 ? 14.18 -6.383 -14.398 1 94.69 180 THR B N 1
ATOM 2897 C CA . THR B 1 180 ? 14.641 -7.727 -14.062 1 94.69 180 THR B CA 1
ATOM 2898 C C . THR B 1 180 ? 13.672 -8.781 -14.602 1 94.69 180 THR B C 1
ATOM 2900 O O . THR B 1 180 ? 14.094 -9.766 -15.211 1 94.69 180 THR B O 1
ATOM 2903 N N . ASP B 1 181 ? 12.406 -8.539 -14.398 1 91.62 181 ASP B N 1
ATOM 2904 C CA . ASP B 1 181 ? 11.398 -9.477 -14.891 1 91.62 181 ASP B CA 1
ATOM 2905 C C . ASP B 1 181 ? 11.477 -9.625 -16.406 1 91.62 181 ASP B C 1
ATOM 2907 O O . ASP B 1 181 ? 11.383 -10.734 -16.938 1 91.62 181 ASP B O 1
ATOM 2911 N N . ALA B 1 182 ? 11.648 -8.523 -17.125 1 91.94 182 ALA B N 1
ATOM 2912 C CA . ALA B 1 182 ? 11.742 -8.547 -18.578 1 91.94 182 ALA B CA 1
ATOM 2913 C C . ALA B 1 182 ? 12.969 -9.336 -19.031 1 91.94 182 ALA B C 1
ATOM 2915 O O . ALA B 1 182 ? 12.891 -10.125 -19.984 1 91.94 182 ALA B O 1
ATOM 2916 N N . ILE B 1 183 ? 14.047 -9.156 -18.375 1 93.75 183 ILE B N 1
ATOM 2917 C CA . ILE B 1 183 ? 15.289 -9.836 -18.719 1 93.75 183 ILE B CA 1
ATOM 2918 C C . ILE B 1 183 ? 15.141 -11.336 -18.484 1 93.75 183 ILE B C 1
ATOM 2920 O O . ILE B 1 183 ? 15.547 -12.148 -19.312 1 93.75 183 ILE B O 1
ATOM 2924 N N . LEU B 1 184 ? 14.523 -11.695 -17.375 1 95 184 LEU B N 1
ATOM 2925 C CA . LEU B 1 184 ? 14.344 -13.102 -17.031 1 95 184 LEU B CA 1
ATOM 2926 C C . LEU B 1 184 ? 13.398 -13.789 -18.016 1 95 184 LEU B C 1
ATOM 2928 O O . LEU B 1 184 ? 13.617 -14.938 -18.406 1 95 184 LEU B O 1
ATOM 2932 N N . MET B 1 185 ? 12.375 -13.055 -18.422 1 93.12 185 MET B N 1
ATOM 2933 C CA . MET B 1 185 ? 11.461 -13.609 -19.406 1 93.12 185 MET B CA 1
ATOM 2934 C C . MET B 1 185 ? 12.18 -13.828 -20.734 1 93.12 185 MET B C 1
ATOM 2936 O O . MET B 1 185 ? 11.984 -14.852 -21.391 1 93.12 185 MET B O 1
ATOM 2940 N N . ASN B 1 186 ? 13 -12.891 -21.094 1 92.81 186 ASN B N 1
ATOM 2941 C CA . ASN B 1 186 ? 13.797 -13.039 -22.312 1 92.81 186 ASN B CA 1
ATOM 2942 C C . ASN B 1 186 ? 14.734 -14.242 -22.219 1 92.81 186 ASN B C 1
ATOM 2944 O O . ASN B 1 186 ? 14.914 -14.969 -23.203 1 92.81 186 ASN B O 1
ATOM 2948 N N . LEU B 1 187 ? 15.32 -14.422 -21.094 1 91.88 187 LEU B N 1
ATOM 2949 C CA . LEU B 1 187 ? 16.188 -15.57 -20.875 1 91.88 187 LEU B CA 1
ATOM 2950 C C . LEU B 1 187 ? 15.414 -16.875 -21.016 1 91.88 187 LEU B C 1
ATOM 2952 O O . LEU B 1 187 ? 15.906 -17.828 -21.625 1 91.88 187 LEU B O 1
ATOM 2956 N N . ALA B 1 188 ? 14.18 -16.938 -20.484 1 92.56 188 ALA B N 1
ATOM 2957 C CA . ALA B 1 188 ? 13.336 -18.125 -20.562 1 92.56 188 ALA B CA 1
ATOM 2958 C C . ALA B 1 188 ? 12.969 -18.453 -22.016 1 92.56 188 ALA B C 1
ATOM 2960 O O . ALA B 1 188 ? 12.977 -19.609 -22.406 1 92.56 188 ALA B O 1
ATOM 2961 N N . MET B 1 189 ? 12.742 -17.438 -22.781 1 90.31 189 MET B N 1
ATOM 2962 C CA . MET B 1 189 ? 12.219 -17.609 -24.125 1 90.31 189 MET B CA 1
ATOM 2963 C C . MET B 1 189 ? 13.344 -17.891 -25.125 1 90.31 189 MET B C 1
ATOM 2965 O O . MET B 1 189 ? 13.117 -18.516 -26.156 1 90.31 189 MET B O 1
ATOM 2969 N N . ASN B 1 190 ? 14.555 -17.391 -24.953 1 83.38 190 ASN B N 1
ATOM 2970 C CA . ASN B 1 190 ? 15.609 -17.453 -25.969 1 83.38 190 ASN B CA 1
ATOM 2971 C C . ASN B 1 190 ? 16.594 -18.578 -25.672 1 83.38 190 ASN B C 1
ATOM 2973 O O . ASN B 1 190 ? 17.516 -18.828 -26.453 1 83.38 190 ASN B O 1
ATOM 2977 N N . THR B 1 191 ? 16.641 -19.188 -24.562 1 70.44 191 THR B N 1
ATOM 2978 C CA . THR B 1 191 ? 17.578 -20.281 -24.312 1 70.44 191 THR B CA 1
ATOM 2979 C C . THR B 1 191 ? 16.906 -21.641 -24.547 1 70.44 191 THR B C 1
ATOM 2981 O O . THR B 1 191 ? 17.438 -22.672 -24.156 1 70.44 191 THR B O 1
ATOM 2984 N N . GLN B 1 192 ? 15.836 -21.625 -25.422 1 57.03 192 GLN B N 1
ATOM 2985 C CA . GLN B 1 192 ? 15.32 -22.906 -25.875 1 57.03 192 GLN B CA 1
ATOM 2986 C C . GLN B 1 192 ? 16.281 -23.578 -26.844 1 57.03 192 GLN B C 1
ATOM 2988 O O . GLN B 1 192 ? 17 -22.906 -27.594 1 57.03 192 GLN B O 1
#

Sequence (384 aa):
MKVNLTKIASVQMGHSFRSKLEPDANGNISVIQMKDLTEDNRVNAQELVQIAMQDLKDHHRVKHNDLAFRSRGQTNTAALIDQELSDAVIAAPLLRIRVESDSVIPAYLCWFINQPTSQAVLQSKATGTAVRMIGKPALEDLEIVVPSLDVQKKIIEIYQLSINEQKLMNALAKKKEVLTDAILMNLAMNTQMKVNLTKIASVQMGHSFRSKLEPDANGNISVIQMKDLTEDNRVNAQELVQIAMQDLKDHHRVKHNDLAFRSRGQTNTAALIDQELSDAVIAAPLLRIRVESDSVIPAYLCWFINQPTSQAVLQSKATGTAVRMIGKPALEDLEIVVPSLDVQKKIIEIYQLSINEQKLMNALAKKKEVLTDAILMNLAMNTQ

pLDDT: mean 92.53, std 6.29, range [56.34, 98.5]

Nearest PDB structures (foldseek):
  8vsr-assembly1_D  TM=8.228E-01  e=1.939E-13  Streptococcus pyogenes MGAS315
  7vru-assembly1_C  TM=7.910E-01  e=2.251E-08  Aquipseudomonas alcaligenes
  7vs4-assembly1_C  TM=7.894E-01  e=2.395E-08  Aquipseudomonas alcaligenes
  2y7h-assembly1_A  TM=6.985E-01  e=2.671E-06  Escherichia coli
  7bto-assembly1_I  TM=7.240E-01  e=1.828E-05  Escherichia coli

Solvent-accessible surface area (backbone atoms only — not comparable to full-atom values): 20865 Å² total; per-residue (Å²): 87,74,41,44,35,55,80,38,27,50,76,40,78,23,51,78,69,92,58,81,85,64,74,27,96,83,30,68,28,33,43,44,45,76,88,35,46,42,95,87,32,32,63,47,74,90,72,49,48,28,27,72,68,92,80,74,55,74,90,53,46,58,51,73,49,26,27,45,27,34,24,52,53,94,57,73,44,42,19,46,32,80,54,87,62,67,60,24,32,43,28,49,73,27,28,39,37,38,68,74,37,93,68,53,55,48,68,40,53,36,52,50,52,56,31,69,71,44,39,51,55,44,58,74,56,39,39,68,86,90,58,39,32,43,50,68,65,49,54,38,62,34,71,40,73,56,33,50,61,70,56,42,52,51,45,46,52,52,49,52,51,49,51,52,49,44,52,50,54,51,52,50,45,52,51,50,51,53,51,50,51,52,51,45,51,48,50,46,68,67,60,91,88,75,41,43,35,56,80,36,28,48,78,41,77,23,51,77,68,93,57,81,83,62,77,26,97,83,29,68,30,33,44,44,44,75,88,35,47,43,95,87,31,30,63,48,73,90,70,48,48,27,26,72,68,90,80,74,55,73,89,52,46,56,52,75,47,26,27,44,28,35,24,53,54,94,56,74,43,43,19,46,32,82,53,88,63,67,61,24,31,42,28,48,72,29,27,38,38,38,67,74,38,93,67,55,56,50,68,41,52,36,53,51,52,55,30,69,71,44,41,51,56,43,58,74,56,39,41,67,86,89,58,40,31,43,50,70,67,49,55,38,61,36,70,39,73,57,34,49,62,69,56,39,51,50,44,45,51,52,50,52,50,50,51,52,49,41,53,51,52,52,51,49,45,51,51,50,49,54,51,50,52,53,53,45,50,48,51,47,68,68,60,89

InterPro domains:
  IPR000055 Type I restriction modification DNA specificity domain [PF01420] (2-164)
  IPR044946 Type I restriction modification DNA specificity domain superfamily [G3DSA:3.90.220.20] (1-188)
  IPR052021 Type I restriction system S subunit [PTHR30408] (3-179)

Radius of gyration: 27.38 Å; Cα contacts (8 Å, |Δi|>4): 700; chains: 2; bounding box: 47×74×50 Å

Foldseek 3Di:
DKDFLLVFKDKAAFDEDPDDADADPPAQEWEFEPVQADPVQEGNPVDTGGHHDDDDDPVQWDDALKWKFDFKDDDTAIHGHHDDDGGYGYYPPIMIMGGPHPQDRSLLVRVQCRDPVNVVQQQVVWDDDPMTGRDPVSNRGGIDDGDGPVVSVVVSVVVVVVVVVVVVVVVVVVVVVVVVVVVVVVVVVPVD/DKDFLLVFKDKAAFDEDPDDADADPPAQEWEFEPVQADPVQEGNQVDTGGHHDDDDDPVQWDAALKWKFDFKDDDTAIHGHHDDDGGYGYYPPIMIMGGPHPQDRSLLVRVQCRDPVNVVQQQVVWDDDPMTGRDPVSNRGGIDDGDGPVVSVVVSVVVVVVVVVVVVVVVVVVVVVVVVVVVVVVVVVPVD